Protein AF-A0A1N6UXD3-F1 (afdb_monomer)

pLDDT: mean 86.52, std 9.96, range [42.78, 98.0]

Radius of gyration: 26.06 Å; Cα contacts (8 Å, |Δi|>4): 697; chains: 1; bounding box: 68×43×80 Å

Secondary structure (DSSP, 8-state):
--EEEE-S-HHHHHHHHHHHHHTTSS-GGGEEEESSHHHHHHHHHH---SEEEEESSB-SSSS--BHHHHHHHHHHHHHHTT-S-TTT-----SEEEEEES-HHHHHHHHHHHHTT-SEEEE--SS-SHHHHHHHHHHHHHHHHHHHHHHHHS-EEEEEE--TT---HHHHHHHHHHHHH-S-EEEEEE------HHHHHSHHHHHHHHHHHHHHHHHHHHH-TTSEEEEEEETHHHHHHHHHHTTS-HHHHTTEEEEEEES--S-TT---HHHHHHSS-EEEEEEETT-HHHHHHHHHSTT---HHHH--SS--BTTEEEEEES--TTGGG-GGGTHIIIIITHHHHT-PPPP--B---S-HHHHHHHHHHHHHHHTHHHHHHHHHHHHHHHHH--

Mean predicted aligned error: 13.35 Å

Foldseek 3Di:
DAEEEEALPPVVLVVLLVVCVVVLLDDSVRYHYHNALVVVQVDQLPDEAQEYEHEQFGHNPPDGTANVRSLVSQVLQVVQCPPPDSNSHGHRHNAYEYEYQDPVRCVVCVVSCVVRHPYYFHPHPPDPVSSVVVSVVSLVSLLVLLVVLLVQAQAEEEEFEAAQDPPVLLVVLVVVLVVSDPRYHYHYDDPDHDDP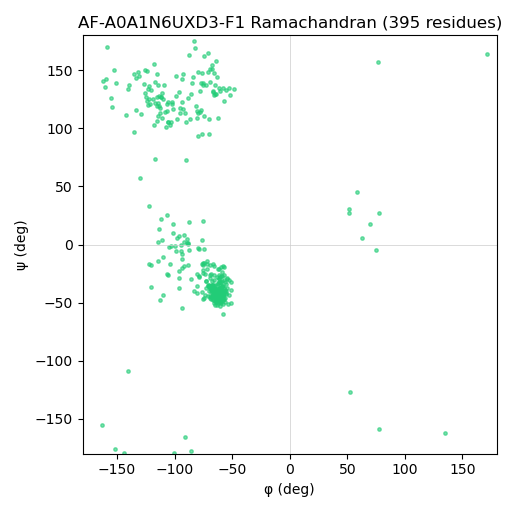VLQQDPVSLVVLLVVVLVVLLVVCVVRVRHAYAYEYAESRLVSVLSSLLPDALSSCARHAEYEYAQFFADLADDCPSVVVSYNHAYEQAAALAAPVQLVSLQRRPRTHGCSRVNHDDDDDLRYAYAYDHHYRCPCRDVVVCNCSPQVSVCSRPVDGRDHHDPDDPPCPSVVSRVVSNVNSVCNVPVNVVVVVVVVVVVVVD

Solvent-accessible surface area (backbone atoms only — not comparable to full-atom values): 20894 Å² total; per-residue (Å²): 118,32,36,37,39,36,32,63,51,60,69,59,48,50,50,51,53,51,52,38,40,77,70,68,76,38,58,76,92,35,51,49,80,18,54,22,51,55,53,39,47,56,50,30,53,76,43,74,30,46,36,34,40,31,36,39,56,22,14,54,59,94,53,80,60,31,52,65,48,32,48,52,49,51,53,48,35,65,68,22,42,78,42,87,49,73,94,65,25,26,45,62,51,78,38,32,35,33,33,34,74,57,70,73,68,38,71,78,46,41,74,64,48,59,73,68,28,82,42,79,42,67,38,52,92,89,52,70,59,40,59,54,54,50,50,51,54,55,49,50,51,51,41,48,46,31,46,57,59,31,74,76,40,40,36,36,42,36,36,30,48,38,64,72,51,92,40,65,58,57,54,54,52,49,51,57,46,49,75,61,41,82,56,58,46,78,45,78,56,76,91,63,88,39,53,72,72,49,61,46,37,64,71,54,47,51,50,51,20,54,54,48,38,58,51,50,56,49,54,43,67,78,37,79,79,28,41,32,34,37,42,20,27,28,56,17,26,45,36,50,54,65,29,57,69,71,49,52,45,82,70,33,53,41,37,46,37,38,38,25,36,33,20,32,36,38,34,82,54,81,56,66,67,56,54,67,35,24,82,32,28,38,37,38,39,14,16,59,57,25,58,71,31,55,52,29,21,50,66,23,78,90,38,8,30,18,10,39,76,34,63,62,78,80,75,48,87,47,33,37,56,27,35,38,81,31,38,72,64,46,67,66,37,77,89,70,39,36,45,69,73,70,51,48,48,62,71,56,62,72,60,70,79,76,85,38,80,51,70,73,87,63,57,65,62,57,50,52,50,51,54,46,50,57,55,24,69,45,30,84,58,53,52,58,51,50,53,52,51,53,51,49,47,70,74,59,118

Nearest PDB structures (foldseek):
  1cuw-assembly2_B  TM=7.567E-01  e=3.544E-03  Fusarium vanettenii
  3qpd-assembly1_A  TM=6.762E-01  e=4.463E-03  Aspergillus oryzae
  3dd5-assembly1_A  TM=5.820E-01  e=1.581E-03  Colletotrichum gloeosporioides
  3dea-assembly1_A  TM=6.321E-01  e=5.306E-03  Colletotrichum gloeosporioides
  5f2h-assembly1_A  TM=4.282E-01  e=1.880E-03  Bacillus cereus ATCC 10987

Sequence (397 aa):
MRILIVDDDNSRALKIKSKLFEKGLCSNNNIDIANNVQSAHGFISSKKYNILILDVVLPKRDDVASAKNGLEFLTSIASRSHSKNIKRKLHMPDTIIGITANTDDISLYRKEFESYCFHIIEASIYDGEWMQKLINAVQYKLTASISNTCNIKKIVCITIHGIRTTGKWQIQLQEKIKFHTDDVAFETYKYGFFSVLLFLLAPFRWREVNRFRNSIETILRENPDKEVYIFCHSFGTYVAVKTLERLSKDEAKNIKLLVLAGSVLKQSYDFTNLLKLSDIKIVNDCGTNDIPLLFSELFVLGAGMAGRVGFKGSNNDRFTNRFFPGGHSHYFNEKNRFIDEYWLPFFETGDAPEMIDQRSTDGWSNWISAIVGIIGGLKAIYIPAIIITALIVAIYP

Structure (mmCIF, N/CA/C/O backbone):
data_AF-A0A1N6UXD3-F1
#
_entry.id   AF-A0A1N6UXD3-F1
#
loop_
_atom_site.group_PDB
_atom_site.id
_atom_site.type_symbol
_atom_site.label_atom_id
_atom_site.label_alt_id
_atom_site.label_comp_id
_atom_site.label_asym_id
_atom_site.label_entity_id
_atom_site.label_seq_id
_atom_site.pdbx_PDB_ins_code
_atom_site.Cartn_x
_atom_site.Cartn_y
_atom_site.Cartn_z
_atom_site.occupancy
_atom_site.B_iso_or_equiv
_atom_site.auth_seq_id
_atom_site.auth_comp_id
_atom_site.auth_asym_id
_atom_site.auth_atom_id
_atom_site.pdbx_PDB_model_num
ATOM 1 N N . MET A 1 1 ? -10.633 -1.208 10.697 1.00 80.19 1 MET A N 1
ATOM 2 C CA . MET A 1 1 ? -11.589 -1.418 11.815 1.00 80.19 1 MET A CA 1
ATOM 3 C C . MET A 1 1 ? -12.994 -1.731 11.282 1.00 80.19 1 MET A C 1
ATOM 5 O O . MET A 1 1 ? -13.419 -1.046 10.359 1.00 80.19 1 MET A O 1
ATOM 9 N N . ARG A 1 2 ? -13.716 -2.724 11.830 1.00 88.81 2 ARG A N 1
ATOM 10 C CA . ARG A 1 2 ? -15.128 -3.049 11.512 1.00 88.81 2 ARG A CA 1
ATOM 11 C C . ARG A 1 2 ? -16.065 -2.688 12.663 1.00 88.81 2 ARG A C 1
ATOM 13 O O . ARG A 1 2 ? -15.756 -3.000 13.816 1.00 88.81 2 ARG A O 1
ATOM 20 N N . ILE A 1 3 ? -17.215 -2.100 12.343 1.00 94.00 3 ILE A N 1
ATOM 21 C CA . ILE A 1 3 ? -18.224 -1.650 13.308 1.00 94.00 3 ILE A CA 1
ATOM 22 C C . ILE A 1 3 ? -19.568 -2.317 12.999 1.00 94.00 3 ILE A C 1
ATOM 24 O O . ILE A 1 3 ? -19.992 -2.359 11.846 1.00 94.00 3 ILE A O 1
ATOM 28 N N . LEU A 1 4 ? -20.234 -2.827 14.033 1.00 96.06 4 LEU A N 1
ATOM 29 C CA . LEU A 1 4 ? -21.634 -3.241 13.965 1.00 96.06 4 LEU A CA 1
ATOM 30 C C . LEU A 1 4 ? -22.468 -2.262 14.788 1.00 96.06 4 LEU A C 1
ATOM 32 O O . LEU A 1 4 ? -22.179 -2.057 15.966 1.00 96.06 4 LEU A O 1
ATOM 36 N N . ILE A 1 5 ? -23.487 -1.674 14.169 1.00 96.81 5 ILE A N 1
ATOM 37 C CA . ILE A 1 5 ? -24.492 -0.846 14.841 1.00 96.81 5 ILE A CA 1
ATOM 38 C C . ILE A 1 5 ? -25.747 -1.701 15.006 1.00 96.81 5 ILE A C 1
ATOM 40 O O . ILE A 1 5 ? -26.259 -2.219 14.017 1.00 96.81 5 ILE A O 1
ATOM 44 N N . VAL A 1 6 ? -26.222 -1.870 16.236 1.00 96.06 6 VAL A N 1
ATOM 45 C CA . VAL A 1 6 ? -27.453 -2.595 16.557 1.00 96.06 6 VAL A CA 1
ATOM 46 C C . VAL A 1 6 ? -28.419 -1.616 17.200 1.00 96.06 6 VAL A C 1
ATOM 48 O O . VAL A 1 6 ? -28.231 -1.249 18.354 1.00 96.06 6 VAL A O 1
ATOM 51 N N . ASP A 1 7 ? -29.401 -1.159 16.437 1.00 93.75 7 ASP A N 1
ATOM 52 C CA . ASP A 1 7 ? -30.304 -0.072 16.813 1.00 93.75 7 ASP A CA 1
ATOM 53 C C . ASP A 1 7 ? -31.608 -0.242 16.022 1.00 93.75 7 ASP A C 1
ATOM 55 O O . ASP A 1 7 ? -31.565 -0.398 14.798 1.00 93.75 7 ASP A O 1
ATOM 59 N N . ASP A 1 8 ? -32.751 -0.288 16.706 1.00 92.00 8 ASP A N 1
ATOM 60 C CA . ASP A 1 8 ? -34.064 -0.428 16.070 1.00 92.00 8 ASP A CA 1
ATOM 61 C C . ASP A 1 8 ? -34.537 0.884 15.417 1.00 92.00 8 ASP A C 1
ATOM 63 O O . ASP A 1 8 ? -35.307 0.856 14.449 1.00 92.00 8 ASP A O 1
ATOM 67 N N . ASP A 1 9 ? -33.996 2.028 15.848 1.00 91.00 9 ASP A N 1
ATOM 68 C CA . ASP A 1 9 ? -34.140 3.311 15.169 1.00 91.00 9 ASP A CA 1
ATOM 69 C C . ASP A 1 9 ? -33.162 3.413 13.985 1.00 91.00 9 ASP A C 1
ATOM 71 O O . ASP A 1 9 ? -32.019 3.879 14.076 1.00 91.00 9 ASP A O 1
ATOM 75 N N . ASN A 1 10 ? -33.661 3.039 12.804 1.00 90.50 10 ASN A N 1
ATOM 76 C CA . ASN A 1 10 ? -32.921 3.148 11.546 1.00 90.50 10 ASN A CA 1
ATOM 77 C C . ASN A 1 10 ? -32.428 4.575 11.240 1.00 90.50 10 ASN A C 1
ATOM 79 O O . ASN A 1 10 ? -31.375 4.737 10.617 1.00 90.50 10 ASN A O 1
ATOM 83 N N . SER A 1 11 ? -33.162 5.616 11.645 1.00 90.31 11 SER A N 1
ATOM 84 C CA . SER A 1 11 ? -32.763 7.008 11.406 1.00 90.31 11 SER A CA 1
ATOM 85 C C . SER A 1 11 ? -31.528 7.354 12.237 1.00 90.31 11 SER A C 1
ATOM 87 O O . SER A 1 11 ? -30.543 7.896 11.717 1.00 90.31 11 SER A O 1
ATOM 89 N N . ARG A 1 12 ? -31.531 6.961 13.516 1.00 90.50 12 ARG A N 1
ATOM 90 C CA . ARG A 1 12 ? -30.386 7.123 14.418 1.00 90.50 12 ARG A CA 1
ATOM 91 C C . ARG A 1 12 ? -29.185 6.299 13.954 1.00 90.50 12 ARG A C 1
ATOM 93 O O . ARG A 1 12 ? -28.086 6.852 13.857 1.00 90.50 12 ARG A O 1
ATOM 100 N N . ALA A 1 13 ? -29.391 5.043 13.559 1.00 92.38 13 ALA A N 1
ATOM 101 C CA . ALA A 1 13 ? -28.335 4.175 13.036 1.00 92.38 13 ALA A CA 1
ATOM 102 C C . ALA A 1 13 ? -27.647 4.764 11.790 1.00 92.38 13 ALA A C 1
ATOM 104 O O . ALA A 1 13 ? -26.415 4.822 11.709 1.00 92.38 13 ALA A O 1
ATOM 105 N N . LEU A 1 14 ? -28.432 5.264 10.827 1.00 92.81 14 LEU A N 1
ATOM 106 C CA . LEU A 1 14 ? -27.912 5.909 9.618 1.00 92.81 14 LEU A CA 1
ATOM 107 C C . LEU A 1 14 ? -27.181 7.216 9.933 1.00 92.81 14 LEU A C 1
ATOM 109 O O . LEU A 1 14 ? -26.136 7.492 9.338 1.00 92.81 14 LEU A O 1
ATOM 113 N N . LYS A 1 15 ? -27.676 7.996 10.900 1.00 92.12 15 LYS A N 1
ATOM 114 C CA . LYS A 1 15 ? -27.009 9.215 11.370 1.00 92.12 15 LYS A CA 1
ATOM 115 C C . LYS A 1 15 ? -25.638 8.903 11.970 1.00 92.12 15 LYS A C 1
ATOM 117 O O . LYS A 1 15 ? -24.667 9.575 11.623 1.00 92.12 15 LYS A O 1
ATOM 122 N N . ILE A 1 16 ? -25.537 7.872 12.813 1.00 92.94 16 ILE A N 1
ATOM 123 C CA . ILE A 1 16 ? -24.259 7.397 13.368 1.00 92.94 16 ILE A CA 1
ATOM 124 C C . ILE A 1 16 ? -23.326 6.977 12.227 1.00 92.94 16 ILE A C 1
ATOM 126 O O . ILE A 1 16 ? -22.196 7.459 12.151 1.00 92.94 16 ILE A O 1
ATOM 130 N N . LYS A 1 17 ? -23.808 6.145 11.293 1.00 94.12 17 LYS A N 1
ATOM 131 C CA . LYS A 1 17 ? -23.022 5.678 10.140 1.00 94.12 17 LYS A CA 1
ATOM 132 C C . LYS A 1 17 ? -22.473 6.837 9.299 1.00 94.12 17 LYS A C 1
ATOM 134 O O . LYS A 1 17 ? -21.270 6.870 9.040 1.00 94.12 17 LYS A O 1
ATOM 139 N N . SER A 1 18 ? -23.313 7.810 8.933 1.00 91.12 18 SER A N 1
ATOM 140 C CA . SER A 1 18 ? -22.886 9.005 8.186 1.00 91.12 18 SER A CA 1
ATOM 141 C C . SER A 1 18 ? -21.813 9.777 8.943 1.00 91.12 18 SER A C 1
ATOM 143 O O . SER A 1 18 ? -20.791 10.151 8.374 1.00 91.12 18 SER A O 1
ATOM 145 N N . LYS A 1 19 ? -21.997 9.964 10.255 1.00 91.31 19 LYS A N 1
ATOM 146 C CA . LYS A 1 19 ? -21.073 10.753 11.069 1.00 91.31 19 LYS A CA 1
ATOM 147 C C . LYS A 1 19 ? -19.704 10.096 11.224 1.00 91.31 19 LYS A C 1
ATOM 149 O O . LYS A 1 19 ? -18.689 10.788 11.149 1.00 91.31 19 LYS A O 1
ATOM 154 N N . LEU A 1 20 ? -19.668 8.774 11.389 1.00 90.38 20 LEU A N 1
ATOM 155 C CA . LEU A 1 20 ? -18.425 8.000 11.425 1.00 90.38 20 LEU A CA 1
ATOM 156 C C . LEU A 1 20 ? -17.673 8.083 10.088 1.00 90.38 20 LEU A C 1
ATOM 158 O O . LEU A 1 20 ? -16.453 8.262 10.081 1.00 90.38 20 LEU A O 1
ATOM 162 N N . PHE A 1 21 ? -18.399 8.024 8.969 1.00 86.12 21 PHE A N 1
ATOM 163 C CA . PHE A 1 21 ? -17.826 8.142 7.629 1.00 86.12 21 PHE A CA 1
ATOM 164 C C . PHE A 1 21 ? -17.304 9.560 7.327 1.00 86.12 21 PHE A C 1
ATOM 166 O O . PHE A 1 21 ? -16.175 9.727 6.856 1.00 86.12 21 PHE A O 1
ATOM 173 N N . GLU A 1 22 ? -18.087 10.595 7.651 1.00 86.44 22 GLU A N 1
ATOM 174 C CA . GLU A 1 22 ? -17.705 12.010 7.520 1.00 86.44 22 GLU A CA 1
ATOM 175 C C . GLU A 1 22 ? -16.423 12.331 8.296 1.00 86.44 22 GLU A C 1
ATOM 177 O O . GLU A 1 22 ? -15.568 13.063 7.803 1.00 86.44 22 GLU A O 1
ATOM 182 N N . LYS A 1 23 ? -16.275 11.768 9.501 1.00 84.00 23 LYS A N 1
ATOM 183 C CA . LYS A 1 23 ? -15.088 11.948 10.350 1.00 84.00 23 LYS A CA 1
ATOM 184 C C . LYS A 1 23 ? -13.897 11.078 9.942 1.00 84.00 23 LYS A C 1
ATOM 186 O O . LYS A 1 23 ? -12.841 11.208 10.548 1.00 84.00 23 LYS A O 1
ATOM 191 N N . GLY A 1 24 ? -14.050 10.216 8.935 1.00 78.31 24 GLY A N 1
ATOM 192 C CA . GLY A 1 24 ? -12.989 9.322 8.469 1.00 78.31 24 GLY A CA 1
ATOM 193 C C . GLY A 1 24 ? -12.635 8.202 9.447 1.00 78.31 24 GLY A C 1
ATOM 194 O O . GLY A 1 24 ? -11.580 7.606 9.303 1.00 78.31 24 GLY A O 1
ATOM 195 N N . LEU A 1 25 ? -13.504 7.896 10.415 1.00 80.88 25 LEU A N 1
ATOM 196 C CA . LEU A 1 25 ? -13.231 6.886 11.443 1.00 80.88 25 LEU A CA 1
ATOM 197 C C . LEU A 1 25 ? -13.429 5.452 10.941 1.00 80.88 25 LEU A C 1
ATOM 199 O O . LEU A 1 25 ? -12.860 4.515 11.496 1.00 80.88 25 LEU A O 1
ATOM 203 N N . CYS A 1 26 ? -14.288 5.253 9.939 1.00 82.19 26 CYS A N 1
ATOM 204 C CA . CYS A 1 26 ? -14.545 3.941 9.357 1.00 82.19 26 CYS A CA 1
ATOM 205 C C . CYS A 1 26 ? -15.162 4.068 7.954 1.00 82.19 26 CYS A C 1
ATOM 207 O O . CYS A 1 26 ? -15.987 4.950 7.703 1.00 82.19 26 CYS A O 1
ATOM 209 N N . SER A 1 27 ? -14.780 3.173 7.040 1.00 79.44 27 SER A N 1
ATOM 210 C CA . SER A 1 27 ? -15.337 3.100 5.684 1.00 79.44 27 SER A CA 1
ATOM 211 C C . SER A 1 27 ? -16.774 2.576 5.694 1.00 79.44 27 SER A C 1
ATOM 213 O O . SER A 1 27 ? -17.117 1.693 6.478 1.00 79.44 27 SER A O 1
ATOM 215 N N . ASN A 1 28 ? -17.606 3.032 4.754 1.00 80.69 28 ASN A N 1
ATOM 216 C CA . ASN A 1 28 ? -19.024 2.649 4.687 1.00 80.69 28 ASN A CA 1
ATOM 217 C C . ASN A 1 28 ? -19.265 1.132 4.547 1.00 80.69 28 ASN A C 1
ATOM 219 O O . ASN A 1 28 ? -20.265 0.626 5.061 1.00 80.69 28 ASN A O 1
ATOM 223 N N . ASN A 1 29 ? -18.344 0.420 3.888 1.00 81.25 29 ASN A N 1
ATOM 224 C CA . ASN A 1 29 ? -18.384 -1.037 3.706 1.00 81.25 29 ASN A CA 1
ATOM 225 C C . ASN A 1 29 ? -18.007 -1.817 4.977 1.00 81.25 29 ASN A C 1
ATOM 227 O O . ASN A 1 29 ? -18.284 -3.008 5.075 1.00 81.25 29 ASN A O 1
ATOM 231 N N . ASN A 1 30 ? -17.384 -1.150 5.952 1.00 86.62 30 ASN A N 1
ATOM 232 C CA . ASN A 1 30 ? -16.961 -1.736 7.222 1.00 86.62 30 ASN A CA 1
ATOM 233 C C . ASN A 1 30 ? -17.955 -1.462 8.364 1.00 86.62 30 ASN A C 1
ATOM 235 O O . ASN A 1 30 ? -17.670 -1.822 9.508 1.00 86.62 30 ASN A O 1
ATOM 239 N N . ILE A 1 31 ? -19.101 -0.841 8.056 1.00 92.81 31 ILE A N 1
ATOM 240 C CA . ILE A 1 31 ? -20.182 -0.556 9.003 1.00 92.81 31 ILE A CA 1
ATOM 241 C C . ILE A 1 31 ? -21.430 -1.339 8.590 1.00 92.81 31 ILE A C 1
ATOM 243 O O . ILE A 1 31 ? -22.124 -0.961 7.635 1.00 92.81 31 ILE A O 1
ATOM 247 N N . ASP A 1 32 ? -21.728 -2.392 9.344 1.00 94.50 32 ASP A N 1
ATOM 248 C CA . ASP A 1 32 ? -22.972 -3.153 9.232 1.00 94.50 32 ASP A CA 1
ATOM 249 C C . ASP A 1 32 ? -24.020 -2.589 10.214 1.00 94.50 32 ASP A C 1
ATOM 251 O O . ASP A 1 32 ? -23.672 -2.109 11.296 1.00 94.50 32 ASP A O 1
ATOM 255 N N . ILE A 1 33 ? -25.301 -2.632 9.832 1.00 96.56 33 ILE A N 1
ATOM 256 C CA . ILE A 1 33 ? -26.431 -2.194 10.666 1.00 96.56 33 ILE A CA 1
ATOM 257 C C . ILE A 1 33 ? -27.380 -3.378 10.867 1.00 96.56 33 ILE A C 1
ATOM 259 O O . ILE A 1 33 ? -27.743 -4.058 9.907 1.00 96.56 33 ILE A O 1
ATOM 263 N N . ALA A 1 34 ? -27.785 -3.599 12.111 1.00 96.06 34 ALA A N 1
ATOM 264 C CA . ALA A 1 34 ? -28.794 -4.558 12.528 1.00 96.06 34 ALA A CA 1
ATOM 265 C C . ALA A 1 34 ? -29.903 -3.822 13.284 1.00 96.06 34 ALA A C 1
ATOM 267 O O . ALA A 1 34 ? -29.622 -2.988 14.135 1.00 96.06 34 ALA A O 1
ATOM 268 N N . ASN A 1 35 ? -31.155 -4.157 12.998 1.00 94.69 35 ASN A N 1
ATOM 269 C CA . ASN A 1 35 ? -32.326 -3.515 13.600 1.00 94.69 35 ASN A CA 1
ATOM 270 C C . ASN A 1 35 ? -32.933 -4.316 14.763 1.00 94.69 35 ASN A C 1
ATOM 272 O O . ASN A 1 35 ? -33.892 -3.881 15.388 1.00 94.69 35 ASN A O 1
ATOM 276 N N . ASN A 1 36 ? -32.422 -5.520 15.024 1.00 93.75 36 ASN A N 1
ATOM 277 C CA . ASN A 1 36 ? -32.917 -6.405 16.074 1.00 93.75 36 ASN A CA 1
ATOM 278 C C . ASN A 1 36 ? -31.854 -7.434 16.485 1.00 93.75 36 ASN A C 1
ATOM 280 O O . ASN A 1 36 ? -30.830 -7.620 15.819 1.00 93.75 36 ASN A O 1
ATOM 284 N N . VAL A 1 37 ? -32.118 -8.156 17.575 1.00 93.44 37 VAL A N 1
ATOM 285 C CA . VAL A 1 37 ? -31.192 -9.167 18.116 1.00 93.44 37 VAL A CA 1
ATOM 286 C C . VAL A 1 37 ? -30.921 -10.301 17.115 1.00 93.44 37 VAL A C 1
ATOM 288 O O . VAL A 1 37 ? -29.795 -10.794 17.011 1.00 93.44 37 VAL A O 1
ATOM 291 N N . GLN A 1 38 ? -31.926 -10.722 16.340 1.00 93.19 38 GLN A N 1
ATOM 292 C CA . GLN A 1 38 ? -31.785 -11.813 15.369 1.00 93.19 38 GLN A CA 1
ATOM 293 C C . GLN A 1 38 ? -30.828 -11.469 14.216 1.00 93.19 38 GLN A C 1
ATOM 295 O O . GLN A 1 38 ? -29.989 -12.298 13.848 1.00 93.19 38 GLN A O 1
ATOM 300 N N . SER A 1 39 ? -30.946 -10.270 13.643 1.00 93.88 39 SER A N 1
ATOM 301 C CA . SER A 1 39 ? -30.050 -9.787 12.585 1.00 93.88 39 SER A CA 1
ATOM 302 C C . SER A 1 39 ? -28.642 -9.543 13.129 1.00 93.88 39 SER A C 1
ATOM 304 O O . SER A 1 39 ? -27.665 -9.981 12.515 1.00 93.88 39 SER A O 1
ATOM 306 N N . ALA A 1 40 ? -28.526 -8.979 14.336 1.00 94.00 40 ALA A N 1
ATOM 307 C CA . ALA A 1 40 ? -27.248 -8.784 15.016 1.00 94.00 40 ALA A CA 1
ATOM 308 C C . ALA A 1 40 ? -26.503 -10.112 15.246 1.00 94.00 40 ALA A C 1
ATOM 310 O O . ALA A 1 40 ? -25.29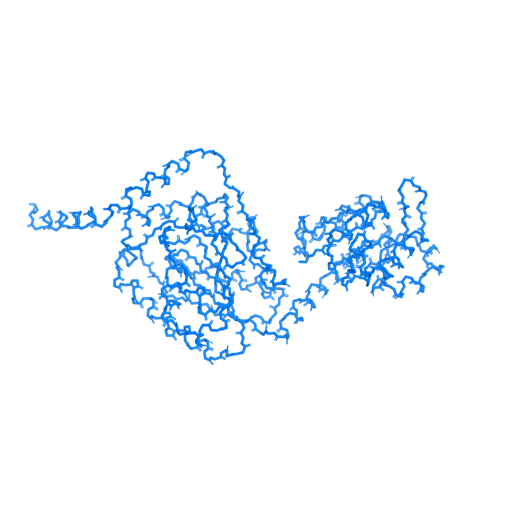8 -10.211 15.003 1.00 94.00 40 ALA A O 1
ATOM 311 N N . HIS A 1 41 ? -27.222 -11.174 15.622 1.00 92.56 41 HIS A N 1
ATOM 312 C CA . HIS A 1 41 ? -26.665 -12.524 15.705 1.00 92.56 41 HIS A CA 1
ATOM 313 C C . HIS A 1 41 ? -26.121 -13.043 14.373 1.00 92.56 41 HIS A C 1
ATOM 315 O O . HIS A 1 41 ? -25.056 -13.663 14.359 1.00 92.56 41 HIS A O 1
ATOM 321 N N . GLY A 1 42 ? -26.825 -12.797 13.265 1.00 87.44 42 GLY A N 1
ATOM 322 C CA . GLY A 1 42 ? -26.370 -13.182 11.928 1.00 87.44 42 GLY A CA 1
ATOM 323 C C . GLY A 1 42 ? -25.009 -12.565 11.596 1.00 87.44 42 GLY A C 1
ATOM 324 O O . GLY A 1 42 ? -24.070 -13.277 11.227 1.00 87.44 42 GLY A O 1
ATOM 325 N N . PHE A 1 43 ? -24.861 -11.264 11.840 1.00 92.00 43 PHE A N 1
ATOM 326 C CA . PHE A 1 43 ? -23.602 -10.548 11.640 1.00 92.00 43 PHE A CA 1
ATOM 327 C C . PHE A 1 43 ? -22.480 -11.058 12.551 1.00 92.00 43 PHE A C 1
ATOM 329 O O . PHE A 1 43 ? -21.425 -11.460 12.063 1.00 92.00 43 PHE A O 1
ATOM 336 N N . ILE A 1 44 ? -22.718 -11.134 13.862 1.00 89.50 44 ILE A N 1
ATOM 337 C CA . ILE A 1 44 ? -21.705 -11.564 14.842 1.00 89.50 44 ILE A CA 1
ATOM 338 C C . ILE A 1 44 ? -21.296 -13.036 14.674 1.00 89.50 44 ILE A C 1
ATOM 340 O O . ILE A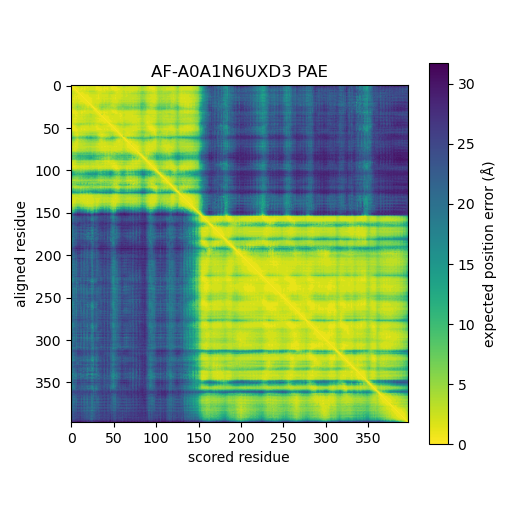 1 44 ? -20.194 -13.426 15.058 1.00 89.50 44 ILE A O 1
ATOM 344 N N . SER A 1 45 ? -22.163 -13.884 14.118 1.00 83.06 45 SER A N 1
ATOM 345 C CA . SER A 1 45 ? -21.815 -15.284 13.838 1.00 83.06 45 SER A CA 1
ATOM 346 C C . SER A 1 45 ? -20.903 -15.454 12.620 1.00 83.06 45 SER A C 1
ATOM 348 O O . SER A 1 45 ? -20.184 -16.444 12.538 1.00 83.06 45 SER A O 1
ATOM 350 N N . SER A 1 46 ? -20.924 -14.501 11.683 1.00 78.31 46 SER A N 1
ATOM 351 C CA . SER A 1 46 ? -20.214 -14.595 10.401 1.00 78.31 46 SER A CA 1
ATOM 352 C C . SER A 1 46 ? -18.964 -13.720 10.328 1.00 78.31 46 SER A C 1
ATOM 354 O O . SER A 1 46 ? -18.040 -14.032 9.576 1.00 78.31 46 SER A O 1
ATOM 356 N N . LYS A 1 47 ? -18.910 -12.629 11.100 1.00 84.38 47 LYS A N 1
ATOM 357 C CA . LYS A 1 47 ? -17.814 -11.656 11.083 1.00 84.38 47 LYS A CA 1
ATOM 358 C C . LYS A 1 47 ? -17.401 -11.282 12.506 1.00 84.38 47 LYS A C 1
ATOM 360 O O . LYS A 1 47 ? -18.234 -11.179 13.403 1.00 84.38 47 LYS A O 1
ATOM 365 N N . LYS A 1 48 ? -16.107 -11.009 12.699 1.00 83.81 48 LYS A N 1
ATOM 366 C CA . LYS A 1 48 ? -15.606 -10.324 13.898 1.00 83.81 48 LYS A CA 1
ATOM 367 C C . LYS A 1 48 ? -15.716 -8.807 13.708 1.00 83.81 48 LYS A C 1
ATOM 369 O O . LYS A 1 48 ? -15.376 -8.300 12.638 1.00 83.81 48 LYS A O 1
ATOM 374 N N . TYR A 1 49 ? -16.137 -8.109 14.760 1.00 88.50 49 TYR A N 1
ATOM 375 C CA . TYR A 1 49 ? -16.203 -6.648 14.820 1.00 88.50 49 TYR A CA 1
ATOM 376 C C . TYR A 1 49 ? -15.244 -6.112 15.879 1.00 88.50 49 TYR A C 1
ATOM 378 O O . TYR A 1 49 ? -15.024 -6.753 16.903 1.00 88.50 49 TYR A O 1
ATOM 386 N N . ASN A 1 50 ? -14.678 -4.932 15.641 1.00 88.38 50 ASN A N 1
ATOM 387 C CA . ASN A 1 50 ? -13.855 -4.252 16.637 1.00 88.38 50 ASN A CA 1
ATOM 388 C C . ASN A 1 50 ? -14.729 -3.482 17.626 1.00 88.38 50 ASN A C 1
ATOM 390 O O . ASN A 1 50 ? -14.467 -3.495 18.825 1.00 88.38 50 ASN A O 1
ATOM 394 N N . ILE A 1 51 ? -15.781 -2.836 17.119 1.00 92.62 51 ILE A N 1
ATOM 395 C CA . ILE A 1 51 ? -16.716 -2.054 17.924 1.00 92.62 51 ILE A CA 1
ATOM 396 C C . ILE A 1 51 ? -18.135 -2.544 17.654 1.00 92.62 51 ILE A C 1
ATOM 398 O O . ILE A 1 51 ? -18.554 -2.664 16.501 1.00 92.62 51 ILE A O 1
ATOM 402 N N . LEU A 1 52 ? -18.866 -2.805 18.732 1.00 95.25 52 LEU A N 1
ATOM 403 C CA . LEU A 1 52 ? -20.308 -2.995 18.735 1.00 95.25 52 LEU A CA 1
ATOM 404 C C . LEU A 1 52 ? -20.947 -1.751 19.355 1.00 95.25 52 LEU A C 1
ATOM 406 O O . LEU A 1 52 ? -20.726 -1.481 20.533 1.00 95.25 52 LEU A O 1
ATOM 410 N N . ILE A 1 53 ? -21.717 -1.003 18.569 1.00 95.12 53 ILE A N 1
ATOM 411 C CA . ILE A 1 53 ? -22.577 0.075 19.065 1.00 95.12 53 ILE A CA 1
ATOM 412 C C . ILE A 1 53 ? -23.961 -0.533 19.257 1.00 95.12 53 ILE A C 1
ATOM 414 O O . ILE A 1 53 ? -24.537 -1.037 18.298 1.00 95.12 53 ILE A O 1
ATOM 418 N N . LEU A 1 54 ? -24.454 -0.541 20.489 1.00 94.38 54 LEU A N 1
ATOM 419 C CA . LEU A 1 54 ? -25.646 -1.281 20.886 1.00 94.38 54 LEU A CA 1
ATOM 420 C C . LEU A 1 54 ? -26.666 -0.332 21.505 1.00 94.38 54 LEU A C 1
ATOM 422 O O . LEU A 1 54 ? -26.370 0.248 22.546 1.00 94.38 54 LEU A O 1
ATOM 426 N N . ASP A 1 55 ? -27.862 -0.222 20.931 1.00 92.19 55 ASP A N 1
ATOM 427 C CA . ASP A 1 55 ? -28.994 0.308 21.684 1.00 92.19 55 ASP A CA 1
ATOM 428 C C . ASP A 1 55 ? -29.366 -0.667 22.805 1.00 92.19 55 ASP A C 1
ATOM 430 O O . ASP A 1 55 ? -29.447 -1.881 22.611 1.00 92.19 55 ASP A O 1
ATOM 434 N N . VAL A 1 56 ? -29.544 -0.137 24.009 1.00 87.88 56 VAL A N 1
ATOM 435 C CA . VAL A 1 56 ? -29.889 -0.926 25.191 1.00 87.88 56 VAL A CA 1
ATOM 436 C C . VAL A 1 56 ? -31.267 -1.560 25.036 1.00 87.88 56 VAL A C 1
ATOM 438 O O . VAL A 1 56 ? -31.458 -2.714 25.426 1.00 87.88 56 VAL A O 1
ATOM 441 N N . VAL A 1 57 ? -32.218 -0.830 24.456 1.00 88.62 57 VAL A N 1
ATOM 442 C CA . VAL A 1 57 ? -33.600 -1.279 24.292 1.00 88.62 57 VAL A CA 1
ATOM 443 C C . VAL A 1 57 ? -33.770 -1.816 22.878 1.00 88.62 57 VAL A C 1
ATOM 445 O O . VAL A 1 57 ? -33.779 -1.056 21.927 1.00 88.62 57 VAL A O 1
ATOM 448 N N . LEU A 1 58 ? -33.894 -3.139 22.731 1.00 90.00 58 LEU A N 1
ATOM 449 C CA . LEU A 1 58 ? -33.965 -3.766 21.407 1.00 90.00 58 LEU A CA 1
ATOM 450 C C . LEU A 1 58 ? -35.111 -4.764 21.281 1.00 90.00 58 LEU A C 1
ATOM 452 O O . LEU A 1 58 ? -35.447 -5.467 22.244 1.00 90.00 58 LEU A O 1
ATOM 456 N N . PRO A 1 59 ? -35.696 -4.910 20.086 1.00 92.19 59 PRO A N 1
ATOM 457 C CA . PRO A 1 59 ? -36.604 -6.000 19.787 1.00 92.19 59 PRO A CA 1
ATOM 458 C C . PRO A 1 59 ? -35.820 -7.287 19.486 1.00 92.19 59 PRO A C 1
ATOM 460 O O . PRO A 1 59 ? -34.707 -7.279 18.947 1.00 92.19 59 PRO A O 1
ATOM 463 N N . LYS A 1 60 ? -36.405 -8.443 19.822 1.00 89.94 60 LYS A N 1
ATOM 464 C CA . LYS A 1 60 ? -35.830 -9.745 19.437 1.00 89.94 60 LYS A CA 1
ATOM 465 C C . LYS A 1 60 ? -35.901 -9.961 17.925 1.00 89.94 60 LYS A C 1
ATOM 467 O O . LYS A 1 60 ? -34.930 -10.422 17.318 1.00 89.94 60 LYS A O 1
ATOM 472 N N . ARG A 1 61 ? -37.055 -9.630 17.345 1.00 89.00 61 ARG A N 1
ATOM 473 C CA . ARG A 1 61 ? -37.374 -9.659 15.910 1.00 89.00 61 ARG A CA 1
ATOM 474 C C . ARG A 1 61 ? -38.213 -8.428 15.572 1.00 89.00 61 ARG A C 1
ATOM 476 O O . ARG A 1 61 ? -37.684 -7.331 15.671 1.00 89.00 61 ARG A O 1
ATOM 483 N N . ASP A 1 62 ? -39.495 -8.624 15.287 1.00 83.12 62 ASP A N 1
ATOM 484 C CA . ASP A 1 62 ? -40.495 -7.571 15.078 1.00 83.12 62 ASP A CA 1
ATOM 485 C C . ASP A 1 62 ? -41.385 -7.388 16.330 1.00 83.12 62 ASP A C 1
ATOM 487 O O . ASP A 1 62 ? -42.485 -6.848 16.263 1.00 83.12 62 ASP A O 1
ATOM 491 N N . ASP A 1 63 ? -40.915 -7.895 17.477 1.00 84.81 63 ASP A N 1
ATOM 492 C CA . ASP A 1 63 ? -41.590 -7.826 18.777 1.00 84.81 63 ASP A CA 1
ATOM 493 C C . ASP A 1 63 ? -41.333 -6.485 19.485 1.00 84.81 63 ASP A C 1
ATOM 495 O O . ASP A 1 63 ? -40.511 -5.680 19.058 1.00 84.81 63 ASP A O 1
ATOM 499 N N . VAL A 1 64 ? -41.979 -6.277 20.636 1.00 86.88 64 VAL A N 1
ATOM 500 C CA . VAL A 1 64 ? -41.750 -5.100 21.487 1.00 86.88 64 VAL A CA 1
ATOM 501 C C . VAL A 1 64 ? -40.292 -5.035 21.956 1.00 86.88 64 VAL A C 1
ATOM 503 O O . VAL A 1 64 ? -39.724 -6.019 22.450 1.00 86.88 64 VAL A O 1
ATOM 506 N N . ALA A 1 65 ? -39.691 -3.855 21.813 1.00 87.81 65 ALA A N 1
ATOM 507 C CA . ALA A 1 65 ? -38.332 -3.594 22.254 1.00 87.81 65 ALA A CA 1
ATOM 508 C C . ALA A 1 65 ? -38.234 -3.599 23.789 1.00 87.81 65 ALA A C 1
ATOM 510 O O . ALA A 1 65 ? -39.127 -3.124 24.488 1.00 87.81 65 ALA A O 1
ATOM 511 N N . SER A 1 66 ? -37.159 -4.176 24.332 1.00 88.62 66 SER A N 1
ATOM 512 C CA . SER A 1 66 ? -36.923 -4.185 25.780 1.00 88.62 66 SER A CA 1
ATOM 513 C C . SER A 1 66 ? -35.437 -4.257 26.117 1.00 88.62 66 SER A C 1
ATOM 515 O O . SER A 1 66 ? -34.661 -4.897 25.401 1.00 88.62 66 SER A O 1
ATOM 517 N N . ALA A 1 67 ? -35.049 -3.673 27.255 1.00 87.56 67 ALA A N 1
ATOM 518 C CA . ALA A 1 67 ? -33.680 -3.752 27.774 1.00 87.56 67 ALA A CA 1
ATOM 519 C C . ALA A 1 67 ? -33.227 -5.201 28.044 1.00 87.56 67 ALA A C 1
ATOM 521 O O . ALA A 1 67 ? -32.068 -5.561 27.834 1.00 87.56 67 ALA A O 1
ATOM 522 N N . LYS A 1 68 ? -34.169 -6.073 28.429 1.00 88.62 68 LYS A N 1
ATOM 523 C CA . LYS A 1 68 ? -33.922 -7.504 28.647 1.00 88.62 68 LYS A CA 1
ATOM 524 C C . LYS A 1 68 ? -33.384 -8.196 27.393 1.00 88.62 68 LYS A C 1
ATOM 526 O O . LYS A 1 68 ? -32.481 -9.020 27.492 1.00 88.62 68 LYS A O 1
ATOM 531 N N . ASN A 1 69 ? -33.912 -7.861 26.216 1.00 90.81 69 ASN A N 1
ATOM 532 C CA . ASN A 1 69 ? -33.457 -8.456 24.959 1.00 90.81 69 ASN A CA 1
ATOM 533 C C . ASN A 1 69 ? -32.011 -8.046 24.632 1.00 90.81 69 ASN A C 1
ATOM 535 O O . ASN A 1 69 ? -31.222 -8.891 24.207 1.00 90.81 69 ASN A O 1
ATOM 539 N N . GLY A 1 70 ? -31.658 -6.775 24.860 1.00 88.81 70 GLY A N 1
ATOM 540 C CA . GLY A 1 70 ? -30.291 -6.273 24.697 1.00 88.81 70 GLY A CA 1
ATOM 541 C C . GLY A 1 70 ? -29.306 -6.944 25.659 1.00 88.81 70 GLY A C 1
ATOM 542 O O . GLY A 1 70 ? -28.214 -7.350 25.255 1.00 88.81 70 GLY A O 1
ATOM 543 N N . LEU A 1 71 ? -29.713 -7.159 26.913 1.00 89.50 71 LEU A N 1
ATOM 544 C CA . LEU A 1 71 ? -28.890 -7.860 27.898 1.00 89.50 71 LEU A CA 1
ATOM 545 C C . LEU A 1 71 ? -28.713 -9.346 27.557 1.00 89.50 71 LEU A C 1
ATOM 547 O O . LEU A 1 71 ? -27.589 -9.845 27.556 1.00 89.50 71 LEU A O 1
ATOM 551 N N . GLU A 1 72 ? -29.793 -10.051 27.203 1.00 90.31 72 GLU A N 1
ATOM 552 C CA . GLU A 1 72 ? -29.728 -11.452 26.759 1.00 90.31 72 GLU A CA 1
ATOM 553 C C . GLU A 1 72 ? -28.787 -11.613 25.556 1.00 90.31 72 GLU A C 1
ATOM 555 O O . GLU A 1 72 ? -28.013 -12.575 25.485 1.00 90.31 72 GLU A O 1
ATOM 560 N N . PHE A 1 73 ? -28.803 -10.649 24.630 1.00 92.25 73 PHE A N 1
ATOM 561 C CA . PHE A 1 73 ? -27.866 -10.603 23.517 1.00 92.25 73 PHE A CA 1
ATOM 562 C C . PHE A 1 73 ? -26.412 -10.501 24.004 1.00 92.25 73 PHE A C 1
ATOM 564 O O . PHE A 1 73 ? -25.588 -11.328 23.606 1.00 92.25 73 PHE A O 1
ATOM 571 N N . LEU A 1 74 ? -26.091 -9.590 24.925 1.00 91.00 74 LEU A N 1
ATOM 572 C CA . LEU A 1 74 ? -24.741 -9.467 25.492 1.00 91.00 74 LEU A CA 1
ATOM 573 C C . LEU A 1 74 ? -24.285 -10.739 26.219 1.00 91.00 74 LEU A C 1
ATOM 575 O O . LEU A 1 74 ? -23.194 -11.255 25.948 1.00 91.00 74 LEU A O 1
ATOM 579 N N . THR A 1 75 ? -25.141 -11.311 27.068 1.00 89.38 75 THR A N 1
ATOM 580 C CA . THR A 1 75 ? -24.862 -12.573 27.767 1.00 89.38 75 THR A CA 1
ATOM 581 C C . THR A 1 75 ? -24.621 -13.718 26.781 1.00 89.38 75 THR A C 1
ATOM 583 O O . THR A 1 75 ? -23.750 -14.572 26.991 1.00 89.38 75 THR A O 1
ATOM 586 N N . SER A 1 76 ? -25.351 -13.748 25.665 1.00 88.62 76 SER A N 1
ATOM 587 C CA . SER A 1 76 ? -25.174 -14.769 24.635 1.00 88.62 76 SER A CA 1
ATOM 588 C C . SER A 1 76 ? -23.840 -14.635 23.887 1.00 88.62 76 SER A C 1
ATOM 590 O O . SER A 1 76 ? -23.207 -15.655 23.608 1.00 88.62 76 SER A O 1
ATOM 592 N N . ILE A 1 77 ? -23.367 -13.410 23.615 1.00 88.75 77 ILE A N 1
ATOM 593 C CA . ILE A 1 77 ? -22.039 -13.165 23.030 1.00 88.75 77 ILE A CA 1
ATOM 594 C C . ILE A 1 77 ? -20.965 -13.669 23.995 1.00 88.75 77 ILE A C 1
ATOM 596 O O . ILE A 1 77 ? -20.104 -14.456 23.597 1.00 88.75 77 ILE A O 1
ATOM 600 N N . ALA A 1 78 ? -21.051 -13.278 25.269 1.00 85.44 78 ALA A N 1
ATOM 601 C CA . ALA A 1 78 ? -20.079 -13.659 26.288 1.00 85.44 78 ALA A CA 1
ATOM 602 C C . ALA A 1 78 ? -20.007 -15.186 26.468 1.00 85.44 78 ALA A C 1
ATOM 604 O O . ALA A 1 78 ? -18.926 -15.768 26.382 1.00 85.44 78 ALA A O 1
ATOM 605 N N . SER A 1 79 ? -21.150 -15.858 26.619 1.00 85.06 79 SER A N 1
ATOM 606 C CA . SER A 1 79 ? -21.212 -17.310 26.848 1.00 85.06 79 SER A CA 1
ATOM 607 C C . SER A 1 79 ? -20.825 -18.150 25.624 1.00 85.06 79 SER A C 1
ATOM 609 O O . SER A 1 79 ? -20.216 -19.212 25.763 1.00 85.06 79 SER A O 1
ATOM 611 N N . ARG A 1 80 ? -21.145 -17.695 24.405 1.00 85.25 80 ARG A N 1
ATOM 612 C CA . ARG A 1 80 ? -20.905 -18.459 23.164 1.00 85.25 80 ARG A CA 1
ATOM 613 C C . ARG A 1 80 ? -19.578 -18.130 22.484 1.00 85.25 80 ARG A C 1
ATOM 615 O O . ARG A 1 80 ? -19.195 -18.849 21.557 1.00 85.25 80 ARG A O 1
ATOM 622 N N . SER A 1 81 ? -18.861 -17.108 22.948 1.00 75.62 81 SER A N 1
ATOM 623 C CA . SER A 1 81 ? -17.549 -16.701 22.419 1.00 75.62 81 SER A CA 1
ATOM 624 C C . SER A 1 81 ? -16.501 -17.824 22.451 1.00 75.62 81 SER A C 1
ATOM 626 O O . SER A 1 81 ? -15.743 -18.006 21.496 1.00 75.62 81 SER A O 1
ATOM 628 N N . HIS A 1 82 ? -16.526 -18.648 23.502 1.00 73.19 82 HIS A N 1
ATOM 629 C CA . HIS A 1 82 ? -15.598 -19.762 23.724 1.00 73.19 82 HIS A CA 1
ATOM 630 C C . HIS A 1 82 ? -16.140 -21.121 23.245 1.00 73.19 82 HIS A C 1
ATOM 632 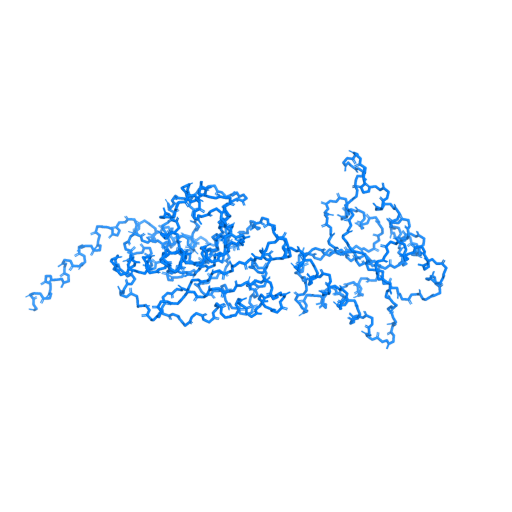O O . HIS A 1 82 ? -15.536 -22.164 23.505 1.00 73.19 82 HIS A O 1
ATOM 638 N N . SER A 1 83 ? -17.286 -21.150 22.552 1.00 74.00 83 SER A N 1
ATOM 639 C CA . SER A 1 83 ? -17.896 -22.411 22.123 1.00 74.00 83 SER A CA 1
ATOM 640 C C . SER A 1 83 ? -17.009 -23.158 21.120 1.00 74.00 83 SER A C 1
ATOM 642 O O . SER A 1 83 ? -16.606 -22.605 20.095 1.00 74.00 83 SER A O 1
ATOM 644 N N . LYS A 1 84 ? -16.758 -24.450 21.377 1.00 67.62 84 LYS A N 1
ATOM 645 C CA . LYS A 1 84 ? -16.037 -25.346 20.450 1.00 67.62 84 LYS A CA 1
ATOM 646 C C . LYS A 1 84 ? -16.865 -25.723 19.213 1.00 67.62 84 LYS A C 1
ATOM 648 O O . LYS A 1 84 ? -16.308 -26.190 18.225 1.00 67.62 84 LYS A O 1
ATOM 653 N N . ASN A 1 85 ? -18.186 -25.528 19.246 1.00 72.88 85 ASN A N 1
ATOM 654 C CA . ASN A 1 85 ? -19.052 -25.796 18.102 1.00 72.88 85 ASN A CA 1
ATOM 655 C C . ASN A 1 85 ? -19.107 -24.566 17.187 1.00 72.88 85 ASN A C 1
ATOM 657 O O . ASN A 1 85 ? -19.762 -23.576 17.512 1.00 72.88 85 ASN A O 1
ATOM 661 N N . ILE A 1 86 ? -18.463 -24.664 16.021 1.00 61.84 86 ILE A N 1
ATOM 662 C CA . ILE A 1 86 ? -18.342 -23.578 15.036 1.00 61.84 86 ILE A CA 1
ATOM 663 C C . ILE A 1 86 ? -19.713 -23.007 14.638 1.00 61.84 86 ILE A C 1
ATOM 665 O O . ILE A 1 86 ? -19.852 -21.794 14.549 1.00 61.84 86 ILE A O 1
ATOM 669 N N . LYS A 1 87 ? -20.758 -23.840 14.506 1.00 66.56 87 LYS A N 1
ATOM 670 C CA . LYS A 1 87 ? -22.116 -23.381 14.145 1.00 66.56 87 LYS A CA 1
ATOM 671 C C . LYS A 1 87 ? -22.805 -22.560 15.242 1.00 66.56 87 LYS A C 1
ATOM 673 O O . LYS A 1 87 ? -23.807 -21.904 14.980 1.00 66.56 87 LYS A O 1
ATOM 678 N N . ARG A 1 88 ? -22.323 -22.637 16.487 1.00 73.31 88 ARG A N 1
ATOM 679 C CA . ARG A 1 88 ? -22.882 -21.915 17.642 1.00 73.31 88 ARG A CA 1
ATOM 680 C C . ARG A 1 88 ? -21.972 -20.806 18.155 1.00 73.31 88 ARG A C 1
ATOM 682 O O . ARG A 1 88 ? -22.440 -20.013 18.974 1.00 73.31 88 ARG A O 1
ATOM 689 N N . LYS A 1 89 ? -20.725 -20.741 17.691 1.00 74.75 89 LYS A N 1
ATOM 690 C CA . LYS A 1 89 ? -19.749 -19.734 18.098 1.00 74.75 89 LYS A CA 1
ATOM 691 C C . LYS A 1 89 ? -20.201 -18.341 17.657 1.00 74.75 89 LYS A C 1
ATOM 693 O O . LYS A 1 89 ? -20.700 -18.168 16.550 1.00 74.75 89 LYS A O 1
ATOM 698 N N . LEU A 1 90 ? -20.046 -17.366 18.546 1.00 82.56 90 LEU A N 1
ATOM 699 C CA . LEU A 1 90 ? -20.266 -15.948 18.261 1.00 82.56 90 LEU A CA 1
ATOM 700 C C . LEU A 1 90 ? -18.930 -15.216 18.383 1.00 82.56 90 LEU A C 1
ATOM 702 O O . LEU A 1 90 ? -18.163 -15.494 19.305 1.00 82.56 90 LEU A O 1
ATOM 706 N N . HIS A 1 91 ? -18.624 -14.310 17.458 1.00 78.25 91 HIS A N 1
ATOM 707 C CA . HIS A 1 91 ? -17.381 -13.550 17.513 1.00 78.25 91 HIS A CA 1
ATOM 708 C C . HIS A 1 91 ? -17.504 -12.397 18.512 1.00 78.25 91 HIS A C 1
ATOM 710 O O . HIS A 1 91 ? -18.260 -11.457 18.299 1.00 78.25 91 HIS A O 1
ATOM 716 N N . MET A 1 92 ? -16.750 -12.460 19.608 1.00 83.44 92 MET A N 1
ATOM 717 C CA . MET A 1 92 ? -16.760 -11.395 20.610 1.00 83.44 92 MET A CA 1
ATOM 718 C C . MET A 1 92 ? -16.174 -10.094 20.027 1.00 83.44 92 MET A C 1
ATOM 720 O O . MET A 1 92 ? -15.070 -10.143 19.468 1.00 83.44 92 MET A O 1
ATOM 724 N N . PRO A 1 93 ? -16.884 -8.955 20.142 1.00 86.00 93 PRO A N 1
ATOM 725 C CA . PRO A 1 93 ? -16.339 -7.652 19.785 1.00 86.00 93 PRO A CA 1
ATOM 726 C C . PRO A 1 93 ? -15.214 -7.224 20.731 1.00 86.00 93 PRO A C 1
ATOM 728 O O . PRO A 1 93 ? -15.233 -7.575 21.909 1.00 86.00 93 PRO A O 1
ATOM 731 N N . ASP A 1 94 ? -14.264 -6.421 20.243 1.00 84.44 94 ASP A N 1
ATOM 732 C CA . ASP A 1 94 ? -13.168 -5.923 21.091 1.00 84.44 94 ASP A CA 1
ATOM 733 C C . ASP A 1 94 ? -13.639 -4.830 22.069 1.00 84.44 94 ASP A C 1
ATOM 735 O O . ASP A 1 94 ? -13.001 -4.577 23.093 1.00 84.44 94 ASP A O 1
ATOM 739 N N . THR A 1 95 ? -14.712 -4.110 21.736 1.00 89.00 95 THR A N 1
ATOM 740 C CA . THR A 1 95 ? -15.312 -3.055 22.563 1.00 89.00 95 THR A CA 1
ATOM 741 C C . THR A 1 95 ? -16.803 -2.950 22.278 1.00 89.00 95 THR A C 1
ATOM 743 O O . THR A 1 95 ? -17.233 -3.027 21.127 1.00 89.00 95 THR A O 1
ATOM 746 N N . ILE A 1 96 ? -17.586 -2.762 23.337 1.00 92.06 96 ILE A N 1
ATOM 747 C CA . ILE A 1 96 ? -19.036 -2.591 23.274 1.00 92.06 96 ILE A CA 1
ATOM 748 C C . ILE A 1 96 ? -19.373 -1.214 23.842 1.00 92.06 96 ILE A C 1
ATOM 750 O O . ILE A 1 96 ? -18.960 -0.887 24.957 1.00 92.06 96 ILE A O 1
ATOM 754 N N . ILE A 1 97 ? -20.094 -0.411 23.063 1.00 92.38 97 ILE A N 1
ATOM 755 C CA . ILE A 1 97 ? -20.588 0.913 23.436 1.00 92.38 97 ILE A CA 1
ATOM 756 C C . ILE A 1 97 ? -22.111 0.830 23.469 1.00 92.38 97 ILE A C 1
ATOM 758 O O . ILE A 1 97 ? -22.745 0.687 22.425 1.00 92.38 97 ILE A O 1
ATOM 762 N N . GLY A 1 98 ? -22.686 0.910 24.664 1.00 90.88 98 GLY A N 1
ATOM 763 C CA . GLY A 1 98 ? -24.125 1.027 24.851 1.00 90.88 98 GLY A CA 1
ATOM 764 C C . GLY A 1 98 ? -24.582 2.457 24.579 1.00 90.88 98 GLY A C 1
ATOM 765 O O . GLY A 1 98 ? -23.987 3.401 25.099 1.00 90.88 98 GLY A O 1
ATOM 766 N N . ILE A 1 99 ? -25.636 2.620 23.791 1.00 90.19 99 ILE A N 1
ATOM 767 C CA . ILE A 1 99 ? -26.383 3.868 23.632 1.00 90.19 99 ILE A CA 1
ATOM 768 C C . ILE A 1 99 ? -27.818 3.643 24.100 1.00 90.19 99 ILE A C 1
ATOM 770 O O . ILE A 1 99 ? -28.291 2.514 24.148 1.00 90.19 99 ILE A O 1
ATOM 774 N N . THR A 1 100 ? -28.499 4.706 24.503 1.00 86.06 100 THR A N 1
ATOM 775 C CA . THR A 1 100 ? -29.874 4.609 25.006 1.00 86.06 100 THR A CA 1
ATOM 776 C C . THR A 1 100 ? -30.573 5.956 24.936 1.00 86.06 100 THR A C 1
ATOM 778 O O . THR A 1 100 ? -30.006 6.973 25.326 1.00 86.06 100 THR A O 1
ATOM 781 N N . ALA A 1 101 ? -31.817 5.988 24.477 1.00 80.62 101 ALA A N 1
ATOM 782 C CA . ALA A 1 101 ? -32.661 7.174 24.638 1.00 80.62 101 ALA A CA 1
ATOM 783 C C . ALA A 1 101 ? -33.541 7.100 25.899 1.00 80.62 101 ALA A C 1
ATOM 785 O O . ALA A 1 101 ? -34.125 8.107 26.291 1.00 80.62 101 ALA A O 1
ATOM 786 N N . ASN A 1 102 ? -33.639 5.924 26.534 1.00 71.06 102 ASN A N 1
ATOM 787 C CA . ASN A 1 102 ? -34.528 5.679 27.664 1.00 71.06 102 ASN A CA 1
ATOM 788 C C . ASN A 1 102 ? -33.738 5.604 28.981 1.00 71.06 102 ASN A C 1
ATOM 790 O O . ASN A 1 102 ? -33.045 4.621 29.265 1.00 71.06 102 ASN A O 1
ATOM 794 N N . THR A 1 103 ? -33.842 6.660 29.787 1.00 67.50 103 THR A N 1
ATOM 795 C CA . THR A 1 103 ? -33.181 6.770 31.095 1.00 67.50 103 THR A CA 1
ATOM 796 C C . THR A 1 103 ? -33.816 5.876 32.156 1.00 67.50 103 THR A C 1
ATOM 798 O O . THR A 1 103 ? -33.106 5.366 33.027 1.00 67.50 103 THR A O 1
ATOM 801 N N . ASP A 1 104 ? -35.126 5.641 32.065 1.00 67.75 104 ASP A N 1
ATOM 802 C CA . ASP A 1 104 ? -35.892 4.926 33.087 1.00 67.75 104 ASP A CA 1
ATOM 803 C C . ASP A 1 104 ? -35.592 3.426 33.037 1.00 67.75 104 ASP A C 1
ATOM 805 O O . ASP A 1 104 ? -35.242 2.828 34.056 1.00 67.75 104 ASP A O 1
ATOM 809 N N . ASP A 1 105 ? -35.594 2.833 31.841 1.00 64.50 105 ASP A N 1
ATOM 810 C CA . ASP A 1 105 ? -35.265 1.414 31.654 1.00 64.50 105 ASP A CA 1
ATOM 811 C C . ASP A 1 105 ? -33.799 1.114 31.978 1.00 64.50 105 ASP A C 1
ATOM 813 O O . ASP A 1 105 ? -33.478 0.061 32.533 1.00 64.50 105 ASP A O 1
ATOM 817 N N . ILE A 1 106 ? -32.887 2.049 31.695 1.00 65.81 106 ILE A N 1
ATOM 818 C CA . ILE A 1 106 ? -31.488 1.866 32.072 1.00 65.81 106 ILE A CA 1
ATOM 819 C C . ILE A 1 106 ? -31.299 1.826 33.571 1.00 65.81 106 ILE A C 1
ATOM 821 O O . ILE A 1 106 ? -30.446 1.076 34.029 1.00 65.81 106 ILE A O 1
ATOM 825 N N . SER A 1 107 ? -32.053 2.602 34.347 1.00 69.88 107 SER A N 1
ATOM 826 C CA . SER A 1 107 ? -31.852 2.651 35.798 1.00 69.88 107 SER A CA 1
ATOM 827 C C . SER A 1 107 ? -31.935 1.258 36.448 1.00 69.88 107 SER A C 1
ATOM 829 O O . SER A 1 107 ? -31.154 0.957 37.352 1.00 69.88 107 SER A O 1
ATOM 831 N N . LEU A 1 108 ? -32.794 0.382 35.912 1.00 73.88 108 LEU A N 1
ATOM 832 C CA . LEU A 1 108 ? -32.975 -1.005 36.343 1.00 73.88 108 LEU A CA 1
ATOM 833 C C . LEU A 1 108 ? -31.823 -1.928 35.916 1.00 73.88 108 LEU A C 1
ATOM 835 O O . LEU A 1 108 ? -31.357 -2.727 36.726 1.00 73.88 108 LEU A O 1
ATOM 839 N N . TYR A 1 109 ? -31.346 -1.809 34.673 1.00 76.12 109 TYR A N 1
ATOM 840 C CA . TYR A 1 109 ? -30.373 -2.742 34.079 1.00 76.12 109 TYR A CA 1
ATOM 841 C C . TYR A 1 109 ? -28.934 -2.197 34.017 1.00 76.12 109 TYR A C 1
ATOM 843 O O . TYR A 1 109 ? -28.021 -2.896 33.576 1.00 76.12 109 TYR A O 1
ATOM 851 N N . ARG A 1 110 ? -28.688 -0.959 34.468 1.00 79.62 110 ARG A N 1
ATOM 852 C CA . ARG A 1 110 ? -27.406 -0.244 34.315 1.00 79.62 110 ARG A CA 1
ATOM 853 C C . ARG A 1 110 ? -26.218 -1.074 34.778 1.00 79.62 110 ARG A C 1
ATOM 855 O O . ARG A 1 110 ? -25.276 -1.240 34.016 1.00 79.62 110 ARG A O 1
ATOM 862 N N . LYS A 1 111 ? -26.285 -1.635 35.990 1.00 82.88 111 LYS A N 1
ATOM 863 C CA . LYS A 1 111 ? -25.191 -2.437 36.567 1.00 82.88 111 LYS A CA 1
ATOM 864 C C . LYS A 1 111 ? -24.838 -3.652 35.711 1.00 82.88 111 LYS A C 1
ATOM 866 O O . LYS A 1 111 ? -23.679 -4.043 35.630 1.00 82.88 111 LYS A O 1
ATOM 871 N N . GLU A 1 112 ? -25.839 -4.262 35.087 1.00 83.12 112 GLU A N 1
ATOM 872 C CA . GLU A 1 112 ? -25.656 -5.447 34.254 1.00 83.12 112 GLU A CA 1
ATOM 873 C C . GLU A 1 112 ? -25.054 -5.058 32.904 1.00 83.12 112 GLU A C 1
ATOM 875 O O . GLU A 1 112 ? -24.108 -5.699 32.451 1.00 83.12 112 GLU A O 1
ATOM 880 N N . PHE A 1 113 ? -25.503 -3.953 32.303 1.00 83.06 113 PHE A N 1
ATOM 881 C CA . PHE A 1 113 ? -24.875 -3.413 31.097 1.00 83.06 113 PHE A CA 1
ATOM 882 C C . PHE A 1 113 ? -23.445 -2.927 31.350 1.00 83.06 113 PHE A C 1
ATOM 884 O O . PHE A 1 113 ? -22.582 -3.181 30.517 1.00 83.06 113 PHE A O 1
ATOM 891 N N . GLU A 1 114 ? -23.149 -2.314 32.498 1.00 83.75 114 GLU A N 1
ATOM 892 C CA . GLU A 1 114 ? -21.790 -1.890 32.880 1.00 83.75 114 GLU A CA 1
ATOM 893 C C . GLU A 1 114 ? -20.811 -3.071 32.997 1.00 83.75 114 GLU A C 1
ATOM 895 O O . GLU A 1 114 ? -19.604 -2.883 32.870 1.00 83.75 114 GLU A O 1
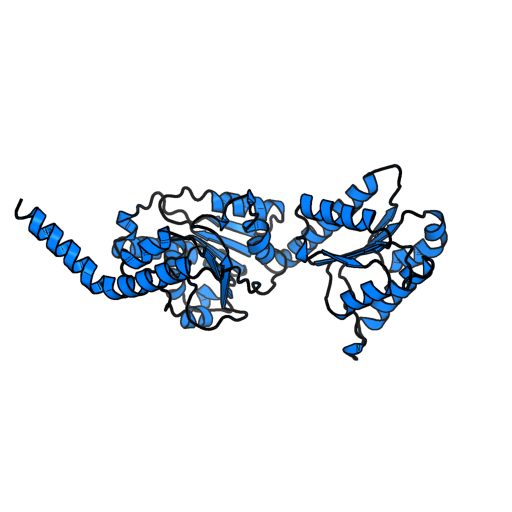ATOM 900 N N . SER A 1 115 ? -21.310 -4.301 33.177 1.00 82.62 115 SER A N 1
ATOM 901 C CA . SER A 1 115 ? -20.468 -5.505 33.198 1.00 82.62 115 SER A CA 1
ATOM 902 C C . SER A 1 115 ? -19.979 -5.953 31.812 1.00 82.62 115 SER A C 1
ATOM 904 O O . SER A 1 115 ? -19.012 -6.711 31.717 1.00 82.62 115 SER A O 1
ATOM 906 N N . TYR A 1 116 ? -20.622 -5.481 30.738 1.00 80.12 116 TYR A N 1
ATOM 907 C CA . TYR A 1 116 ? -20.317 -5.867 29.356 1.00 80.12 116 TYR A CA 1
ATOM 908 C C . TYR A 1 116 ? -19.914 -4.680 28.470 1.00 80.12 116 TYR A C 1
ATOM 910 O O . TYR A 1 116 ? -19.063 -4.820 27.588 1.00 80.12 116 TYR A O 1
ATOM 918 N N . CYS A 1 117 ? -20.538 -3.520 28.674 1.00 76.00 117 CYS A N 1
ATOM 919 C CA . CYS A 1 117 ? -20.295 -2.294 27.929 1.00 76.00 117 CYS A CA 1
ATOM 920 C C . CYS A 1 117 ? -19.129 -1.521 28.546 1.00 76.00 117 CYS A C 1
ATOM 922 O O . CYS A 1 117 ? -19.126 -1.216 29.733 1.00 76.00 117 CYS A O 1
ATOM 924 N N . PHE A 1 118 ? -18.173 -1.124 27.709 1.00 76.06 118 PHE A N 1
ATOM 925 C CA . PHE A 1 118 ? -17.059 -0.265 28.121 1.00 76.06 118 PHE A CA 1
ATOM 926 C C . PHE A 1 118 ? -17.521 1.173 28.367 1.00 76.06 118 PHE A C 1
ATOM 928 O O . PHE A 1 118 ? -16.968 1.878 29.206 1.00 76.06 118 PHE A O 1
ATOM 935 N N . HIS A 1 119 ? -18.542 1.601 27.623 1.00 79.75 119 HIS A N 1
ATOM 936 C CA . HIS A 1 119 ? -19.164 2.909 27.750 1.00 79.75 119 HIS A CA 1
ATOM 937 C C . HIS A 1 119 ? -20.677 2.763 27.607 1.00 79.75 119 HIS A C 1
ATOM 939 O O . HIS A 1 119 ? -21.139 2.053 26.715 1.00 79.75 119 HIS A O 1
ATOM 945 N N . ILE A 1 120 ? -21.432 3.456 28.456 1.00 82.50 120 ILE A N 1
ATOM 946 C CA . ILE A 1 120 ? -22.878 3.643 28.312 1.00 82.50 120 ILE A CA 1
ATOM 947 C C . ILE A 1 120 ? -23.111 5.136 28.098 1.00 82.50 120 ILE A C 1
ATOM 949 O O . ILE A 1 120 ? -22.730 5.950 28.940 1.00 82.50 120 ILE A O 1
ATOM 953 N N . ILE A 1 121 ? -23.683 5.494 26.952 1.00 84.31 121 ILE A N 1
ATOM 954 C CA . ILE A 1 121 ? -23.911 6.875 26.534 1.00 84.31 121 ILE A CA 1
ATOM 955 C C . ILE A 1 121 ? -25.415 7.134 26.499 1.00 84.31 121 ILE A C 1
ATOM 957 O O . ILE A 1 121 ? -26.150 6.519 25.729 1.00 84.31 121 ILE A O 1
ATOM 961 N N . GLU A 1 122 ? -25.857 8.089 27.307 1.00 82.50 122 GLU A N 1
ATOM 962 C CA . GLU A 1 122 ? -27.226 8.599 27.275 1.00 82.50 122 GLU A CA 1
ATOM 963 C C . GLU A 1 122 ? -27.412 9.495 26.050 1.00 82.50 122 GLU A C 1
ATOM 965 O O . GLU A 1 122 ? -26.818 10.568 25.943 1.00 82.50 122 GLU A O 1
ATOM 970 N N . ALA A 1 123 ? -28.206 9.015 25.097 1.00 76.44 123 ALA A N 1
ATOM 971 C CA . ALA A 1 123 ? -28.554 9.680 23.855 1.00 76.44 123 ALA A CA 1
ATOM 972 C C . ALA A 1 123 ? -29.814 10.528 24.048 1.00 76.44 123 ALA A C 1
ATOM 974 O O . ALA A 1 123 ? -30.902 10.183 23.585 1.00 76.44 123 ALA A O 1
ATOM 975 N N . SER A 1 124 ? -29.645 11.646 24.756 1.00 72.88 124 SER A N 1
ATOM 976 C CA . SER A 1 124 ? -30.673 12.676 24.900 1.00 72.88 124 SER A CA 1
ATOM 977 C C . SER A 1 124 ? -31.180 13.123 23.526 1.00 72.88 124 SER A C 1
ATOM 979 O O . SER A 1 124 ? -30.405 13.378 22.603 1.00 72.88 124 SER A O 1
ATOM 981 N N . ILE A 1 125 ? -32.501 13.235 23.385 1.00 67.06 125 ILE A N 1
ATOM 982 C CA . ILE A 1 125 ? -33.147 13.732 22.159 1.00 67.06 125 ILE A CA 1
ATOM 983 C C . ILE A 1 125 ? -32.925 15.251 22.014 1.00 67.06 125 ILE A C 1
ATOM 985 O O . ILE A 1 125 ? -33.003 15.795 20.912 1.00 67.06 125 ILE A O 1
ATOM 989 N N . TYR A 1 126 ? -32.617 15.933 23.121 1.00 63.47 126 TYR A N 1
ATOM 990 C CA . TYR A 1 126 ? -32.544 17.391 23.208 1.00 63.47 126 TYR A CA 1
ATOM 991 C C . TYR A 1 126 ? -31.140 17.958 22.975 1.00 63.47 126 TYR A C 1
ATOM 993 O O . TYR A 1 126 ? -31.018 19.129 22.620 1.00 63.47 126 TYR A O 1
ATOM 1001 N N . ASP A 1 127 ? -30.087 17.150 23.130 1.00 66.44 127 ASP A N 1
ATOM 1002 C CA . ASP A 1 127 ? -28.705 17.570 22.897 1.00 66.44 127 ASP A CA 1
ATOM 1003 C C . ASP A 1 127 ? -27.977 16.650 21.904 1.00 66.44 127 ASP A C 1
ATOM 1005 O O . ASP A 1 127 ? -28.277 15.471 21.740 1.00 66.44 127 ASP A O 1
ATOM 1009 N N . GLY A 1 128 ? -27.021 17.219 21.168 1.00 74.12 128 GLY A N 1
ATOM 1010 C CA . GLY A 1 128 ? -26.155 16.470 20.255 1.00 74.12 128 GLY A CA 1
ATOM 1011 C C . GLY A 1 128 ? -24.883 15.944 20.921 1.00 74.12 128 GLY A C 1
ATOM 1012 O O . GLY A 1 128 ? -24.013 15.417 20.223 1.00 74.12 128 GLY A O 1
ATOM 1013 N N . GLU A 1 129 ? -24.728 16.115 22.238 1.00 82.94 129 GLU A N 1
ATOM 1014 C CA . GLU A 1 129 ? -23.466 15.842 22.932 1.00 82.94 129 GLU A CA 1
ATOM 1015 C C . GLU A 1 129 ? -23.131 14.355 22.934 1.00 82.94 129 GLU A C 1
ATOM 1017 O O . GLU A 1 129 ? -21.967 13.971 22.804 1.00 82.94 129 GLU A O 1
ATOM 1022 N N . TRP A 1 130 ? -24.151 13.504 23.026 1.00 87.25 130 TRP A N 1
ATOM 1023 C CA . TRP A 1 130 ? -23.991 12.054 22.992 1.00 87.25 130 TRP A CA 1
ATOM 1024 C C . TRP A 1 130 ? -23.307 11.566 21.710 1.00 87.25 130 TRP A C 1
ATOM 1026 O O . TRP A 1 130 ? -22.477 10.659 21.760 1.00 87.25 130 TRP A O 1
ATOM 1036 N N . MET A 1 131 ? -23.582 12.210 20.570 1.00 88.94 131 MET A N 1
ATOM 1037 C CA . MET A 1 131 ? -22.939 11.879 19.299 1.00 88.94 131 MET A CA 1
ATOM 1038 C C . MET A 1 131 ? -21.448 12.207 19.359 1.00 88.94 131 MET A C 1
ATOM 1040 O O . MET A 1 131 ? -20.620 11.432 18.886 1.00 88.94 131 MET A O 1
ATOM 1044 N N . GLN A 1 132 ? -21.083 13.331 19.980 1.00 87.88 132 GLN A N 1
ATOM 1045 C CA . GLN A 1 132 ? -19.681 13.691 20.158 1.00 87.88 132 GLN A CA 1
ATOM 1046 C C . GLN A 1 132 ? -18.976 12.736 21.132 1.00 87.88 132 GLN A C 1
ATOM 1048 O O . GLN A 1 132 ? -17.851 12.322 20.858 1.00 87.88 132 GLN A O 1
ATOM 1053 N N . LYS A 1 133 ? -19.641 12.318 22.219 1.00 88.88 133 LYS A N 1
ATOM 1054 C CA . LYS A 1 133 ? -19.129 11.289 23.145 1.00 88.88 133 LYS A CA 1
ATOM 1055 C C . LYS A 1 133 ? -18.888 9.959 22.422 1.00 88.88 133 LYS A C 1
ATOM 1057 O O . LYS A 1 133 ? -17.828 9.362 22.592 1.00 88.88 133 LYS A O 1
ATOM 1062 N N . LEU A 1 134 ? -19.824 9.539 21.568 1.00 90.81 134 LEU A N 1
ATOM 1063 C CA . LEU A 1 134 ? -19.706 8.326 20.757 1.00 90.81 134 LEU A CA 1
ATOM 1064 C C . LEU A 1 134 ? -18.522 8.410 19.787 1.00 90.81 134 LEU A C 1
ATOM 1066 O O . LEU A 1 134 ? -17.697 7.499 19.745 1.00 90.81 134 LEU A O 1
ATOM 1070 N N . ILE A 1 135 ? -18.408 9.515 19.045 1.00 90.12 135 ILE A N 1
ATOM 1071 C CA . ILE A 1 135 ? -17.285 9.767 18.130 1.00 90.12 135 ILE A CA 1
ATOM 1072 C C . ILE A 1 135 ? -15.959 9.707 18.887 1.00 90.12 135 ILE A C 1
ATOM 1074 O O . ILE A 1 135 ? -15.040 9.030 18.435 1.00 90.12 135 ILE A O 1
ATOM 1078 N N . ASN A 1 136 ? -15.868 10.359 20.049 1.00 88.44 136 ASN A N 1
ATOM 1079 C CA . ASN A 1 136 ? -14.654 10.370 20.860 1.00 88.44 136 ASN A CA 1
ATOM 1080 C C . ASN A 1 136 ? -14.283 8.961 21.350 1.00 88.44 136 ASN A C 1
ATOM 1082 O O . ASN A 1 136 ? -13.111 8.597 21.307 1.00 88.44 136 ASN A O 1
ATOM 1086 N N . ALA A 1 137 ? -15.260 8.152 21.771 1.00 87.31 137 ALA A N 1
ATOM 1087 C CA . ALA A 1 137 ? -15.024 6.773 22.202 1.00 87.31 137 ALA A CA 1
ATOM 1088 C C . ALA A 1 137 ? -14.528 5.883 21.047 1.00 87.31 137 ALA A C 1
ATOM 1090 O O . ALA A 1 137 ? -13.566 5.128 21.206 1.00 87.31 137 ALA A O 1
ATOM 1091 N N . VAL A 1 138 ? -15.139 6.005 19.862 1.00 88.62 138 VAL A N 1
ATOM 1092 C CA . VAL A 1 138 ? -14.705 5.284 18.653 1.00 88.62 138 VAL A CA 1
ATOM 1093 C C . VAL A 1 138 ? -13.305 5.724 18.230 1.00 88.62 138 VAL A C 1
ATOM 1095 O O . VAL A 1 138 ? -12.453 4.879 17.959 1.00 88.62 138 VAL A O 1
ATOM 1098 N N . GLN A 1 139 ? -13.045 7.032 18.221 1.00 86.81 139 GLN A N 1
ATOM 1099 C CA . GLN A 1 139 ? -11.739 7.593 17.893 1.00 86.81 139 GLN A CA 1
ATOM 1100 C C . GLN A 1 139 ? -10.666 7.112 18.875 1.00 86.81 139 GLN A C 1
ATOM 1102 O O . GLN A 1 139 ? -9.616 6.658 18.438 1.00 86.81 139 GLN A O 1
ATOM 1107 N N . TYR A 1 140 ? -10.944 7.121 20.181 1.00 83.12 140 TYR A N 1
ATOM 1108 C CA . TYR A 1 140 ? -10.018 6.607 21.189 1.00 83.12 140 TYR A CA 1
ATOM 1109 C C . TYR A 1 140 ? -9.675 5.136 20.945 1.00 83.12 140 TYR A C 1
ATOM 1111 O O . TYR A 1 140 ? -8.505 4.762 20.989 1.00 83.12 140 TYR A O 1
ATOM 1119 N N . LYS A 1 141 ? -10.672 4.293 20.641 1.00 82.81 141 LYS A N 1
ATOM 1120 C CA . LYS A 1 141 ? -10.427 2.874 20.356 1.00 82.81 141 LYS A CA 1
ATOM 1121 C C . LYS A 1 141 ? -9.605 2.676 19.087 1.00 82.81 141 LYS A C 1
ATOM 1123 O O . LYS A 1 141 ? -8.737 1.805 19.075 1.00 82.81 141 LYS A O 1
ATOM 1128 N N . LEU A 1 142 ? -9.855 3.475 18.052 1.00 77.44 142 LEU A N 1
ATOM 1129 C CA . LEU A 1 142 ? -9.051 3.478 16.836 1.00 77.44 142 LEU A CA 1
ATOM 1130 C C . LEU A 1 142 ? -7.598 3.842 17.164 1.00 77.44 142 LEU A C 1
ATOM 1132 O O . LEU A 1 142 ? -6.703 3.048 16.889 1.00 77.44 142 LEU A O 1
ATOM 1136 N N . THR A 1 143 ? -7.370 4.961 17.857 1.00 74.12 143 THR A N 1
ATOM 1137 C CA . THR A 1 143 ? -6.034 5.391 18.295 1.00 74.12 143 THR A CA 1
ATOM 1138 C C . THR A 1 143 ? -5.350 4.338 19.167 1.00 74.12 143 THR A C 1
ATOM 1140 O O . THR A 1 143 ? -4.180 4.047 18.956 1.00 74.12 143 THR A O 1
ATOM 1143 N N . ALA A 1 144 ? -6.063 3.708 20.103 1.00 70.12 144 ALA A N 1
ATOM 1144 C CA . ALA A 1 144 ? -5.517 2.661 20.966 1.00 70.12 144 ALA A CA 1
ATOM 1145 C C . ALA A 1 144 ? -5.205 1.362 20.203 1.00 70.12 144 ALA A C 1
ATOM 1147 O O . ALA A 1 144 ? -4.225 0.693 20.514 1.00 70.12 144 ALA A O 1
ATOM 1148 N N . SER A 1 145 ? -6.013 0.990 19.206 1.00 66.31 145 SER A N 1
ATOM 1149 C CA . SER A 1 145 ? -5.742 -0.161 18.332 1.00 66.31 145 SER A CA 1
ATOM 1150 C C . SER A 1 145 ? -4.498 0.076 17.485 1.00 66.31 145 SER A C 1
ATOM 1152 O O . SER A 1 145 ? -3.666 -0.822 17.349 1.00 66.31 145 SER A O 1
ATOM 1154 N N . ILE A 1 146 ? -4.354 1.289 16.953 1.00 60.31 146 ILE A N 1
ATOM 1155 C CA . ILE A 1 146 ? -3.171 1.683 16.195 1.00 60.31 146 ILE A CA 1
ATOM 1156 C C . ILE A 1 146 ? -1.959 1.700 17.130 1.00 60.31 146 ILE A C 1
ATOM 1158 O O . ILE A 1 146 ? -0.990 0.997 16.875 1.00 60.31 146 ILE A O 1
ATOM 1162 N N . SER A 1 147 ? -2.062 2.370 18.279 1.00 56.94 147 SER A N 1
ATOM 1163 C CA . SER A 1 147 ? -0.991 2.441 19.275 1.00 56.94 147 SER A CA 1
ATOM 1164 C C . SER A 1 147 ? -0.563 1.060 19.773 1.00 56.94 147 SER A C 1
ATOM 1166 O O . SER A 1 147 ? 0.625 0.783 19.799 1.00 56.94 147 SER A O 1
ATOM 1168 N N . ASN A 1 148 ? -1.478 0.136 20.091 1.00 52.00 148 ASN A N 1
ATOM 1169 C CA . ASN A 1 148 ? -1.110 -1.225 20.515 1.00 52.00 148 ASN A CA 1
ATOM 1170 C C . ASN A 1 148 ? -0.466 -2.054 19.394 1.00 52.00 148 ASN A C 1
ATOM 1172 O O . ASN A 1 148 ? 0.439 -2.842 19.668 1.00 52.00 148 ASN A O 1
ATOM 1176 N N . THR A 1 149 ? -0.894 -1.869 18.143 1.00 48.81 149 THR A N 1
ATOM 1177 C CA . THR A 1 149 ? -0.229 -2.477 16.978 1.00 48.81 149 THR A CA 1
ATOM 1178 C C . THR A 1 149 ? 1.189 -1.916 16.828 1.00 48.81 149 THR A C 1
ATOM 1180 O O . THR A 1 149 ? 2.139 -2.657 16.577 1.00 48.81 149 THR A O 1
ATOM 1183 N N . CYS A 1 150 ? 1.360 -0.623 17.094 1.00 46.69 150 CYS A N 1
ATOM 1184 C CA . CYS A 1 150 ? 2.634 0.071 17.010 1.00 46.69 150 CYS A CA 1
ATOM 1185 C C . CYS A 1 150 ? 3.562 -0.120 18.230 1.00 46.69 150 CYS A C 1
ATOM 1187 O O . CYS A 1 150 ? 4.783 -0.052 18.083 1.00 46.69 150 CYS A O 1
ATOM 1189 N N . ASN A 1 151 ? 3.023 -0.424 19.416 1.00 42.78 151 ASN A N 1
ATOM 1190 C CA . ASN A 1 151 ? 3.789 -0.637 20.650 1.00 42.78 151 ASN A CA 1
ATOM 1191 C C . ASN A 1 151 ? 4.484 -2.012 20.669 1.00 42.78 151 ASN A C 1
ATOM 1193 O O . ASN A 1 151 ? 5.424 -2.219 21.432 1.00 42.78 151 ASN A O 1
ATOM 1197 N N . ILE A 1 152 ? 4.064 -2.945 19.801 1.00 52.53 152 ILE A N 1
ATOM 1198 C CA . ILE A 1 152 ? 4.725 -4.248 19.639 1.00 52.53 152 ILE A CA 1
ATOM 1199 C C . ILE A 1 152 ? 5.720 -4.259 18.467 1.00 52.53 152 ILE A C 1
ATOM 1201 O O . ILE A 1 152 ? 6.685 -5.014 18.549 1.00 52.53 152 ILE A O 1
ATOM 1205 N N . LYS A 1 153 ? 5.611 -3.382 17.452 1.00 53.38 153 LYS A N 1
ATOM 1206 C CA . LYS A 1 153 ? 6.699 -3.092 16.489 1.00 53.38 153 LYS A CA 1
ATOM 1207 C C . LYS A 1 153 ? 6.551 -1.691 15.883 1.00 53.38 153 LYS A C 1
ATOM 1209 O O . LYS A 1 153 ? 5.596 -1.421 15.161 1.00 53.38 153 LYS A O 1
ATOM 1214 N N . LYS A 1 154 ? 7.535 -0.816 16.107 1.00 76.62 154 LYS A N 1
ATOM 1215 C CA . LYS A 1 154 ? 7.603 0.508 15.461 1.00 76.62 154 LYS A CA 1
ATOM 1216 C C . LYS A 1 154 ? 7.783 0.312 13.950 1.00 76.62 154 LYS A C 1
ATOM 1218 O O . LYS A 1 154 ? 8.662 -0.447 13.552 1.00 76.62 154 LYS A O 1
ATOM 1223 N N . ILE A 1 155 ? 6.976 0.966 13.115 1.00 88.44 155 ILE A N 1
ATOM 1224 C CA . ILE A 1 155 ? 7.048 0.847 11.646 1.00 88.44 155 ILE A CA 1
ATOM 1225 C C . ILE A 1 155 ? 7.933 1.970 11.087 1.00 88.44 155 ILE A C 1
ATOM 1227 O O . ILE A 1 155 ? 7.881 3.106 11.559 1.00 88.44 155 ILE A O 1
ATOM 1231 N N . VAL A 1 156 ? 8.727 1.671 10.059 1.00 92.75 156 VAL A N 1
ATOM 1232 C CA . VAL A 1 156 ? 9.368 2.667 9.189 1.00 92.75 156 VAL A CA 1
ATOM 1233 C C . VAL A 1 156 ? 8.685 2.633 7.828 1.00 92.75 156 VAL A C 1
ATOM 1235 O O . VAL A 1 156 ? 8.774 1.647 7.095 1.00 92.75 156 VAL A O 1
ATOM 1238 N N . CYS A 1 157 ? 8.011 3.722 7.477 1.00 94.19 157 CYS A N 1
ATOM 1239 C CA . CYS A 1 157 ? 7.430 3.929 6.162 1.00 94.19 157 CYS A CA 1
ATOM 1240 C C . CYS A 1 157 ? 8.437 4.644 5.254 1.00 94.19 157 CYS A C 1
ATOM 1242 O O . CYS A 1 157 ? 8.737 5.822 5.445 1.00 94.19 157 CYS A O 1
ATOM 1244 N N . ILE A 1 158 ? 8.920 3.948 4.227 1.00 96.25 158 ILE A N 1
ATOM 1245 C CA . ILE A 1 158 ? 9.799 4.497 3.194 1.00 96.25 158 ILE A CA 1
ATOM 1246 C C . ILE A 1 158 ? 8.957 4.847 1.967 1.00 96.25 158 ILE A C 1
ATOM 1248 O O . ILE A 1 158 ? 8.229 4.005 1.445 1.00 96.25 158 ILE A O 1
ATOM 1252 N N . THR A 1 159 ? 9.069 6.071 1.459 1.00 96.56 159 THR A N 1
ATOM 1253 C CA . THR A 1 159 ? 8.354 6.491 0.244 1.00 96.56 159 THR A CA 1
ATOM 1254 C C . THR A 1 159 ? 9.317 6.861 -0.880 1.00 96.56 159 THR A C 1
ATOM 1256 O O . THR A 1 159 ? 10.338 7.509 -0.645 1.00 96.56 159 THR A O 1
ATOM 1259 N N . ILE A 1 160 ? 8.988 6.479 -2.119 1.00 95.94 160 ILE A N 1
ATOM 1260 C CA . ILE A 1 160 ? 9.820 6.724 -3.308 1.00 95.94 160 ILE A CA 1
ATOM 1261 C C . ILE A 1 160 ? 8.952 7.276 -4.440 1.00 95.94 160 ILE A C 1
ATOM 1263 O O . ILE A 1 160 ? 8.062 6.594 -4.959 1.00 95.94 160 ILE A O 1
ATOM 1267 N N . HIS A 1 161 ? 9.216 8.516 -4.849 1.00 92.44 161 HIS A N 1
ATOM 1268 C CA . HIS A 1 161 ? 8.428 9.196 -5.877 1.00 92.44 161 HIS A CA 1
ATOM 1269 C C . HIS A 1 161 ? 8.825 8.823 -7.317 1.00 92.44 161 HIS A C 1
ATOM 1271 O O . HIS A 1 161 ? 9.853 8.189 -7.565 1.00 92.44 161 HIS A O 1
ATOM 1277 N N . GLY A 1 162 ? 7.997 9.243 -8.279 1.00 88.00 162 GLY A N 1
ATOM 1278 C CA . GLY A 1 162 ? 8.239 9.129 -9.720 1.00 88.00 162 GLY A CA 1
ATOM 1279 C C . GLY A 1 162 ? 9.052 10.283 -10.319 1.00 88.00 162 GLY A C 1
ATOM 1280 O O . GLY A 1 162 ? 9.473 11.206 -9.627 1.00 88.00 162 GLY A O 1
ATOM 1281 N N . ILE A 1 163 ? 9.260 10.263 -11.632 1.00 84.25 163 ILE A N 1
ATOM 1282 C CA . ILE A 1 163 ? 9.987 11.337 -12.325 1.00 84.25 163 ILE A CA 1
ATOM 1283 C C . ILE A 1 163 ? 9.204 12.659 -12.307 1.00 84.25 163 ILE A C 1
ATOM 1285 O O . ILE A 1 163 ? 7.977 12.660 -12.239 1.00 84.25 163 ILE A O 1
ATOM 1289 N N . ARG A 1 164 ? 9.912 13.792 -12.412 1.00 77.50 164 ARG A N 1
ATOM 1290 C CA . ARG A 1 164 ? 9.331 15.148 -12.535 1.00 77.50 164 ARG A CA 1
ATOM 1291 C C . ARG A 1 164 ? 8.275 15.533 -11.478 1.00 77.50 164 ARG A C 1
ATOM 1293 O O . ARG A 1 164 ? 7.390 16.333 -11.768 1.00 77.50 164 ARG A O 1
ATOM 1300 N N . THR A 1 165 ? 8.361 15.013 -10.256 1.00 78.69 165 THR A N 1
ATOM 1301 C CA . THR A 1 165 ? 7.485 15.417 -9.142 1.00 78.69 165 THR A CA 1
ATOM 1302 C C . THR A 1 165 ? 8.300 15.898 -7.948 1.00 78.69 165 THR A C 1
ATOM 1304 O O . THR A 1 165 ? 9.417 15.444 -7.720 1.00 78.69 165 THR A O 1
ATOM 1307 N N . THR A 1 166 ? 7.731 16.824 -7.177 1.00 74.56 166 THR A N 1
ATOM 1308 C CA . THR A 1 166 ? 8.272 17.290 -5.889 1.00 74.56 166 THR A CA 1
ATOM 1309 C C . THR A 1 166 ? 7.989 16.313 -4.742 1.00 74.56 166 THR A C 1
ATOM 1311 O O . THR A 1 166 ? 8.432 16.532 -3.607 1.00 74.56 166 THR A O 1
ATOM 1314 N N . GLY A 1 167 ? 7.238 15.241 -5.028 1.00 81.12 167 GLY A N 1
ATOM 1315 C CA . GLY A 1 167 ? 6.859 14.237 -4.043 1.00 81.12 167 GLY A CA 1
ATOM 1316 C C . GLY A 1 167 ? 5.718 14.679 -3.130 1.00 81.12 167 GLY A C 1
ATOM 1317 O O . GLY A 1 167 ? 5.647 14.213 -2.001 1.00 81.12 167 GLY A O 1
ATOM 1318 N N . LYS A 1 168 ? 4.826 15.581 -3.577 1.00 87.50 168 LYS A N 1
ATOM 1319 C CA . LYS A 1 168 ? 3.714 16.102 -2.750 1.00 87.50 168 LYS A CA 1
ATOM 1320 C C . LYS A 1 168 ? 2.884 14.991 -2.089 1.00 87.50 168 LYS A C 1
ATOM 1322 O O . LYS A 1 168 ? 2.526 15.113 -0.925 1.00 87.50 168 LYS A O 1
ATOM 1327 N N . TRP A 1 169 ? 2.644 13.891 -2.801 1.00 90.69 169 TRP A N 1
ATOM 1328 C CA . TRP A 1 169 ? 1.897 12.754 -2.262 1.00 90.69 169 TRP A CA 1
ATOM 1329 C C . TRP A 1 169 ? 2.586 12.078 -1.070 1.00 90.69 169 TRP A C 1
ATOM 1331 O O . TRP A 1 169 ? 1.907 11.523 -0.216 1.00 90.69 169 TRP A O 1
ATOM 1341 N N . GLN A 1 170 ? 3.921 12.139 -0.990 1.00 91.81 170 GLN A N 1
ATOM 1342 C CA . GLN A 1 170 ? 4.680 11.582 0.131 1.00 91.81 170 GLN A CA 1
ATOM 1343 C C . GLN A 1 170 ? 4.359 12.359 1.414 1.00 91.81 170 GLN A C 1
ATOM 1345 O O . GLN A 1 170 ? 4.153 11.753 2.460 1.00 91.81 170 GLN A O 1
ATOM 1350 N N . ILE A 1 171 ? 4.241 13.690 1.303 1.00 90.12 171 ILE A N 1
ATOM 1351 C CA . ILE A 1 171 ? 3.832 14.572 2.405 1.00 90.12 171 ILE A CA 1
ATOM 1352 C C . ILE A 1 171 ? 2.376 14.287 2.784 1.00 90.12 171 ILE A C 1
ATOM 1354 O O . ILE A 1 171 ? 2.095 14.069 3.953 1.00 90.12 171 ILE A O 1
ATOM 1358 N N . GLN A 1 172 ? 1.470 14.190 1.804 1.00 89.81 172 GLN A N 1
ATOM 1359 C CA . GLN A 1 172 ? 0.059 13.867 2.062 1.00 89.81 172 GLN A CA 1
ATOM 1360 C C . GLN A 1 172 ? -0.110 12.518 2.778 1.00 89.81 172 GLN A C 1
ATOM 1362 O O . GLN A 1 172 ? -0.905 12.408 3.707 1.00 89.81 172 GLN A O 1
ATOM 1367 N N . LEU A 1 173 ? 0.638 11.488 2.366 1.00 90.38 173 LEU A N 1
ATOM 1368 C CA . LEU A 1 173 ? 0.635 10.186 3.033 1.00 90.38 173 LEU A CA 1
ATOM 1369 C C . LEU A 1 173 ? 1.165 10.297 4.469 1.00 90.38 173 LEU A C 1
ATOM 1371 O O . LEU A 1 173 ? 0.550 9.761 5.387 1.00 90.38 173 LEU A O 1
ATOM 1375 N N . GLN A 1 174 ? 2.270 11.020 4.667 1.00 89.44 174 GLN A N 1
ATOM 1376 C CA . GLN A 1 174 ? 2.846 11.255 5.989 1.00 89.44 174 GLN A CA 1
ATOM 1377 C C . GLN A 1 174 ? 1.877 11.996 6.917 1.00 89.44 174 GLN A C 1
ATOM 1379 O O . GLN A 1 174 ? 1.696 11.573 8.051 1.00 89.44 174 GLN A O 1
ATOM 1384 N N . GLU A 1 175 ? 1.253 13.080 6.456 1.00 83.19 175 GLU A N 1
ATOM 1385 C CA . GLU A 1 175 ? 0.278 13.859 7.229 1.00 83.19 175 GLU A CA 1
ATOM 1386 C C . GLU A 1 175 ? -0.935 13.013 7.604 1.00 83.19 175 GLU A C 1
ATOM 1388 O O . GLU A 1 175 ? -1.356 13.024 8.759 1.00 83.19 175 GLU A O 1
ATOM 1393 N N . LYS A 1 176 ? -1.461 12.225 6.657 1.00 82.62 176 LYS A N 1
ATOM 1394 C CA . LYS A 1 176 ? -2.577 11.315 6.925 1.00 82.62 176 LYS A CA 1
ATOM 1395 C C . LYS A 1 176 ? -2.206 10.260 7.954 1.00 82.62 176 LYS A C 1
ATOM 1397 O O . LYS A 1 176 ? -2.999 10.011 8.847 1.00 82.62 176 LYS A O 1
ATOM 1402 N N . ILE A 1 177 ? -1.017 9.671 7.883 1.00 82.69 177 ILE A N 1
ATOM 1403 C CA . ILE A 1 177 ? -0.608 8.662 8.866 1.00 82.69 177 ILE A CA 1
ATOM 1404 C C . ILE A 1 177 ? -0.346 9.308 10.228 1.00 82.69 177 ILE A C 1
ATOM 1406 O O . ILE A 1 177 ? -0.882 8.818 11.214 1.00 82.69 177 ILE A O 1
ATOM 1410 N N . LYS A 1 178 ? 0.354 10.450 10.282 1.00 77.06 178 LYS A N 1
ATOM 1411 C CA . LYS A 1 178 ? 0.593 11.210 11.524 1.00 77.06 178 LYS A CA 1
ATOM 1412 C C . LYS A 1 178 ? -0.686 11.661 12.215 1.00 77.06 178 LYS A C 1
ATOM 1414 O O . LYS A 1 178 ? -0.762 11.654 13.434 1.00 77.06 178 LYS A O 1
ATOM 1419 N N . PHE A 1 179 ? -1.711 12.018 11.444 1.00 69.56 179 PHE A N 1
ATOM 1420 C CA . PHE A 1 179 ? -3.021 12.349 11.999 1.00 69.56 179 PHE A CA 1
ATOM 1421 C C . PHE A 1 179 ? -3.656 11.170 12.757 1.00 69.56 179 PHE A C 1
ATOM 1423 O O . PHE A 1 179 ? -4.409 11.388 13.703 1.00 69.56 179 PHE A O 1
ATOM 1430 N N . HIS A 1 180 ? -3.351 9.931 12.358 1.00 64.12 180 HIS A N 1
ATOM 1431 C CA . HIS A 1 180 ? -3.880 8.721 12.990 1.00 64.12 180 HIS A CA 1
ATOM 1432 C C . HIS A 1 180 ? -2.918 8.120 14.035 1.00 64.12 180 HIS A C 1
ATOM 1434 O O . HIS A 1 180 ? -3.386 7.493 14.987 1.00 64.12 180 HIS A O 1
ATOM 1440 N N . THR A 1 181 ? -1.597 8.296 13.884 1.00 63.00 181 THR A N 1
ATOM 1441 C CA . THR A 1 181 ? -0.561 7.781 14.797 1.00 63.00 181 THR A CA 1
ATOM 1442 C C . THR A 1 181 ? 0.799 8.469 14.637 1.00 63.00 181 THR A C 1
ATOM 1444 O O . THR A 1 181 ? 1.277 8.682 13.524 1.00 63.00 181 THR A O 1
ATOM 1447 N N . ASP A 1 182 ? 1.478 8.721 15.757 1.00 63.09 182 ASP A N 1
ATOM 1448 C CA . ASP A 1 182 ? 2.866 9.207 15.797 1.00 63.09 182 ASP A CA 1
ATOM 1449 C C . ASP A 1 182 ? 3.917 8.076 15.788 1.00 63.09 182 ASP A C 1
ATOM 1451 O O . ASP A 1 182 ? 5.122 8.332 15.795 1.00 63.09 182 ASP A O 1
ATOM 1455 N N . ASP A 1 183 ? 3.489 6.813 15.743 1.00 68.50 183 ASP A N 1
ATOM 1456 C CA . ASP A 1 183 ? 4.368 5.655 15.934 1.00 68.50 183 ASP A CA 1
ATOM 1457 C C . ASP A 1 183 ? 5.031 5.141 14.639 1.00 68.50 183 ASP A C 1
ATOM 1459 O O . ASP A 1 183 ? 5.785 4.158 14.647 1.00 68.50 183 ASP A O 1
ATOM 1463 N N . VAL A 1 184 ? 4.760 5.801 13.511 1.00 81.44 184 VAL A N 1
ATOM 1464 C CA . VAL A 1 184 ? 5.361 5.497 12.208 1.00 81.44 184 VAL A CA 1
ATOM 1465 C C . VAL A 1 184 ? 6.474 6.499 11.915 1.00 81.44 184 VAL A C 1
ATOM 1467 O O . VAL A 1 184 ? 6.238 7.693 11.725 1.00 81.44 184 VAL A O 1
ATOM 1470 N N . ALA A 1 185 ? 7.707 6.004 11.814 1.00 85.56 185 ALA A N 1
ATOM 1471 C CA . ALA A 1 185 ? 8.820 6.795 11.301 1.00 85.56 185 ALA A CA 1
ATOM 1472 C C . ALA A 1 185 ? 8.701 6.919 9.776 1.00 85.56 185 ALA A C 1
ATOM 1474 O O . ALA A 1 185 ? 8.411 5.938 9.094 1.00 85.56 185 ALA A O 1
ATOM 1475 N N . PHE A 1 186 ? 8.938 8.111 9.231 1.00 88.31 186 PHE A N 1
ATOM 1476 C CA . PHE A 1 186 ? 8.815 8.373 7.797 1.00 88.31 186 PHE A CA 1
ATOM 1477 C C . PHE A 1 186 ? 10.152 8.715 7.171 1.00 88.31 186 PHE A C 1
ATOM 1479 O O . PHE A 1 186 ? 10.736 9.744 7.495 1.00 88.31 186 PHE A O 1
ATOM 1486 N N . GLU A 1 187 ? 10.544 7.920 6.182 1.00 89.94 187 GLU A N 1
ATOM 1487 C CA . GLU A 1 187 ? 11.720 8.157 5.357 1.00 89.94 187 GLU A CA 1
ATOM 1488 C C . GLU A 1 187 ? 11.283 8.475 3.928 1.00 89.94 187 GLU A C 1
ATOM 1490 O O . GLU A 1 187 ? 10.707 7.655 3.209 1.00 89.94 187 GLU A O 1
ATOM 1495 N N . THR A 1 188 ? 11.520 9.711 3.502 1.00 89.62 188 THR A N 1
ATOM 1496 C CA . THR A 1 188 ? 11.109 10.180 2.177 1.00 89.62 188 THR A CA 1
ATOM 1497 C C . THR A 1 188 ? 12.318 10.226 1.263 1.00 89.62 188 THR A C 1
ATOM 1499 O O . THR A 1 188 ? 13.136 11.139 1.351 1.00 89.62 188 THR A O 1
ATOM 1502 N N . TYR A 1 189 ? 12.418 9.273 0.339 1.00 88.62 189 TYR A N 1
ATOM 1503 C CA . TYR A 1 189 ? 13.501 9.281 -0.632 1.00 88.62 189 TYR A CA 1
ATOM 1504 C C . TYR A 1 189 ? 13.178 10.236 -1.782 1.00 88.62 189 TYR A C 1
ATOM 1506 O O . TYR A 1 189 ? 12.187 10.051 -2.501 1.00 88.62 189 TYR A O 1
ATOM 1514 N N . LYS A 1 190 ? 14.030 11.254 -1.959 1.00 83.94 190 LYS A N 1
ATOM 1515 C CA . LYS A 1 190 ? 13.961 12.205 -3.072 1.00 83.94 190 LYS A CA 1
ATOM 1516 C C . LYS A 1 190 ? 15.277 12.236 -3.837 1.00 83.94 190 LYS A C 1
ATOM 1518 O O . LYS A 1 190 ? 16.319 12.541 -3.271 1.00 83.94 190 LYS A O 1
ATOM 1523 N N . TYR A 1 191 ? 15.219 11.986 -5.142 1.00 78.44 191 TYR A N 1
ATOM 1524 C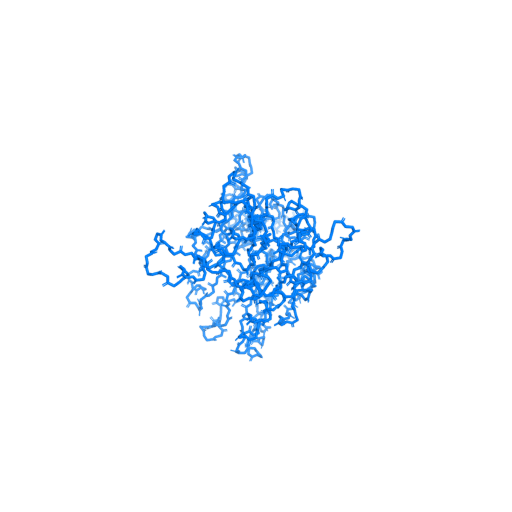 CA . TYR A 1 191 ? 16.382 12.058 -6.041 1.00 78.44 191 TYR A CA 1
ATOM 1525 C C . TYR A 1 191 ? 16.426 13.360 -6.866 1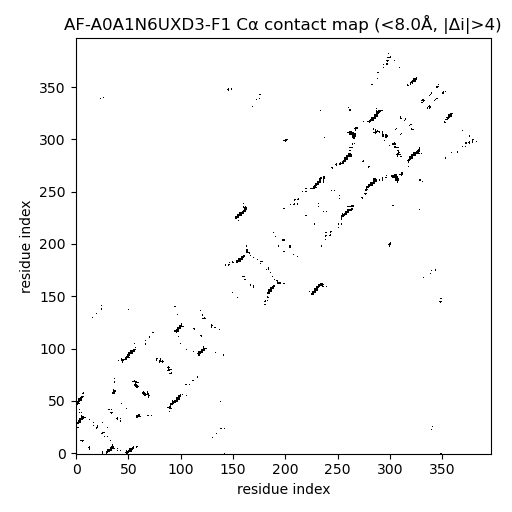.00 78.44 191 TYR A C 1
ATOM 1527 O O . TYR A 1 191 ? 17.241 13.499 -7.779 1.00 78.44 191 TYR A O 1
ATOM 1535 N N . GLY A 1 192 ? 15.562 14.331 -6.545 1.00 71.06 192 GLY A N 1
ATOM 1536 C CA . GLY A 1 192 ? 15.478 15.620 -7.234 1.00 71.06 192 GLY A CA 1
ATOM 1537 C C . GLY A 1 192 ? 14.760 15.545 -8.587 1.00 71.06 192 GLY A C 1
ATOM 1538 O O . GLY A 1 192 ? 13.961 14.641 -8.844 1.00 71.06 192 GLY A O 1
ATOM 1539 N N . PHE A 1 193 ? 15.015 16.521 -9.465 1.00 66.81 193 PHE A N 1
ATOM 1540 C CA . PHE A 1 193 ? 14.369 16.586 -10.778 1.00 66.81 193 PHE A CA 1
ATOM 1541 C C . PHE A 1 193 ? 14.975 15.561 -11.748 1.00 66.81 193 PHE A C 1
ATOM 1543 O O . PHE A 1 193 ? 15.975 15.814 -12.415 1.00 66.81 193 PHE A O 1
ATOM 1550 N N . PHE A 1 194 ? 14.341 14.394 -11.845 1.00 77.00 194 PHE A N 1
ATOM 1551 C CA . PHE A 1 194 ? 14.680 13.377 -12.838 1.00 77.00 194 PHE A CA 1
ATOM 1552 C C . PHE A 1 194 ? 13.798 13.543 -14.077 1.00 77.00 194 PHE A C 1
ATOM 1554 O O . PHE A 1 194 ? 12.567 13.536 -13.974 1.00 77.00 194 PHE A O 1
ATOM 1561 N N . SER A 1 195 ? 14.415 13.729 -15.243 1.00 81.56 195 SER A N 1
ATOM 1562 C CA . SER A 1 195 ? 13.705 13.980 -16.499 1.00 81.56 195 SER A CA 1
ATOM 1563 C C . SER A 1 195 ? 13.318 12.683 -17.218 1.00 81.56 195 SER A C 1
ATOM 1565 O O . SER A 1 195 ? 13.868 11.612 -16.961 1.00 81.56 195 SER A O 1
ATOM 1567 N N . VAL A 1 196 ? 12.385 12.789 -18.170 1.00 81.88 196 VAL A N 1
ATOM 1568 C CA . VAL A 1 196 ? 11.998 11.665 -19.044 1.00 81.88 196 VAL A CA 1
ATOM 1569 C C . VAL A 1 196 ? 13.203 11.148 -19.838 1.00 81.88 196 VAL A C 1
ATOM 1571 O O . VAL A 1 196 ? 13.355 9.941 -19.992 1.00 81.88 196 VAL A O 1
ATOM 1574 N N . LEU A 1 197 ? 14.103 12.036 -20.277 1.00 82.31 197 LEU A N 1
ATOM 1575 C CA . LEU A 1 197 ? 15.308 11.648 -21.014 1.00 82.31 197 LEU A CA 1
ATOM 1576 C C . LEU A 1 197 ? 16.224 10.745 -20.176 1.00 82.31 197 LEU A C 1
ATOM 1578 O O . LEU A 1 197 ? 16.680 9.710 -20.653 1.00 82.31 197 LEU A O 1
ATOM 1582 N N . LEU A 1 198 ? 16.439 11.091 -18.903 1.00 84.31 198 LEU A N 1
ATOM 1583 C CA . LEU A 1 198 ? 17.224 10.257 -17.990 1.00 84.31 198 LEU A CA 1
ATOM 1584 C C . LEU A 1 198 ? 16.537 8.912 -17.709 1.00 84.31 198 LEU A C 1
ATOM 1586 O O . LEU A 1 198 ? 17.212 7.910 -17.494 1.00 84.31 198 LEU A O 1
ATOM 1590 N N . PHE A 1 199 ? 15.203 8.868 -17.742 1.00 88.31 199 PHE A N 1
ATOM 1591 C CA . PHE A 1 199 ? 14.436 7.635 -17.549 1.00 88.31 199 PHE A CA 1
ATOM 1592 C C . PHE A 1 199 ? 14.563 6.659 -18.718 1.00 88.31 199 PHE A C 1
ATOM 1594 O O . PHE A 1 199 ? 14.652 5.451 -18.491 1.00 88.31 199 PHE A O 1
ATOM 1601 N N . LEU A 1 200 ? 14.650 7.161 -19.950 1.00 87.44 200 LEU A N 1
ATOM 1602 C CA . LEU A 1 200 ? 14.870 6.330 -21.138 1.00 87.44 200 LEU A CA 1
ATOM 1603 C C . LEU A 1 200 ? 16.219 5.592 -21.082 1.00 87.44 200 LEU A C 1
ATOM 1605 O O . LEU A 1 200 ? 16.342 4.457 -21.545 1.00 87.44 200 LEU A O 1
ATOM 1609 N N . LEU A 1 201 ? 17.227 6.211 -20.469 1.00 88.31 201 LEU A N 1
ATOM 1610 C CA . LEU A 1 201 ? 18.606 5.739 -20.484 1.00 88.31 201 LEU A CA 1
ATOM 1611 C C . LEU A 1 201 ? 18.921 4.846 -19.268 1.00 88.31 201 LEU A C 1
ATOM 1613 O O . LEU A 1 201 ? 18.908 5.271 -18.111 1.00 88.31 201 LEU A O 1
ATOM 1617 N N . ALA A 1 202 ? 19.253 3.575 -19.525 1.00 89.56 202 ALA A N 1
ATOM 1618 C CA . ALA A 1 202 ? 19.520 2.576 -18.482 1.00 89.56 202 ALA A CA 1
ATOM 1619 C C . ALA A 1 202 ? 20.609 2.965 -17.452 1.00 89.56 202 ALA A C 1
ATOM 1621 O O . ALA A 1 202 ? 20.347 2.774 -16.261 1.00 89.56 202 ALA A O 1
ATOM 1622 N N . PRO A 1 203 ? 21.764 3.555 -17.832 1.00 90.38 203 PRO A N 1
ATOM 1623 C CA . PRO A 1 203 ? 22.810 3.910 -16.869 1.00 90.38 203 PRO A CA 1
ATOM 1624 C C . PRO A 1 203 ? 22.337 4.889 -15.790 1.00 90.38 203 PRO A C 1
ATOM 1626 O O . PRO A 1 203 ? 22.666 4.734 -14.615 1.00 90.38 203 PRO A O 1
ATOM 1629 N N . PHE A 1 204 ? 21.502 5.865 -16.155 1.00 90.44 204 PHE A N 1
ATOM 1630 C CA . PHE A 1 204 ? 20.974 6.839 -15.199 1.00 90.44 204 PHE A CA 1
ATOM 1631 C C . PHE A 1 204 ? 19.953 6.212 -14.254 1.00 90.44 204 PHE A C 1
ATOM 1633 O O . PHE A 1 204 ? 19.950 6.535 -13.068 1.00 90.44 204 PHE A O 1
ATOM 1640 N N . ARG A 1 205 ? 19.149 5.255 -14.734 1.00 93.38 205 ARG A N 1
ATOM 1641 C CA . ARG A 1 205 ? 18.280 4.468 -13.849 1.00 93.38 205 ARG A CA 1
ATOM 1642 C C . ARG A 1 205 ? 19.088 3.636 -12.857 1.00 93.38 205 ARG A C 1
ATOM 1644 O O . ARG A 1 205 ? 18.753 3.608 -11.680 1.00 93.38 205 ARG A O 1
ATOM 1651 N N . TRP A 1 206 ? 20.164 2.987 -13.303 1.00 92.81 206 TRP A N 1
ATOM 1652 C CA . TRP A 1 206 ? 21.043 2.214 -12.416 1.00 92.81 206 TRP A CA 1
ATOM 1653 C C . TRP A 1 206 ? 21.762 3.090 -11.392 1.00 92.81 206 TRP A C 1
ATOM 1655 O O . TRP A 1 206 ? 21.934 2.672 -10.250 1.00 92.81 206 TRP A O 1
ATOM 1665 N N . ARG A 1 207 ? 22.125 4.319 -11.770 1.00 93.06 207 ARG A N 1
ATOM 1666 C CA . ARG A 1 207 ? 22.685 5.306 -10.844 1.00 93.06 207 ARG A CA 1
ATOM 1667 C C . ARG A 1 207 ? 21.724 5.600 -9.689 1.00 93.06 207 ARG A C 1
ATOM 1669 O O . ARG A 1 207 ? 22.164 5.594 -8.543 1.00 93.06 207 ARG A O 1
ATOM 1676 N N . GLU A 1 208 ? 20.434 5.808 -9.962 1.00 93.94 208 GLU A N 1
ATOM 1677 C CA . GLU A 1 208 ? 19.443 6.033 -8.894 1.00 93.94 208 GLU A CA 1
ATOM 1678 C C . GLU A 1 208 ? 19.146 4.768 -8.080 1.00 93.94 208 GLU A C 1
ATOM 1680 O O . GLU A 1 208 ? 19.028 4.854 -6.864 1.00 93.94 208 GLU A O 1
ATOM 1685 N N . VAL A 1 209 ? 19.126 3.584 -8.704 1.00 95.44 209 VAL A N 1
ATOM 1686 C CA . VAL A 1 209 ? 19.046 2.295 -7.981 1.00 95.44 209 VAL A CA 1
ATOM 1687 C C . VAL A 1 209 ? 20.194 2.161 -6.974 1.00 95.44 209 VAL A C 1
ATOM 1689 O O . VAL A 1 209 ? 19.970 1.815 -5.817 1.00 95.44 209 VAL A O 1
ATOM 1692 N N . ASN A 1 210 ? 21.426 2.480 -7.382 1.00 94.62 210 ASN A N 1
ATOM 1693 C CA . ASN A 1 210 ? 22.594 2.418 -6.499 1.00 94.62 210 ASN A CA 1
ATOM 1694 C C . ASN A 1 210 ? 22.540 3.479 -5.387 1.00 94.62 210 ASN A C 1
ATOM 1696 O O . ASN A 1 210 ? 22.895 3.190 -4.249 1.00 94.62 210 ASN A O 1
ATOM 1700 N N . ARG A 1 211 ? 22.069 4.696 -5.684 1.00 94.06 211 ARG A N 1
ATOM 1701 C CA . ARG A 1 211 ? 21.884 5.734 -4.657 1.00 94.06 211 ARG A CA 1
ATOM 1702 C C . ARG A 1 211 ? 20.829 5.337 -3.632 1.00 94.06 211 ARG A C 1
ATOM 1704 O O . ARG A 1 211 ? 21.052 5.513 -2.438 1.00 94.06 211 ARG A O 1
ATOM 1711 N N . PHE A 1 212 ? 19.701 4.795 -4.088 1.00 95.69 212 PHE A N 1
ATOM 1712 C CA . PHE A 1 212 ? 18.655 4.326 -3.189 1.00 95.69 212 PHE A CA 1
ATOM 1713 C C . PHE A 1 212 ? 19.120 3.123 -2.368 1.00 95.69 212 PHE A C 1
ATOM 1715 O O . PHE A 1 212 ? 18.809 3.053 -1.187 1.00 95.69 212 PHE A O 1
ATOM 1722 N N . ARG A 1 213 ? 19.931 2.229 -2.950 1.00 95.44 213 ARG A N 1
ATOM 1723 C CA . ARG A 1 213 ? 20.554 1.112 -2.228 1.00 95.44 213 ARG A CA 1
ATOM 1724 C C . ARG A 1 213 ? 21.327 1.582 -0.994 1.00 95.44 213 ARG A C 1
ATOM 1726 O O . ARG A 1 213 ? 21.055 1.104 0.098 1.00 95.44 213 ARG A O 1
ATOM 1733 N N . ASN A 1 214 ? 22.213 2.562 -1.148 1.00 93.69 214 ASN A N 1
ATOM 1734 C CA . ASN A 1 214 ? 22.967 3.090 -0.008 1.00 93.69 214 ASN A CA 1
ATOM 1735 C C . ASN A 1 214 ? 22.035 3.696 1.056 1.00 93.69 214 ASN A C 1
ATOM 1737 O O . ASN A 1 214 ? 22.265 3.536 2.249 1.00 93.69 214 ASN A O 1
ATOM 1741 N N . SER A 1 215 ? 20.963 4.373 0.628 1.00 93.94 215 SER A N 1
ATOM 1742 C CA . SER A 1 215 ? 19.978 4.961 1.541 1.00 93.94 215 SER A CA 1
ATOM 1743 C C . SER A 1 215 ? 19.198 3.897 2.314 1.00 93.94 215 SER A C 1
ATOM 1745 O O . SER A 1 215 ? 19.059 4.015 3.528 1.00 93.94 215 SER A O 1
ATOM 1747 N N . ILE A 1 216 ? 18.683 2.867 1.634 1.00 95.19 216 ILE A N 1
ATOM 1748 C CA . ILE A 1 216 ? 17.874 1.830 2.280 1.00 95.19 216 ILE A CA 1
ATOM 1749 C C . ILE A 1 216 ? 18.726 0.947 3.194 1.00 95.19 216 ILE A C 1
ATOM 1751 O O . ILE A 1 216 ? 18.261 0.593 4.267 1.00 95.19 216 ILE A O 1
ATOM 1755 N N . GLU A 1 217 ? 19.978 0.648 2.834 1.00 94.12 217 GLU A N 1
ATOM 1756 C CA . GLU A 1 217 ? 20.902 -0.095 3.703 1.00 94.12 217 GLU A CA 1
ATOM 1757 C C . GLU A 1 217 ? 21.154 0.647 5.025 1.00 94.12 217 GLU A C 1
ATOM 1759 O O . GLU A 1 217 ? 21.140 0.026 6.089 1.00 94.12 217 GLU A O 1
ATOM 1764 N N . THR A 1 218 ? 21.322 1.974 4.983 1.00 93.50 218 THR A N 1
ATOM 1765 C CA . THR A 1 218 ? 21.435 2.804 6.195 1.00 93.50 218 THR A CA 1
ATOM 1766 C C . THR A 1 218 ? 20.149 2.765 7.017 1.00 93.50 218 THR A C 1
ATOM 1768 O O . THR A 1 218 ? 20.204 2.443 8.201 1.00 93.50 218 THR A O 1
ATOM 1771 N N . ILE A 1 219 ? 18.987 2.988 6.390 1.00 93.12 219 ILE A N 1
ATOM 1772 C CA . ILE A 1 219 ? 17.686 2.969 7.081 1.00 93.12 219 ILE A CA 1
ATOM 1773 C C . ILE A 1 219 ? 17.438 1.611 7.750 1.00 93.12 219 ILE A C 1
ATOM 1775 O O . ILE A 1 219 ? 17.012 1.560 8.902 1.00 93.12 219 ILE A O 1
ATOM 1779 N N . LEU A 1 220 ? 17.722 0.505 7.056 1.00 93.31 220 LEU A N 1
ATOM 1780 C CA . LEU A 1 220 ? 17.554 -0.850 7.585 1.00 93.31 220 LEU A CA 1
ATOM 1781 C C . LEU A 1 220 ? 18.489 -1.115 8.772 1.00 93.31 220 LEU A C 1
ATOM 1783 O O . LEU A 1 220 ? 18.070 -1.721 9.756 1.00 93.31 220 LEU A O 1
ATOM 1787 N N . ARG A 1 221 ? 19.736 -0.630 8.709 1.00 91.75 221 ARG A N 1
ATOM 1788 C CA . ARG A 1 221 ? 20.725 -0.778 9.787 1.00 91.75 221 ARG A CA 1
ATOM 1789 C C . ARG A 1 221 ? 20.373 0.039 11.028 1.00 91.75 221 ARG A C 1
ATOM 1791 O O . ARG A 1 221 ? 20.591 -0.433 1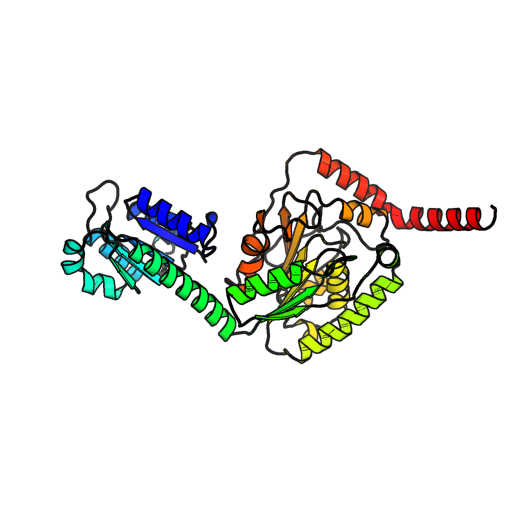2.137 1.00 91.75 221 ARG A O 1
ATOM 1798 N N . GLU A 1 222 ? 19.833 1.239 10.846 1.00 90.12 222 GLU A N 1
ATOM 1799 C CA . GLU A 1 222 ? 19.385 2.117 11.936 1.00 90.12 222 GLU A CA 1
ATOM 1800 C C . GLU A 1 222 ? 18.067 1.649 12.569 1.00 90.12 222 GLU A C 1
ATOM 1802 O O . GLU A 1 222 ? 17.714 2.070 13.670 1.00 90.12 222 GLU A O 1
ATOM 1807 N N . ASN A 1 223 ? 17.337 0.758 11.893 1.00 89.06 223 ASN A N 1
ATOM 1808 C CA . ASN A 1 223 ? 16.031 0.274 12.326 1.00 89.06 223 ASN A CA 1
ATOM 1809 C C . ASN A 1 223 ? 15.948 -1.273 12.309 1.00 89.06 223 ASN A C 1
ATOM 1811 O O . ASN A 1 223 ? 15.055 -1.836 11.668 1.00 89.06 223 ASN A O 1
ATOM 1815 N N . PRO A 1 224 ? 16.839 -1.985 13.032 1.00 87.50 224 PRO A N 1
ATOM 1816 C CA . PRO A 1 224 ? 16.984 -3.442 12.941 1.00 87.50 224 PRO A CA 1
ATOM 1817 C C . PRO A 1 224 ? 15.827 -4.240 13.561 1.00 87.50 224 PRO A C 1
ATOM 1819 O O . PRO A 1 224 ? 15.707 -5.431 13.272 1.00 87.50 224 PRO A O 1
ATOM 1822 N N . ASP A 1 225 ? 14.970 -3.602 14.363 1.00 85.56 225 ASP A N 1
ATOM 1823 C CA . ASP A 1 225 ? 13.826 -4.234 15.044 1.00 85.56 225 ASP A CA 1
ATOM 1824 C C . ASP A 1 225 ? 12.467 -3.717 14.543 1.00 85.56 225 ASP A C 1
ATOM 1826 O O . ASP A 1 225 ? 11.412 -4.093 15.056 1.00 85.56 225 ASP A O 1
ATOM 1830 N N . LYS A 1 226 ? 12.479 -2.824 13.548 1.00 88.38 226 LYS A N 1
ATOM 1831 C CA . LYS A 1 226 ? 11.275 -2.184 13.014 1.00 88.38 226 LYS A CA 1
ATOM 1832 C C . LYS A 1 226 ? 10.804 -2.872 11.748 1.00 88.38 226 LYS A C 1
ATOM 1834 O O . LYS A 1 226 ? 11.618 -3.294 10.932 1.00 88.38 226 LYS A O 1
ATOM 1839 N N . GLU A 1 227 ? 9.492 -2.931 11.546 1.00 91.06 227 GLU A N 1
ATOM 1840 C CA . GLU A 1 227 ? 8.953 -3.358 10.254 1.00 91.06 227 GLU A CA 1
ATOM 1841 C C . GLU A 1 227 ? 9.098 -2.237 9.228 1.00 91.06 227 GLU A C 1
ATOM 1843 O O . GLU A 1 227 ? 8.872 -1.069 9.535 1.00 91.06 227 GLU A O 1
ATOM 1848 N N . VAL A 1 228 ? 9.469 -2.591 8.001 1.00 94.06 228 VAL A N 1
ATOM 1849 C CA . VAL A 1 228 ? 9.719 -1.628 6.927 1.00 94.06 228 VAL A CA 1
ATOM 1850 C C . VAL A 1 228 ? 8.668 -1.779 5.845 1.00 94.06 228 VAL A C 1
ATOM 1852 O O . VAL A 1 228 ? 8.530 -2.846 5.233 1.00 94.06 228 VAL A O 1
ATOM 1855 N N . TYR A 1 229 ? 7.900 -0.709 5.641 1.00 94.88 229 TYR A N 1
ATOM 1856 C CA . TYR A 1 229 ? 6.833 -0.623 4.647 1.00 94.88 229 TYR A CA 1
ATOM 1857 C C . TYR A 1 229 ? 7.271 0.362 3.571 1.00 94.88 229 TYR A C 1
ATOM 1859 O O . TYR A 1 229 ? 7.657 1.487 3.875 1.00 94.88 229 TYR A O 1
ATOM 1867 N N . ILE A 1 230 ? 7.234 -0.053 2.309 1.00 97.12 230 ILE A N 1
ATOM 1868 C CA . ILE A 1 230 ? 7.763 0.734 1.196 1.00 97.12 230 ILE A CA 1
ATOM 1869 C C . ILE A 1 230 ? 6.625 1.083 0.241 1.00 97.12 230 ILE A C 1
ATOM 1871 O O . ILE A 1 230 ? 5.990 0.193 -0.318 1.00 97.12 230 ILE A O 1
ATOM 1875 N N . PHE A 1 231 ? 6.396 2.374 0.013 1.00 97.44 231 PHE A N 1
ATOM 1876 C CA . PHE A 1 231 ? 5.404 2.887 -0.934 1.00 97.44 231 PHE A CA 1
ATOM 1877 C C . PHE A 1 231 ? 6.106 3.558 -2.106 1.00 97.44 231 PHE A C 1
ATOM 1879 O O . PHE A 1 231 ? 6.958 4.433 -1.939 1.00 97.44 231 PHE A O 1
ATOM 1886 N N . CYS A 1 232 ? 5.765 3.148 -3.320 1.00 97.06 232 CYS A N 1
ATOM 1887 C CA . CYS A 1 232 ? 6.464 3.571 -4.523 1.00 97.06 232 CYS A CA 1
ATOM 1888 C C . CYS A 1 232 ? 5.489 3.993 -5.608 1.00 97.06 232 CYS A C 1
ATOM 1890 O O . CYS A 1 232 ? 4.466 3.347 -5.821 1.00 97.06 232 CYS A O 1
ATOM 1892 N N . HIS A 1 233 ? 5.861 5.025 -6.362 1.00 96.56 233 HIS A N 1
ATOM 1893 C CA . HIS A 1 233 ? 5.074 5.492 -7.499 1.00 96.56 233 HIS A CA 1
ATOM 1894 C C . HIS A 1 233 ? 5.898 5.567 -8.779 1.00 96.56 233 HIS A C 1
ATOM 1896 O O . HIS A 1 233 ? 7.025 6.067 -8.761 1.00 96.56 233 HIS A O 1
ATOM 1902 N N . SER A 1 234 ? 5.322 5.132 -9.905 1.00 95.06 234 SER A N 1
ATOM 1903 C CA . SER A 1 234 ? 5.914 5.311 -11.237 1.00 95.06 234 SER A CA 1
ATOM 1904 C C . SER A 1 234 ? 7.360 4.798 -11.289 1.00 95.06 234 SER A C 1
ATOM 1906 O O . SER A 1 234 ? 7.619 3.671 -10.875 1.00 95.06 234 SER A O 1
ATOM 1908 N N . PHE A 1 235 ? 8.334 5.599 -11.735 1.00 95.75 235 PHE A N 1
ATOM 1909 C CA . PHE A 1 235 ? 9.756 5.229 -11.736 1.00 95.75 235 PHE A CA 1
ATOM 1910 C C . PHE A 1 235 ? 10.296 4.780 -10.367 1.00 95.75 235 PHE A C 1
ATOM 1912 O O . PHE A 1 235 ? 11.156 3.900 -10.318 1.00 95.75 235 PHE A O 1
ATOM 1919 N N . GLY A 1 236 ? 9.748 5.289 -9.260 1.00 95.94 236 GLY A N 1
ATOM 1920 C CA . GLY A 1 236 ? 10.103 4.835 -7.917 1.00 95.94 236 GLY A CA 1
ATOM 1921 C C . GLY A 1 236 ? 9.891 3.332 -7.714 1.00 95.94 236 GLY A C 1
ATOM 1922 O O . GLY A 1 236 ? 10.673 2.702 -7.012 1.00 95.94 236 GLY A O 1
ATOM 1923 N N . THR A 1 237 ? 8.913 2.727 -8.402 1.00 97.69 237 THR A N 1
ATOM 1924 C CA . THR A 1 237 ? 8.686 1.267 -8.369 1.00 97.69 237 THR A CA 1
ATOM 1925 C C . THR A 1 237 ? 9.872 0.490 -8.937 1.00 97.69 237 THR A C 1
ATOM 1927 O O . THR A 1 237 ? 10.308 -0.494 -8.345 1.00 97.69 237 THR A O 1
ATOM 1930 N N . TYR A 1 238 ? 10.448 0.959 -10.048 1.00 97.12 238 TYR A N 1
ATOM 1931 C CA . TYR A 1 238 ? 11.633 0.353 -10.650 1.00 97.12 238 TYR A CA 1
ATOM 1932 C C . TYR A 1 238 ? 12.835 0.470 -9.718 1.00 97.12 238 TYR A C 1
ATOM 1934 O O . TYR A 1 238 ? 13.551 -0.509 -9.526 1.00 97.12 238 TYR A O 1
ATOM 1942 N N . VAL A 1 239 ? 13.041 1.658 -9.137 1.00 96.81 239 VAL A N 1
ATOM 1943 C CA . VAL A 1 239 ? 14.134 1.914 -8.191 1.00 96.81 239 VAL A CA 1
ATOM 1944 C C . VAL A 1 239 ? 14.031 0.967 -6.998 1.00 96.81 239 VAL A C 1
ATOM 1946 O O . VAL A 1 239 ? 14.988 0.254 -6.715 1.00 96.81 239 VAL A O 1
ATOM 1949 N N . ALA A 1 240 ? 12.856 0.888 -6.371 1.00 97.31 240 ALA A N 1
ATOM 1950 C CA . ALA A 1 240 ? 12.617 0.027 -5.220 1.00 97.31 240 ALA A CA 1
ATOM 1951 C C . ALA A 1 240 ? 12.906 -1.437 -5.536 1.00 97.31 240 ALA A C 1
ATOM 1953 O O . ALA A 1 240 ? 13.789 -2.039 -4.936 1.00 97.31 240 ALA A O 1
ATOM 1954 N N . VAL A 1 241 ? 12.204 -2.000 -6.523 1.00 97.00 241 VAL A N 1
ATOM 1955 C CA . VAL A 1 241 ? 12.284 -3.431 -6.821 1.00 97.00 241 VAL A CA 1
ATOM 1956 C C . VAL A 1 241 ? 13.709 -3.821 -7.224 1.00 97.00 241 VAL A C 1
ATOM 1958 O O . VAL A 1 241 ? 14.235 -4.805 -6.711 1.00 97.00 241 VAL A O 1
ATOM 1961 N N . LYS A 1 242 ? 14.378 -3.025 -8.072 1.00 96.31 242 LYS A N 1
ATOM 1962 C CA . LYS A 1 242 ? 15.763 -3.306 -8.490 1.00 96.31 242 LYS A CA 1
ATOM 1963 C C . LYS A 1 242 ? 16.794 -3.150 -7.381 1.00 96.31 242 LYS A C 1
ATOM 1965 O O . LYS A 1 242 ? 17.842 -3.790 -7.457 1.00 96.31 242 LYS A O 1
ATOM 1970 N N . THR A 1 243 ? 16.519 -2.330 -6.375 1.00 96.38 243 THR A N 1
ATOM 1971 C CA . THR A 1 243 ? 17.343 -2.257 -5.169 1.00 96.38 243 THR A CA 1
ATOM 1972 C C . THR A 1 243 ? 17.103 -3.466 -4.269 1.00 96.38 243 THR A C 1
ATOM 1974 O O . THR A 1 243 ? 18.070 -4.099 -3.858 1.00 96.38 243 THR A O 1
ATOM 1977 N N . LEU A 1 244 ? 15.842 -3.831 -4.017 1.00 95.62 244 LEU A N 1
ATOM 1978 C CA . LEU A 1 244 ? 15.485 -4.940 -3.127 1.00 95.62 244 LEU A CA 1
ATOM 1979 C C . LEU A 1 244 ? 16.013 -6.296 -3.615 1.00 95.62 244 LEU A C 1
ATOM 1981 O O . LEU A 1 244 ? 16.427 -7.111 -2.802 1.00 95.62 244 LEU A O 1
ATOM 1985 N N . GLU A 1 245 ? 16.080 -6.523 -4.930 1.00 92.88 245 GLU A N 1
ATOM 1986 C CA . GLU A 1 245 ? 16.695 -7.731 -5.515 1.00 92.88 245 GLU A CA 1
ATOM 1987 C C . GLU A 1 245 ? 18.171 -7.929 -5.159 1.00 92.88 245 GLU A C 1
ATOM 1989 O O . GLU A 1 245 ? 18.705 -9.023 -5.330 1.00 92.88 245 GLU A O 1
ATOM 1994 N N . ARG A 1 246 ? 18.847 -6.861 -4.735 1.00 93.56 246 ARG A N 1
ATOM 1995 C CA . ARG A 1 246 ? 20.278 -6.865 -4.425 1.00 93.56 246 ARG A CA 1
ATOM 1996 C C . ARG A 1 246 ? 20.553 -6.970 -2.930 1.00 93.56 246 ARG A C 1
ATOM 1998 O O . ARG A 1 246 ? 21.722 -6.977 -2.557 1.00 93.56 246 ARG A O 1
ATOM 2005 N N . LEU A 1 247 ? 19.505 -7.024 -2.109 1.00 93.56 247 LEU A N 1
ATOM 2006 C CA . LEU A 1 247 ? 19.619 -7.233 -0.673 1.00 93.56 247 LEU A CA 1
ATOM 2007 C C . LEU A 1 247 ? 19.728 -8.727 -0.365 1.00 93.56 247 LEU A C 1
ATOM 2009 O O . LEU A 1 247 ? 19.101 -9.572 -1.009 1.00 93.56 247 LEU A O 1
ATOM 2013 N N . SER A 1 248 ? 20.514 -9.050 0.651 1.00 92.62 248 SER A N 1
ATOM 2014 C CA . SER A 1 248 ? 20.535 -10.368 1.273 1.00 92.62 248 SER A CA 1
ATOM 2015 C C . SER A 1 248 ? 19.256 -10.624 2.082 1.00 92.62 248 SER A C 1
ATOM 2017 O O . SER A 1 248 ? 18.498 -9.707 2.410 1.00 92.62 248 SER A O 1
ATOM 2019 N N . LYS A 1 249 ? 19.014 -11.893 2.441 1.00 90.75 249 LYS A N 1
ATOM 2020 C CA . LYS A 1 249 ? 17.903 -12.272 3.333 1.00 90.75 249 LYS A CA 1
ATOM 2021 C C . LYS A 1 249 ? 17.956 -11.526 4.665 1.00 90.75 249 LYS A C 1
ATOM 2023 O O . LYS A 1 249 ? 16.923 -11.065 5.136 1.00 90.75 249 LYS A O 1
ATOM 2028 N N . ASP A 1 250 ? 19.146 -11.384 5.242 1.00 90.06 250 ASP A N 1
ATOM 2029 C CA . ASP A 1 250 ? 19.318 -10.728 6.539 1.00 90.06 250 ASP A CA 1
ATOM 2030 C C . ASP A 1 250 ? 19.043 -9.224 6.467 1.00 90.06 250 ASP A C 1
ATOM 2032 O O . ASP A 1 250 ? 18.443 -8.668 7.386 1.00 90.06 250 ASP A O 1
ATOM 2036 N N . GLU A 1 251 ? 19.405 -8.573 5.359 1.00 91.44 251 GLU A N 1
ATOM 2037 C CA . GLU A 1 251 ? 19.096 -7.157 5.123 1.00 91.44 251 GLU A CA 1
ATOM 2038 C C . GLU A 1 251 ? 17.596 -6.937 4.884 1.00 91.44 251 GLU A C 1
ATOM 2040 O O . GLU A 1 251 ? 17.012 -5.983 5.393 1.00 91.44 251 GLU A O 1
ATOM 2045 N N . ALA A 1 252 ? 16.945 -7.833 4.140 1.00 92.00 252 ALA A N 1
ATOM 2046 C CA . ALA A 1 252 ? 15.538 -7.699 3.776 1.00 92.00 252 ALA A CA 1
ATOM 2047 C C . ALA A 1 252 ? 14.550 -8.284 4.807 1.00 92.00 252 ALA A C 1
ATOM 2049 O O . ALA A 1 252 ? 13.341 -8.111 4.643 1.00 92.00 252 ALA A O 1
ATOM 2050 N N . LYS A 1 253 ? 15.020 -8.944 5.879 1.00 91.00 253 LYS A N 1
ATOM 2051 C CA . LYS A 1 253 ? 14.186 -9.691 6.853 1.00 91.00 253 LYS A CA 1
ATOM 2052 C C . LYS A 1 253 ? 13.030 -8.882 7.461 1.00 91.00 253 LYS A C 1
ATOM 2054 O O . LYS A 1 253 ? 11.979 -9.434 7.792 1.00 91.00 253 LYS A O 1
ATOM 2059 N N . ASN A 1 254 ? 13.228 -7.572 7.598 1.00 91.31 254 ASN A N 1
ATOM 2060 C CA . ASN A 1 254 ? 12.282 -6.646 8.215 1.00 91.31 254 ASN A CA 1
ATOM 2061 C C . ASN A 1 254 ? 11.356 -5.954 7.213 1.00 91.31 254 ASN A C 1
ATOM 2063 O O . ASN A 1 254 ? 10.452 -5.227 7.617 1.00 91.31 254 ASN A O 1
ATOM 2067 N N . ILE A 1 255 ? 11.559 -6.163 5.914 1.00 94.44 255 ILE A N 1
ATOM 2068 C CA . ILE A 1 255 ? 10.720 -5.578 4.872 1.00 94.44 255 ILE A CA 1
ATOM 2069 C C . ILE A 1 255 ? 9.460 -6.428 4.757 1.00 94.44 255 ILE A C 1
ATOM 2071 O O . ILE A 1 255 ? 9.514 -7.570 4.292 1.00 94.44 255 ILE A O 1
ATOM 2075 N N . LYS A 1 256 ? 8.332 -5.872 5.208 1.00 93.00 256 LYS A N 1
ATOM 2076 C CA . LYS A 1 256 ? 7.053 -6.591 5.330 1.00 93.00 256 LYS A CA 1
ATOM 2077 C C . LYS A 1 256 ? 6.032 -6.198 4.274 1.00 93.00 256 LYS A C 1
ATOM 2079 O O . LYS A 1 256 ? 5.174 -7.011 3.940 1.00 93.00 256 LYS A O 1
ATOM 2084 N N . LEU A 1 257 ? 6.131 -4.991 3.719 1.00 94.06 257 LEU A N 1
ATOM 2085 C CA . LEU A 1 257 ? 5.178 -4.486 2.734 1.00 94.06 257 LEU A CA 1
ATOM 2086 C C . LEU A 1 257 ? 5.880 -3.692 1.631 1.00 94.06 257 LEU A C 1
ATOM 2088 O O . LEU A 1 257 ? 6.693 -2.812 1.910 1.00 94.06 257 LEU A O 1
ATOM 2092 N N . LEU A 1 258 ? 5.513 -3.969 0.381 1.00 96.50 258 LEU A N 1
ATOM 2093 C CA . LEU A 1 258 ? 5.885 -3.189 -0.794 1.00 96.50 258 LEU A CA 1
ATOM 2094 C C . LEU A 1 258 ? 4.637 -2.852 -1.610 1.00 96.50 258 LEU A C 1
ATOM 2096 O O . LEU A 1 258 ? 4.035 -3.731 -2.223 1.00 96.50 258 LEU A O 1
ATOM 2100 N N . VAL A 1 259 ? 4.282 -1.572 -1.651 1.00 97.00 259 VAL A N 1
ATOM 2101 C CA . VAL A 1 259 ? 3.177 -1.038 -2.449 1.00 97.00 259 VAL A CA 1
ATOM 2102 C C . VAL A 1 259 ? 3.733 -0.358 -3.697 1.00 97.00 259 VAL A C 1
ATOM 2104 O O . VAL A 1 259 ? 4.519 0.588 -3.623 1.00 97.00 259 VAL A O 1
ATOM 2107 N N . LEU A 1 260 ? 3.315 -0.848 -4.859 1.00 98.00 260 LEU A N 1
ATOM 2108 C CA . LEU A 1 260 ? 3.695 -0.370 -6.181 1.00 98.00 260 LEU A CA 1
ATOM 2109 C C . LEU A 1 260 ? 2.484 0.300 -6.831 1.00 98.00 260 LEU A C 1
ATOM 2111 O O . LEU A 1 260 ? 1.554 -0.379 -7.245 1.00 98.00 260 LEU A O 1
ATOM 2115 N N . ALA A 1 261 ? 2.504 1.623 -6.958 1.00 97.19 261 ALA A N 1
ATOM 2116 C CA . ALA A 1 261 ? 1.441 2.385 -7.603 1.00 97.19 261 ALA A CA 1
ATOM 2117 C C . ALA A 1 261 ? 1.882 2.864 -8.986 1.00 97.19 261 ALA A C 1
ATOM 2119 O O . ALA A 1 261 ? 2.902 3.551 -9.121 1.00 97.19 261 ALA A O 1
ATOM 2120 N N . GLY A 1 262 ? 1.133 2.505 -10.031 1.00 96.50 262 GLY A N 1
ATOM 2121 C CA . GLY A 1 262 ? 1.506 2.867 -11.403 1.00 96.50 262 GLY A CA 1
ATOM 2122 C C . GLY A 1 262 ? 2.891 2.325 -11.784 1.00 96.50 262 GLY A C 1
ATOM 2123 O O . GLY A 1 262 ? 3.729 3.054 -12.309 1.00 96.50 262 GLY A O 1
ATOM 2124 N N . SER A 1 263 ? 3.155 1.059 -11.453 1.00 97.69 263 SER A N 1
ATOM 2125 C CA . SER A 1 263 ? 4.415 0.365 -11.720 1.00 97.69 263 SER A CA 1
ATOM 2126 C C . SER A 1 263 ? 4.879 0.438 -13.181 1.00 97.69 263 SER A C 1
ATOM 2128 O O . SER A 1 263 ? 4.156 0.063 -14.106 1.00 97.69 263 SER A O 1
ATOM 2130 N N . VAL A 1 264 ? 6.137 0.850 -13.374 1.00 97.69 264 VAL A N 1
ATOM 2131 C CA . VAL A 1 264 ? 6.814 0.878 -14.686 1.00 97.69 264 VAL A CA 1
ATOM 2132 C C . VAL A 1 264 ? 7.588 -0.413 -14.970 1.00 97.69 264 VAL A C 1
ATOM 2134 O O . VAL A 1 264 ? 8.386 -0.469 -15.903 1.00 97.69 264 VAL A O 1
ATOM 2137 N N . LEU A 1 265 ? 7.441 -1.451 -14.145 1.00 97.12 265 LEU A N 1
ATOM 2138 C CA . LEU A 1 265 ? 8.085 -2.737 -14.402 1.00 97.12 265 LEU A CA 1
ATOM 2139 C C . LEU A 1 265 ? 7.379 -3.496 -15.536 1.00 97.12 265 LEU A C 1
ATOM 2141 O O . LEU A 1 265 ? 6.245 -3.200 -15.917 1.00 97.12 265 LEU A O 1
ATOM 2145 N N . LYS A 1 266 ? 8.078 -4.490 -16.092 1.00 95.81 266 LYS A N 1
ATOM 2146 C CA . LYS A 1 266 ? 7.515 -5.386 -17.108 1.00 95.81 266 LYS A CA 1
ATOM 2147 C C . LYS A 1 266 ? 6.391 -6.227 -16.518 1.00 95.81 266 LYS A C 1
ATOM 2149 O O . LYS A 1 266 ? 6.471 -6.663 -15.377 1.00 95.81 266 LYS A O 1
ATOM 2154 N N . GLN A 1 267 ? 5.399 -6.555 -17.337 1.00 94.50 267 GLN A N 1
ATOM 2155 C CA . GLN A 1 267 ? 4.306 -7.431 -16.918 1.00 94.50 267 GLN A CA 1
ATOM 2156 C C . GLN A 1 267 ? 4.780 -8.830 -16.493 1.00 94.50 267 GLN A C 1
ATOM 2158 O O . GLN A 1 267 ? 4.212 -9.444 -15.597 1.00 94.50 267 GLN A O 1
ATOM 2163 N N . SER A 1 268 ? 5.824 -9.333 -17.151 1.00 93.12 268 SER A N 1
ATOM 2164 C CA . SER A 1 268 ? 6.425 -10.649 -16.917 1.00 93.12 268 SER A CA 1
ATOM 2165 C C . SER A 1 268 ? 7.498 -10.637 -15.825 1.00 93.12 268 SER A C 1
ATOM 2167 O O . SER A 1 268 ? 8.390 -11.482 -15.843 1.00 93.12 268 SER A O 1
ATOM 2169 N N . TYR A 1 269 ? 7.512 -9.619 -14.966 1.00 94.56 269 TYR A N 1
ATOM 2170 C CA . TYR A 1 269 ? 8.508 -9.523 -13.911 1.00 94.56 269 TYR A CA 1
ATOM 2171 C C . TYR A 1 269 ? 8.333 -10.646 -12.889 1.00 94.56 269 TYR A C 1
ATOM 2173 O O . TYR A 1 269 ? 7.224 -10.859 -12.404 1.00 94.56 269 TYR A O 1
ATOM 2181 N N . ASP A 1 270 ? 9.422 -11.331 -12.547 1.00 91.56 270 ASP A N 1
ATOM 2182 C CA . ASP A 1 270 ? 9.399 -12.421 -11.577 1.00 91.56 270 ASP A CA 1
ATOM 2183 C C . ASP A 1 270 ? 9.773 -11.923 -10.175 1.00 91.56 270 ASP A C 1
ATOM 2185 O O . ASP A 1 270 ? 10.910 -11.532 -9.912 1.00 91.56 270 ASP A O 1
ATOM 2189 N N . PHE A 1 271 ? 8.805 -11.961 -9.260 1.00 92.88 271 PHE A N 1
ATOM 2190 C CA . PHE A 1 271 ? 8.995 -11.596 -7.856 1.00 92.88 271 PHE A CA 1
ATOM 2191 C C . PHE A 1 271 ? 9.426 -12.767 -6.970 1.00 92.88 271 PHE A C 1
ATOM 2193 O O . PHE A 1 271 ? 9.613 -12.574 -5.770 1.00 92.88 271 PHE A O 1
ATOM 2200 N N . THR A 1 272 ? 9.618 -13.968 -7.523 1.00 89.50 272 THR A N 1
ATOM 2201 C CA . THR A 1 272 ? 9.953 -15.179 -6.758 1.00 89.50 272 THR A CA 1
ATOM 2202 C C . THR A 1 272 ? 11.156 -14.973 -5.844 1.00 89.50 272 THR A C 1
ATOM 2204 O O . THR A 1 272 ? 11.125 -15.382 -4.685 1.00 89.50 272 THR A O 1
ATOM 2207 N N . ASN A 1 273 ? 12.209 -14.314 -6.331 1.00 87.56 273 ASN A N 1
ATOM 2208 C CA . ASN A 1 273 ? 13.397 -14.053 -5.519 1.00 87.56 273 ASN A CA 1
ATOM 2209 C C . ASN A 1 273 ? 13.099 -13.084 -4.373 1.00 87.56 273 ASN A C 1
ATOM 2211 O O . ASN A 1 273 ? 13.474 -13.370 -3.242 1.00 87.56 273 ASN A O 1
ATOM 2215 N N . LEU A 1 274 ? 12.350 -12.007 -4.628 1.00 90.50 274 LEU A N 1
ATOM 2216 C CA . LEU A 1 274 ? 11.968 -11.042 -3.595 1.00 90.50 274 LEU A CA 1
ATOM 2217 C C . LEU A 1 274 ? 11.069 -11.681 -2.524 1.00 90.50 274 LEU A C 1
ATOM 2219 O O . LEU A 1 274 ? 11.303 -11.508 -1.333 1.00 90.50 274 LEU A O 1
ATOM 2223 N N . LEU A 1 275 ? 10.104 -12.506 -2.935 1.00 90.81 275 LEU A N 1
ATOM 2224 C CA . LEU A 1 275 ? 9.218 -13.249 -2.031 1.00 90.81 275 LEU A CA 1
ATOM 2225 C C . LEU A 1 275 ? 9.948 -14.322 -1.200 1.00 90.81 275 LEU A C 1
ATOM 2227 O O . LEU A 1 275 ? 9.401 -14.799 -0.203 1.00 90.81 275 LEU A O 1
ATOM 2231 N N . LYS A 1 276 ? 11.165 -14.719 -1.597 1.00 89.00 276 LYS A N 1
ATOM 2232 C CA . LYS A 1 276 ? 12.045 -15.615 -0.827 1.00 89.00 276 LYS A CA 1
ATOM 2233 C C . LYS A 1 276 ? 12.945 -14.869 0.160 1.00 89.00 276 LYS A C 1
ATOM 2235 O O . LYS A 1 276 ? 13.504 -15.529 1.037 1.00 89.00 276 LYS A O 1
ATOM 2240 N N . LEU A 1 277 ? 13.131 -13.553 0.004 1.00 83.88 277 LEU A N 1
ATOM 2241 C CA . LEU A 1 277 ? 14.014 -12.765 0.871 1.00 83.88 277 LEU A CA 1
ATOM 2242 C C . LEU A 1 277 ? 13.420 -12.558 2.266 1.00 83.88 277 LEU A C 1
ATOM 2244 O O . LEU A 1 277 ? 14.144 -12.626 3.253 1.00 83.88 277 LEU A O 1
ATOM 2248 N N . SER A 1 278 ? 12.107 -12.362 2.344 1.00 85.75 278 SER A N 1
ATOM 2249 C CA . SER A 1 278 ? 11.368 -12.206 3.594 1.00 85.75 278 SER A CA 1
ATOM 2250 C C . SER A 1 278 ? 9.921 -12.678 3.423 1.00 85.75 278 SER A C 1
ATOM 2252 O O . SER A 1 278 ? 9.525 -13.168 2.365 1.00 85.75 278 SER A O 1
ATOM 2254 N N . ASP A 1 279 ? 9.111 -12.507 4.460 1.00 88.69 279 ASP A N 1
ATOM 2255 C CA . ASP A 1 279 ? 7.647 -12.605 4.475 1.00 88.69 279 ASP A CA 1
ATOM 2256 C C . ASP A 1 279 ? 6.948 -11.389 3.831 1.00 88.69 279 ASP A C 1
ATOM 2258 O O . ASP A 1 279 ? 5.757 -11.177 4.054 1.00 88.69 279 ASP A O 1
ATOM 2262 N N . ILE A 1 280 ? 7.657 -10.617 2.996 1.00 92.12 280 ILE A N 1
ATOM 2263 C CA . ILE A 1 280 ? 7.122 -9.449 2.289 1.00 92.12 280 ILE A CA 1
ATOM 2264 C C . ILE A 1 280 ? 5.792 -9.752 1.590 1.00 92.12 280 ILE A C 1
ATOM 2266 O O . ILE A 1 280 ? 5.649 -10.773 0.901 1.00 92.12 280 ILE A O 1
ATOM 2270 N N . LYS A 1 281 ? 4.842 -8.832 1.769 1.00 92.94 281 LYS A N 1
ATOM 2271 C CA . LYS A 1 281 ? 3.608 -8.695 0.995 1.00 92.94 281 LYS A CA 1
ATOM 2272 C C . LYS A 1 281 ? 3.828 -7.647 -0.094 1.00 92.94 281 LYS A C 1
ATOM 2274 O O . LYS A 1 281 ? 4.321 -6.555 0.184 1.00 92.94 281 LYS A O 1
ATOM 2279 N N . ILE A 1 282 ? 3.462 -7.965 -1.329 1.00 94.69 282 ILE A N 1
ATOM 2280 C CA . ILE A 1 282 ? 3.606 -7.075 -2.481 1.00 94.69 282 ILE A CA 1
ATOM 2281 C C . ILE A 1 282 ? 2.216 -6.721 -2.998 1.00 94.69 282 ILE A C 1
ATOM 2283 O O . ILE A 1 282 ? 1.412 -7.601 -3.291 1.00 94.69 282 ILE A O 1
ATOM 2287 N N . VAL A 1 283 ? 1.944 -5.429 -3.131 1.00 95.69 283 VAL A N 1
ATOM 2288 C CA . VAL A 1 283 ? 0.672 -4.903 -3.627 1.00 95.69 283 VAL A CA 1
ATOM 2289 C C . VAL A 1 283 ? 0.949 -4.051 -4.849 1.00 95.69 283 VAL A C 1
ATOM 2291 O O . VAL A 1 283 ? 1.701 -3.086 -4.772 1.00 95.69 283 VAL A O 1
ATOM 2294 N N . ASN A 1 284 ? 0.358 -4.403 -5.983 1.00 97.06 284 ASN A N 1
ATOM 2295 C CA . ASN A 1 284 ? 0.453 -3.639 -7.218 1.00 97.06 284 ASN A CA 1
ATOM 2296 C C . ASN A 1 284 ? -0.883 -2.947 -7.502 1.00 97.06 284 ASN A C 1
ATOM 2298 O O . ASN A 1 284 ? -1.821 -3.569 -8.006 1.00 97.06 284 ASN A O 1
ATOM 2302 N N . ASP A 1 285 ? -0.942 -1.657 -7.187 1.00 97.06 285 ASP A N 1
ATOM 2303 C CA . ASP A 1 285 ? -2.081 -0.790 -7.460 1.00 97.06 285 ASP A CA 1
ATOM 2304 C C . ASP A 1 285 ? -2.037 -0.323 -8.913 1.00 97.06 285 ASP A C 1
ATOM 2306 O O . ASP A 1 285 ? -1.114 0.381 -9.346 1.00 97.06 285 ASP A O 1
ATOM 2310 N N . CYS A 1 286 ? -3.047 -0.754 -9.666 1.00 96.19 286 CYS A N 1
ATOM 2311 C CA . CYS A 1 286 ? -3.138 -0.588 -11.103 1.00 96.19 286 CYS A CA 1
ATOM 2312 C C . CYS A 1 286 ? -4.172 0.464 -11.496 1.00 96.19 286 CYS A C 1
ATOM 2314 O O . CYS A 1 286 ? -5.369 0.308 -11.251 1.00 96.19 286 CYS A O 1
ATOM 2316 N N . GLY A 1 287 ? -3.713 1.491 -12.206 1.00 95.31 287 GLY A N 1
ATOM 2317 C CA . GLY A 1 287 ? -4.547 2.488 -12.858 1.00 95.31 287 GLY A CA 1
ATOM 2318 C C . GLY A 1 287 ? -4.868 2.030 -14.265 1.00 95.31 287 GLY A C 1
ATOM 2319 O O . GLY A 1 287 ? -4.031 2.089 -15.162 1.00 95.31 287 GLY A O 1
ATOM 2320 N N . THR A 1 288 ? -6.097 1.582 -14.474 1.00 92.56 288 THR A N 1
ATOM 2321 C CA . THR A 1 288 ? -6.537 0.996 -15.752 1.00 92.56 288 THR A CA 1
ATOM 2322 C C . THR A 1 288 ? -6.475 1.978 -16.927 1.00 92.56 288 THR A C 1
ATOM 2324 O O . THR A 1 288 ? -6.357 1.558 -18.076 1.00 92.56 288 THR A O 1
ATOM 2327 N N . ASN A 1 289 ? -6.469 3.285 -16.643 1.00 93.06 289 ASN A N 1
ATOM 2328 C CA . ASN A 1 289 ? -6.370 4.373 -17.615 1.00 93.06 289 ASN A CA 1
ATOM 2329 C C . ASN A 1 289 ? -5.039 5.141 -17.511 1.00 93.06 289 ASN A C 1
ATOM 2331 O O . ASN A 1 289 ? -4.929 6.279 -17.965 1.00 93.06 289 ASN A O 1
ATOM 2335 N N . ASP A 1 290 ? -3.996 4.531 -16.946 1.00 94.25 290 ASP A N 1
ATOM 2336 C CA . ASP A 1 290 ? -2.660 5.115 -16.832 1.00 94.25 290 ASP A CA 1
ATOM 2337 C C . ASP A 1 290 ? -1.944 5.216 -18.199 1.00 94.25 290 ASP A C 1
ATOM 2339 O O . ASP A 1 290 ? -1.384 4.242 -18.708 1.00 94.25 290 ASP A O 1
ATOM 2343 N N . ILE A 1 291 ? -2.036 6.382 -18.848 1.00 94.00 291 ILE A N 1
ATOM 2344 C CA . ILE A 1 291 ? -1.444 6.658 -20.173 1.00 94.00 291 ILE A CA 1
ATOM 2345 C C . ILE A 1 291 ? 0.096 6.711 -20.136 1.00 94.00 291 ILE A C 1
ATOM 2347 O O . ILE A 1 291 ? 0.712 6.110 -21.018 1.00 94.00 291 ILE A O 1
ATOM 2351 N N . PRO A 1 292 ? 0.758 7.366 -19.156 1.00 94.75 292 PRO A N 1
ATOM 2352 C CA . PRO A 1 292 ? 2.220 7.347 -19.041 1.00 94.75 292 PRO A CA 1
ATOM 2353 C C . PRO A 1 292 ? 2.846 5.949 -19.081 1.00 94.75 292 PRO A C 1
ATOM 2355 O O . PRO A 1 292 ? 3.944 5.777 -19.614 1.00 94.75 292 PRO A O 1
ATOM 2358 N N . LEU A 1 293 ? 2.148 4.933 -18.576 1.00 95.69 293 LEU A N 1
ATOM 2359 C CA . LEU A 1 293 ? 2.633 3.558 -18.648 1.00 95.69 293 LEU A CA 1
ATOM 2360 C C . LEU A 1 293 ? 2.634 2.976 -20.066 1.00 95.69 293 LEU A C 1
ATOM 2362 O O . LEU A 1 293 ? 3.528 2.194 -20.378 1.00 95.69 293 LEU A O 1
ATOM 2366 N N . LEU A 1 294 ? 1.737 3.410 -20.957 1.00 95.81 294 LEU A N 1
ATOM 2367 C CA . LEU A 1 294 ? 1.808 3.044 -22.378 1.00 95.81 294 LEU A CA 1
ATOM 2368 C C . LEU A 1 294 ? 3.101 3.576 -23.016 1.00 95.81 294 LEU A C 1
ATOM 2370 O O . LEU A 1 294 ? 3.778 2.857 -23.746 1.00 95.81 294 LEU A O 1
ATOM 2374 N N . PHE A 1 295 ? 3.496 4.810 -22.681 1.00 94.38 295 PHE A N 1
ATOM 2375 C CA . PHE A 1 295 ? 4.770 5.380 -23.130 1.00 94.38 295 PHE A CA 1
ATOM 2376 C C . PHE A 1 295 ? 5.964 4.592 -22.571 1.00 94.38 295 PHE A C 1
ATOM 2378 O O . PHE A 1 295 ? 6.902 4.287 -23.306 1.00 94.38 295 PHE A O 1
ATOM 2385 N N . SER A 1 296 ? 5.925 4.222 -21.286 1.00 94.62 296 SER A N 1
ATOM 2386 C CA . SER A 1 296 ? 6.955 3.371 -20.668 1.00 94.62 296 SER A CA 1
ATOM 2387 C C . SER A 1 296 ? 7.093 2.023 -21.388 1.00 94.62 296 SER A C 1
ATOM 2389 O O . SER A 1 296 ? 8.208 1.584 -21.680 1.00 94.62 296 SER A O 1
ATOM 2391 N N . GLU A 1 297 ? 5.973 1.386 -21.742 1.00 96.06 297 GLU A N 1
ATOM 2392 C CA . GLU A 1 297 ? 5.969 0.124 -22.485 1.00 96.06 297 GLU A CA 1
ATOM 2393 C C . GLU A 1 297 ? 6.572 0.262 -23.887 1.00 96.06 297 GLU A C 1
ATOM 2395 O O . GLU A 1 297 ? 7.327 -0.613 -24.298 1.00 96.06 297 GLU A O 1
ATOM 2400 N N . LEU A 1 298 ? 6.323 1.366 -24.593 1.00 94.94 298 LEU A N 1
ATOM 2401 C CA . LEU A 1 298 ? 6.824 1.566 -25.956 1.00 94.94 298 LEU A CA 1
ATOM 2402 C C . LEU A 1 298 ? 8.286 2.025 -26.010 1.00 94.94 298 LEU A C 1
ATOM 2404 O O . LEU A 1 298 ? 9.045 1.564 -26.859 1.00 94.94 298 LEU A O 1
ATOM 2408 N N . PHE A 1 299 ? 8.704 2.939 -25.138 1.00 93.88 299 PHE A N 1
ATOM 2409 C CA . PHE A 1 299 ? 9.939 3.699 -25.371 1.00 93.88 299 PHE A CA 1
ATOM 2410 C C . PHE A 1 299 ? 11.052 3.427 -24.363 1.00 93.88 299 PHE A C 1
ATOM 2412 O O . PHE A 1 299 ? 12.202 3.785 -24.605 1.00 93.88 299 PHE A O 1
ATOM 2419 N N . VAL A 1 300 ? 10.760 2.782 -23.234 1.00 93.44 300 VAL A N 1
ATOM 2420 C CA . VAL A 1 300 ? 11.753 2.607 -22.171 1.00 93.44 300 VAL A CA 1
ATOM 2421 C C . VAL A 1 300 ? 12.237 1.159 -22.159 1.00 93.44 300 VAL A C 1
ATOM 2423 O O . VAL A 1 300 ? 11.548 0.238 -21.706 1.00 93.44 300 VAL A O 1
ATOM 2426 N N . LEU A 1 301 ? 13.464 0.940 -22.643 1.00 91.56 301 LEU A N 1
ATOM 2427 C CA . LEU A 1 301 ? 14.093 -0.384 -22.639 1.00 91.56 301 LEU A CA 1
ATOM 2428 C C . LEU A 1 301 ? 14.113 -0.963 -21.218 1.00 91.56 301 LEU A C 1
ATOM 2430 O O . LEU A 1 301 ? 14.479 -0.291 -20.259 1.00 91.56 301 LEU A O 1
ATOM 2434 N N . GLY A 1 302 ? 13.714 -2.221 -21.045 1.00 89.94 302 GLY A N 1
ATOM 2435 C CA . GLY A 1 302 ? 13.725 -2.871 -19.728 1.00 89.94 302 GLY A CA 1
ATOM 2436 C C . GLY A 1 302 ? 12.619 -2.440 -18.748 1.00 89.94 302 GLY A C 1
ATOM 2437 O O . GLY A 1 302 ? 12.522 -3.052 -17.688 1.00 89.94 302 GLY A O 1
ATOM 2438 N N . ALA A 1 303 ? 11.786 -1.453 -19.088 1.00 95.00 303 ALA A N 1
ATOM 2439 C CA . ALA A 1 303 ? 10.572 -1.097 -18.348 1.00 95.00 303 ALA A CA 1
ATOM 2440 C C . ALA A 1 303 ? 9.321 -1.671 -19.043 1.00 95.00 303 ALA A C 1
ATOM 2442 O O . ALA A 1 303 ? 9.432 -2.361 -20.062 1.00 95.00 303 ALA A O 1
ATOM 2443 N N . GLY A 1 304 ? 8.145 -1.412 -18.482 1.00 96.00 304 GLY A N 1
ATOM 2444 C CA . GLY A 1 304 ? 6.852 -1.800 -19.029 1.00 96.00 304 GLY A CA 1
ATOM 2445 C C . GLY A 1 304 ? 5.683 -1.038 -18.405 1.00 96.00 304 GLY A C 1
ATOM 2446 O O . GLY A 1 304 ? 5.867 0.072 -17.893 1.00 96.00 304 GLY A O 1
ATOM 2447 N N . MET A 1 305 ? 4.497 -1.647 -18.458 1.00 97.06 305 MET A N 1
ATOM 2448 C CA . MET A 1 305 ? 3.228 -1.088 -17.964 1.00 97.06 305 MET A CA 1
ATOM 2449 C C . MET A 1 305 ? 2.509 -1.939 -16.899 1.00 97.06 305 MET A C 1
ATOM 2451 O O . MET A 1 305 ? 1.276 -1.967 -16.853 1.00 97.06 305 MET A O 1
ATOM 2455 N N . ALA A 1 306 ? 3.234 -2.655 -16.034 1.00 97.06 306 ALA A N 1
ATOM 2456 C CA . ALA A 1 306 ? 2.613 -3.523 -15.023 1.00 97.06 306 ALA A CA 1
ATOM 2457 C C . ALA A 1 306 ? 1.636 -2.794 -14.075 1.00 97.06 306 ALA A C 1
ATOM 2459 O O . ALA A 1 306 ? 0.687 -3.404 -13.595 1.00 97.06 306 ALA A O 1
ATOM 2460 N N . GLY A 1 307 ? 1.801 -1.489 -13.854 1.00 96.38 307 GLY A N 1
ATOM 2461 C CA . GLY A 1 307 ? 0.862 -0.655 -13.095 1.00 96.38 307 GLY A CA 1
ATOM 2462 C C . GLY A 1 307 ? -0.416 -0.266 -13.835 1.00 96.38 307 GLY A C 1
ATOM 2463 O O . GLY A 1 307 ? -1.195 0.524 -13.317 1.00 96.38 307 GLY A O 1
ATOM 2464 N N . ARG A 1 308 ? -0.616 -0.758 -15.059 1.00 95.62 308 ARG A N 1
ATOM 2465 C CA . ARG A 1 308 ? -1.854 -0.597 -15.830 1.00 95.62 308 ARG A CA 1
ATOM 2466 C C . ARG A 1 308 ? -2.567 -1.933 -15.999 1.00 95.62 308 ARG A C 1
ATOM 2468 O O . ARG A 1 308 ? -3.770 -2.022 -15.784 1.00 95.62 308 ARG A O 1
ATOM 2475 N N . VAL A 1 309 ? -1.816 -2.963 -16.390 1.00 94.69 309 VAL A N 1
ATOM 2476 C CA . VAL A 1 309 ? -2.355 -4.283 -16.769 1.00 94.69 309 VAL A CA 1
ATOM 2477 C C . VAL A 1 309 ? -2.138 -5.375 -15.716 1.00 94.69 309 VAL A C 1
ATOM 2479 O O . VAL A 1 309 ? -2.593 -6.501 -15.907 1.00 94.69 309 VAL A O 1
ATOM 2482 N N . GLY A 1 310 ? -1.459 -5.057 -14.611 1.00 95.19 310 GLY A N 1
ATOM 2483 C CA . GLY A 1 310 ? -1.090 -6.010 -13.564 1.00 95.19 310 GLY A CA 1
ATOM 2484 C C . GLY A 1 310 ? 0.089 -6.900 -13.956 1.00 95.19 310 GLY A C 1
ATOM 2485 O O . GLY A 1 310 ? 0.362 -7.110 -15.136 1.00 95.19 310 GLY A O 1
ATOM 2486 N N . PHE A 1 311 ? 0.798 -7.449 -12.974 1.00 95.12 311 PHE A N 1
ATOM 2487 C CA . PHE A 1 311 ? 1.828 -8.464 -13.220 1.00 95.12 311 PHE A CA 1
ATOM 2488 C C . PHE A 1 311 ? 1.206 -9.830 -13.524 1.00 95.12 311 PHE A C 1
ATOM 2490 O O . PHE A 1 311 ? 0.155 -10.172 -12.981 1.00 95.12 311 PHE A O 1
ATOM 2497 N N . LYS A 1 312 ? 1.873 -10.629 -14.366 1.00 90.12 312 LYS A N 1
ATOM 2498 C CA . LYS A 1 312 ? 1.486 -12.021 -14.632 1.00 90.12 312 LYS A CA 1
ATOM 2499 C C . LYS A 1 312 ? 1.920 -12.913 -13.469 1.00 90.12 312 LYS A C 1
ATOM 2501 O O . LYS A 1 312 ? 3.038 -12.778 -12.984 1.00 90.12 312 LYS A O 1
ATOM 2506 N N . GLY A 1 313 ? 1.074 -13.860 -13.080 1.00 80.94 313 GLY A N 1
ATOM 2507 C CA . GLY A 1 313 ? 1.383 -14.825 -12.027 1.00 80.94 313 GLY A CA 1
ATOM 2508 C C . GLY A 1 313 ? 0.234 -14.999 -11.044 1.00 80.94 313 GLY A C 1
ATOM 2509 O O . GLY A 1 313 ? -0.910 -14.661 -11.343 1.00 80.94 313 GLY A O 1
ATOM 2510 N N . SER A 1 314 ? 0.549 -15.564 -9.879 1.00 66.56 314 SER A N 1
ATOM 2511 C CA . SER A 1 314 ? -0.439 -15.827 -8.829 1.00 66.56 314 SER A CA 1
ATOM 2512 C C . SER A 1 314 ? -0.886 -14.534 -8.145 1.00 66.56 314 SER A C 1
ATOM 2514 O O . SER A 1 314 ? -0.051 -13.696 -7.816 1.00 66.56 314 SER A O 1
ATOM 2516 N N . ASN A 1 315 ? -2.192 -14.413 -7.904 1.00 77.38 315 ASN A N 1
ATOM 2517 C CA . ASN A 1 315 ? -2.811 -13.386 -7.067 1.00 77.38 315 ASN A CA 1
ATOM 2518 C C . ASN A 1 315 ? -3.194 -14.062 -5.738 1.00 77.38 315 ASN A C 1
ATOM 2520 O O . ASN A 1 315 ? -4.114 -14.877 -5.718 1.00 77.38 315 ASN A O 1
ATOM 2524 N N . ASN A 1 316 ? -2.418 -13.844 -4.679 1.00 79.25 316 ASN A N 1
ATOM 2525 C CA . ASN A 1 316 ? -2.548 -14.538 -3.393 1.00 79.25 316 ASN A CA 1
ATOM 2526 C C . ASN A 1 316 ? -2.232 -13.595 -2.221 1.00 79.25 316 ASN A C 1
ATOM 2528 O O . ASN A 1 316 ? -1.862 -12.447 -2.430 1.00 79.25 316 ASN A O 1
ATOM 2532 N N . ASP A 1 317 ? -2.300 -14.093 -0.987 1.00 80.88 317 ASP A N 1
ATOM 2533 C CA . ASP A 1 317 ? -2.128 -13.282 0.231 1.00 80.88 317 ASP A CA 1
ATOM 2534 C C . ASP A 1 317 ? -0.781 -12.533 0.337 1.00 80.88 317 ASP A C 1
ATOM 2536 O O . ASP A 1 317 ? -0.651 -11.593 1.126 1.00 80.88 317 ASP A O 1
ATOM 2540 N N . ARG A 1 318 ? 0.239 -12.942 -0.434 1.00 87.19 318 ARG A N 1
ATOM 2541 C CA . ARG A 1 318 ? 1.571 -12.317 -0.468 1.00 87.19 318 ARG A CA 1
ATOM 2542 C C . ARG A 1 318 ? 1.818 -11.458 -1.705 1.00 87.19 318 ARG A C 1
ATOM 2544 O O . ARG A 1 318 ? 2.760 -10.666 -1.696 1.00 87.19 318 ARG A O 1
ATOM 2551 N N . PHE A 1 319 ? 1.025 -11.612 -2.759 1.00 91.88 319 PHE A N 1
ATOM 2552 C CA . PHE A 1 319 ? 1.153 -10.846 -3.991 1.00 91.88 319 PHE A CA 1
ATOM 2553 C C . PHE A 1 319 ? -0.230 -10.525 -4.547 1.00 91.88 319 PHE A C 1
ATOM 2555 O O . PHE A 1 319 ? -0.904 -11.423 -5.056 1.00 91.88 319 PHE A O 1
ATOM 2562 N N . THR A 1 320 ? -0.607 -9.246 -4.515 1.00 93.19 320 THR A N 1
ATOM 2563 C CA . THR A 1 320 ? -1.928 -8.804 -4.962 1.00 93.19 320 THR A CA 1
ATOM 2564 C C . THR A 1 320 ? -1.842 -7.761 -6.066 1.00 93.19 320 THR A C 1
ATOM 2566 O O . THR A 1 320 ? -1.235 -6.709 -5.879 1.00 93.19 320 THR A O 1
ATOM 2569 N N . ASN A 1 321 ? -2.499 -8.007 -7.204 1.00 94.88 321 ASN A N 1
ATOM 2570 C CA . ASN A 1 321 ? -2.842 -6.934 -8.144 1.00 94.88 321 ASN A CA 1
ATOM 2571 C C . ASN A 1 321 ? -4.205 -6.349 -7.742 1.00 94.88 321 ASN A C 1
ATOM 2573 O O . ASN A 1 321 ? -5.179 -7.098 -7.651 1.00 94.88 321 ASN A O 1
ATOM 2577 N N . ARG A 1 322 ? -4.281 -5.030 -7.540 1.00 94.81 322 ARG A N 1
ATOM 2578 C CA . ARG A 1 322 ? -5.538 -4.303 -7.309 1.00 94.81 322 ARG A CA 1
ATOM 2579 C C . ARG A 1 322 ? -5.804 -3.376 -8.487 1.00 94.81 322 ARG A C 1
ATOM 2581 O O . ARG A 1 322 ? -4.922 -2.605 -8.853 1.00 94.81 322 ARG A O 1
ATOM 2588 N N . PHE A 1 323 ? -6.981 -3.440 -9.098 1.00 94.50 323 PHE A N 1
ATOM 2589 C CA . PHE A 1 323 ? -7.304 -2.643 -10.282 1.00 94.50 323 PHE A CA 1
ATOM 2590 C C . PHE A 1 323 ? -8.347 -1.578 -9.987 1.00 94.50 323 PHE A C 1
ATOM 2592 O O . PHE A 1 323 ? -9.422 -1.885 -9.475 1.00 94.50 323 PHE A O 1
ATOM 2599 N N . PHE A 1 324 ? -8.047 -0.348 -10.401 1.00 94.25 324 PHE A N 1
ATOM 2600 C CA . PHE A 1 324 ? -8.883 0.820 -10.164 1.00 94.25 324 PHE A CA 1
ATOM 2601 C C . PHE A 1 324 ? -9.118 1.623 -11.454 1.00 94.25 324 PHE A C 1
ATOM 2603 O O . PHE A 1 324 ? -8.218 1.735 -12.305 1.00 94.25 324 PHE A O 1
ATOM 2610 N N . PRO A 1 325 ? -10.310 2.219 -11.629 1.00 92.12 325 PRO A N 1
ATOM 2611 C CA . PRO A 1 325 ? -10.567 3.178 -12.691 1.00 92.12 325 PRO A CA 1
ATOM 2612 C C . PRO A 1 325 ? -9.805 4.472 -12.393 1.00 92.12 325 PRO A C 1
ATOM 2614 O O . PRO A 1 325 ? -10.147 5.233 -11.491 1.00 92.12 325 PRO A O 1
ATOM 2617 N N . GLY A 1 326 ? -8.748 4.747 -13.156 1.00 91.88 326 GLY A N 1
ATOM 2618 C CA . GLY A 1 326 ? -7.967 5.961 -12.943 1.00 91.88 326 GLY A CA 1
ATOM 2619 C C . GLY A 1 326 ? -6.677 6.037 -13.749 1.00 91.88 326 GLY A C 1
ATOM 2620 O O . GLY A 1 326 ? -6.198 5.045 -14.298 1.00 91.88 326 GLY A O 1
ATOM 2621 N N . GLY A 1 327 ? -6.130 7.251 -13.828 1.00 92.25 327 GLY A N 1
ATOM 2622 C CA . GLY A 1 327 ? -4.865 7.554 -14.503 1.00 92.25 327 GLY A CA 1
ATOM 2623 C C . GLY A 1 327 ? -3.644 7.466 -13.582 1.00 92.25 327 GLY A C 1
ATOM 2624 O O . GLY A 1 327 ? -3.726 6.982 -12.458 1.00 92.25 327 GLY A O 1
ATOM 2625 N N . HIS A 1 328 ? -2.508 7.998 -14.032 1.00 91.94 328 HIS A N 1
ATOM 2626 C CA . HIS A 1 328 ? -1.207 7.807 -13.376 1.00 91.94 328 HIS A CA 1
ATOM 2627 C C . HIS A 1 328 ? -1.096 8.331 -11.939 1.00 91.94 328 HIS A C 1
ATOM 2629 O O . HIS A 1 328 ? -0.358 7.777 -11.130 1.00 91.94 328 HIS A O 1
ATOM 2635 N N . SER A 1 329 ? -1.811 9.405 -11.611 1.00 91.19 329 SER A N 1
ATOM 2636 C CA . SER A 1 329 ? -1.749 10.061 -10.296 1.00 91.19 329 SER A CA 1
ATOM 2637 C C . SER A 1 329 ? -3.049 9.933 -9.508 1.00 91.19 329 SER A C 1
ATOM 2639 O O . SER A 1 329 ? -3.233 10.648 -8.526 1.00 91.19 329 SER A O 1
ATOM 2641 N N . HIS A 1 330 ? -3.964 9.050 -9.928 1.00 92.06 330 HIS A N 1
ATOM 2642 C CA . HIS A 1 330 ? -5.274 8.945 -9.286 1.00 92.06 330 HIS A CA 1
ATOM 2643 C C . HIS A 1 330 ? -5.157 8.575 -7.802 1.00 92.06 330 HIS A C 1
ATOM 2645 O O . HIS A 1 330 ? -5.945 9.068 -7.009 1.00 92.06 330 HIS A O 1
ATOM 2651 N N . TYR A 1 331 ? -4.142 7.798 -7.416 1.00 91.38 331 TYR A N 1
ATOM 2652 C CA . TYR A 1 331 ? -3.889 7.364 -6.035 1.00 91.38 331 TYR A CA 1
ATOM 2653 C C . TYR A 1 331 ? -3.740 8.520 -5.032 1.00 91.38 331 TYR A C 1
ATOM 2655 O O . TYR A 1 331 ? -3.850 8.320 -3.829 1.00 91.38 331 TYR A O 1
ATOM 2663 N N . PHE A 1 332 ? -3.454 9.731 -5.516 1.00 90.44 332 PHE A N 1
ATOM 2664 C CA . PHE A 1 332 ? -3.133 10.898 -4.689 1.00 90.44 332 PHE A CA 1
ATOM 2665 C C . PHE A 1 332 ? -4.218 11.973 -4.726 1.00 90.44 332 PHE A C 1
ATOM 2667 O O . PHE A 1 332 ? -4.036 13.066 -4.192 1.00 90.44 332 PHE A O 1
ATOM 2674 N N . ASN A 1 333 ? -5.327 11.711 -5.418 1.00 86.75 333 ASN A N 1
ATOM 2675 C CA . ASN A 1 333 ? -6.408 12.672 -5.523 1.00 86.75 333 ASN A CA 1
ATOM 2676 C C . ASN A 1 333 ? -7.226 12.670 -4.228 1.00 86.75 333 ASN A C 1
ATOM 2678 O O . ASN A 1 333 ? -7.932 11.716 -3.939 1.00 86.75 333 ASN A O 1
ATOM 2682 N N . GLU A 1 334 ? -7.205 13.765 -3.473 1.00 78.31 334 GLU A N 1
ATOM 2683 C CA . GLU A 1 334 ? -7.948 13.870 -2.208 1.00 78.31 334 GLU A CA 1
ATOM 2684 C C . GLU A 1 334 ? -9.446 13.553 -2.358 1.00 78.31 334 GLU A C 1
ATOM 2686 O O . GLU A 1 334 ? -10.056 13.015 -1.438 1.00 78.31 334 GLU A O 1
ATOM 2691 N N . LYS A 1 335 ? -10.036 13.796 -3.539 1.00 79.88 335 LYS A N 1
ATOM 2692 C CA . LYS A 1 335 ? -11.458 13.528 -3.798 1.00 79.88 335 LYS A CA 1
ATOM 2693 C C . LYS A 1 335 ? -11.821 12.046 -3.803 1.00 79.88 335 LYS A C 1
ATOM 2695 O O . LYS A 1 335 ? -12.953 11.721 -3.466 1.00 79.88 335 LYS A O 1
ATOM 2700 N N . ASN A 1 336 ? -10.911 11.163 -4.215 1.00 83.00 336 ASN A N 1
ATOM 2701 C CA . ASN A 1 336 ? -11.195 9.725 -4.260 1.00 83.00 336 ASN A CA 1
ATOM 2702 C C . ASN A 1 336 ? -10.742 8.986 -3.001 1.00 83.00 336 ASN A C 1
ATOM 2704 O O . ASN A 1 336 ? -10.917 7.776 -2.938 1.00 83.00 336 ASN A O 1
ATOM 2708 N N . ARG A 1 337 ? -10.145 9.703 -2.034 1.00 84.19 337 ARG A N 1
ATOM 2709 C CA . ARG A 1 337 ? -9.750 9.174 -0.723 1.00 84.19 337 ARG A CA 1
ATOM 2710 C C . ARG A 1 337 ? -8.908 7.896 -0.801 1.00 84.19 337 ARG A C 1
ATOM 2712 O O . ARG A 1 337 ? -8.895 7.114 0.140 1.00 84.19 337 ARG A O 1
ATOM 2719 N N . PHE A 1 338 ? -8.169 7.691 -1.893 1.00 91.31 338 PHE A N 1
ATOM 2720 C CA . PHE A 1 338 ? -7.489 6.420 -2.151 1.00 91.31 338 PHE A CA 1
ATOM 2721 C C . PHE A 1 338 ? -6.483 6.060 -1.051 1.00 91.31 338 PHE A C 1
ATOM 2723 O O . PHE A 1 338 ? -6.420 4.914 -0.612 1.00 91.31 338 PHE A O 1
ATOM 2730 N N . ILE A 1 339 ? -5.720 7.049 -0.571 1.00 89.44 339 ILE A N 1
ATOM 2731 C CA . ILE A 1 339 ? -4.794 6.858 0.550 1.00 89.44 339 ILE A CA 1
ATOM 2732 C C . ILE A 1 339 ? -5.555 6.406 1.802 1.00 89.44 339 ILE A C 1
ATOM 2734 O O . ILE A 1 339 ? -5.135 5.451 2.451 1.00 89.44 339 ILE A O 1
ATOM 2738 N N . ASP A 1 340 ? -6.671 7.064 2.119 1.00 82.81 340 ASP A N 1
ATOM 2739 C CA . ASP A 1 340 ? -7.464 6.761 3.312 1.00 82.81 340 ASP A CA 1
ATOM 2740 C C . ASP A 1 340 ? -8.105 5.372 3.233 1.00 82.81 340 ASP A C 1
ATOM 2742 O O . ASP A 1 340 ? -8.118 4.634 4.210 1.00 82.81 340 ASP A O 1
ATOM 2746 N N . GLU A 1 341 ? -8.619 5.005 2.060 1.00 84.56 341 GLU A N 1
ATOM 2747 C CA . GLU A 1 341 ? -9.361 3.760 1.867 1.00 84.56 341 GLU A CA 1
ATOM 2748 C C . GLU A 1 341 ? -8.458 2.539 1.689 1.00 84.56 341 GLU A C 1
ATOM 2750 O O . GLU A 1 341 ? -8.813 1.458 2.153 1.00 84.56 341 GLU A O 1
ATOM 2755 N N . TYR A 1 342 ? -7.305 2.683 1.026 1.00 88.69 342 TYR A N 1
ATOM 2756 C CA . TYR A 1 342 ? -6.523 1.530 0.562 1.00 88.69 342 TYR A CA 1
ATOM 2757 C C . TYR A 1 342 ? -5.091 1.472 1.083 1.00 88.69 342 TYR A C 1
ATOM 2759 O O . TYR A 1 342 ? -4.478 0.406 0.958 1.00 88.69 342 TYR A O 1
ATOM 2767 N N . TRP A 1 343 ? -4.531 2.574 1.604 1.00 91.19 343 TRP A N 1
ATOM 2768 C CA . TRP A 1 343 ? -3.151 2.622 2.114 1.00 91.19 343 TRP A CA 1
ATOM 2769 C C . TRP A 1 343 ? -3.076 2.756 3.635 1.00 91.19 343 TRP A C 1
ATOM 2771 O O . TRP A 1 343 ? -2.289 2.035 4.245 1.00 91.19 343 TRP A O 1
ATOM 2781 N N . LEU A 1 344 ? -3.898 3.608 4.259 1.00 84.94 344 LEU A N 1
ATOM 2782 C CA . LEU A 1 344 ? -3.968 3.715 5.723 1.00 84.94 344 LEU A CA 1
ATOM 2783 C C . LEU A 1 344 ? -4.274 2.377 6.418 1.00 84.94 344 LEU A C 1
ATOM 2785 O O . LEU A 1 344 ? -3.595 2.079 7.402 1.00 84.94 344 LEU A O 1
ATOM 2789 N N . PRO A 1 345 ? -5.173 1.509 5.906 1.00 84.88 345 PRO A N 1
ATOM 2790 C CA . PRO A 1 345 ? -5.485 0.249 6.581 1.00 84.88 345 PRO A CA 1
ATOM 2791 C C . PRO A 1 345 ? -4.288 -0.687 6.783 1.00 84.88 345 PRO A C 1
ATOM 2793 O O . PRO A 1 345 ? -4.310 -1.486 7.725 1.00 84.88 345 PRO A O 1
ATOM 2796 N N . PHE A 1 346 ? -3.231 -0.568 5.963 1.00 86.06 346 PHE A N 1
ATOM 2797 C CA . PHE A 1 346 ? -1.988 -1.324 6.155 1.00 86.06 346 PHE A CA 1
ATOM 2798 C C . PHE A 1 346 ? -1.320 -1.025 7.501 1.00 86.06 346 PHE A C 1
ATOM 2800 O O . PHE A 1 346 ? -0.653 -1.899 8.043 1.00 86.06 346 PHE A O 1
ATOM 2807 N N . PHE A 1 347 ? -1.520 0.175 8.046 1.00 80.38 347 PHE A N 1
ATOM 2808 C CA . PHE A 1 347 ? -0.968 0.604 9.330 1.00 80.38 347 PHE A CA 1
ATOM 2809 C C . PHE A 1 347 ? -1.915 0.334 10.511 1.00 80.38 347 PHE A C 1
ATOM 2811 O O . PHE A 1 347 ? -1.466 0.299 11.650 1.00 80.38 347 PHE A O 1
ATOM 2818 N N . GLU A 1 348 ? -3.213 0.126 10.263 1.00 67.88 348 GLU A N 1
ATOM 2819 C CA . GLU A 1 348 ? -4.228 0.004 11.323 1.00 67.88 348 GLU A CA 1
ATOM 2820 C C . GLU A 1 348 ? -4.557 -1.435 11.725 1.00 67.88 348 GLU A C 1
ATOM 2822 O O . GLU A 1 348 ? -4.878 -1.701 12.882 1.00 67.88 348 GLU A O 1
ATOM 2827 N N . THR A 1 349 ? -4.587 -2.346 10.751 1.00 58.72 349 THR A N 1
ATOM 2828 C CA . THR A 1 349 ? -5.216 -3.668 10.928 1.00 58.72 349 THR A CA 1
ATOM 2829 C C . THR A 1 349 ? -4.258 -4.834 10.725 1.00 58.72 349 THR A C 1
ATOM 2831 O O . THR A 1 349 ? -4.554 -5.942 11.161 1.00 58.72 349 THR A O 1
ATOM 2834 N N . GLY A 1 350 ? -3.108 -4.613 10.074 1.00 56.34 350 GLY A N 1
ATOM 2835 C CA . GLY A 1 350 ? -2.182 -5.686 9.687 1.00 56.34 350 GLY A CA 1
ATOM 2836 C C . GLY A 1 350 ? -2.776 -6.700 8.693 1.00 56.34 350 GLY A C 1
ATOM 2837 O O . GLY A 1 350 ? -2.125 -7.700 8.359 1.00 56.34 350 GLY A O 1
ATOM 2838 N N . ASP A 1 351 ? -3.997 -6.446 8.212 1.00 56.19 351 ASP A N 1
ATOM 2839 C CA . ASP A 1 351 ? -4.769 -7.358 7.380 1.00 56.19 351 ASP A CA 1
ATOM 2840 C C . ASP A 1 351 ? -4.084 -7.604 6.025 1.00 56.19 351 ASP A C 1
ATOM 2842 O O . ASP A 1 351 ? -3.204 -6.865 5.562 1.00 56.19 351 ASP A O 1
ATOM 2846 N N . ALA A 1 352 ? -4.435 -8.722 5.389 1.00 61.12 352 ALA A N 1
ATOM 2847 C CA . ALA A 1 352 ? -3.998 -9.003 4.028 1.00 61.12 352 ALA A CA 1
ATOM 2848 C C . ALA A 1 352 ? -4.566 -7.943 3.060 1.00 61.12 352 ALA A C 1
ATOM 2850 O O . ALA A 1 352 ? -5.698 -7.492 3.249 1.00 61.12 352 ALA A O 1
ATOM 2851 N N . PRO A 1 353 ? -3.805 -7.539 2.027 1.00 70.00 353 PRO A N 1
ATOM 2852 C CA . PRO A 1 353 ? -4.302 -6.608 1.025 1.00 70.00 353 PRO A CA 1
ATOM 2853 C C . PRO A 1 353 ? -5.568 -7.159 0.370 1.00 70.00 353 PRO A C 1
ATOM 2855 O O . PRO A 1 353 ? -5.554 -8.256 -0.189 1.00 70.00 353 PRO A O 1
ATOM 2858 N N . GLU A 1 354 ? -6.650 -6.383 0.427 1.00 78.12 354 GLU A N 1
ATOM 2859 C CA . GLU A 1 354 ? -7.917 -6.742 -0.207 1.00 78.12 354 GLU A CA 1
ATOM 2860 C C . GLU A 1 354 ? -7.722 -6.950 -1.715 1.00 78.12 354 GLU A C 1
ATOM 2862 O O . GLU A 1 354 ? -7.058 -6.157 -2.391 1.00 78.12 354 GLU A O 1
ATOM 2867 N N . MET A 1 355 ? -8.301 -8.024 -2.254 1.00 82.94 355 MET A N 1
ATOM 2868 C CA . MET A 1 355 ? -8.338 -8.239 -3.697 1.00 82.94 355 MET A CA 1
ATOM 2869 C C . MET A 1 355 ? -9.415 -7.340 -4.300 1.00 82.94 355 MET A C 1
ATOM 2871 O O . MET A 1 355 ? -10.598 -7.513 -4.023 1.00 82.94 355 MET A O 1
ATOM 2875 N N . ILE A 1 356 ? -8.999 -6.392 -5.137 1.00 89.75 356 ILE A N 1
ATOM 2876 C CA . ILE A 1 356 ? -9.893 -5.410 -5.754 1.00 89.75 356 ILE A CA 1
ATOM 2877 C C . ILE A 1 356 ? -9.731 -5.477 -7.268 1.00 89.75 356 ILE A C 1
ATOM 2879 O O . ILE A 1 356 ? -8.622 -5.347 -7.783 1.00 89.75 356 ILE A O 1
ATOM 2883 N N . ASP A 1 357 ? -10.838 -5.634 -7.989 1.00 90.50 357 ASP A N 1
ATOM 2884 C CA . ASP A 1 357 ? -10.859 -5.562 -9.448 1.00 90.50 357 ASP A CA 1
ATOM 2885 C C . ASP A 1 357 ? -12.046 -4.723 -9.924 1.00 90.50 357 ASP A C 1
ATOM 2887 O O . ASP A 1 357 ? -13.176 -5.195 -10.001 1.00 90.50 357 ASP A O 1
ATOM 2891 N N . GLN A 1 358 ? -11.777 -3.448 -10.209 1.00 91.38 358 GLN A N 1
ATOM 2892 C CA . GLN A 1 358 ? -12.758 -2.482 -10.710 1.00 91.38 358 GLN A CA 1
ATOM 2893 C C . GLN A 1 358 ? -12.537 -2.165 -12.199 1.00 91.38 358 GLN A C 1
ATOM 2895 O O . GLN A 1 358 ? -12.864 -1.071 -12.666 1.00 91.38 358 GLN A O 1
ATOM 2900 N N . ARG A 1 359 ? -11.921 -3.078 -12.963 1.00 87.50 359 ARG A N 1
ATOM 2901 C CA . ARG A 1 359 ? -11.783 -2.908 -14.417 1.00 87.50 359 ARG A CA 1
ATOM 2902 C C . ARG A 1 359 ? -13.157 -2.849 -15.071 1.00 87.50 359 ARG A C 1
ATOM 2904 O O . ARG A 1 359 ? -14.014 -3.682 -14.788 1.00 87.50 359 ARG A O 1
ATOM 2911 N N . SER A 1 360 ? -13.347 -1.897 -15.985 1.00 76.94 360 SER A N 1
ATOM 2912 C CA . SER A 1 360 ? -14.525 -1.928 -16.846 1.00 76.94 360 SER A CA 1
ATOM 2913 C C . SER A 1 360 ? -14.424 -3.095 -17.828 1.00 76.94 360 SER A C 1
ATOM 2915 O O . SER A 1 360 ? -13.336 -3.523 -18.226 1.00 76.94 360 SER A O 1
ATOM 2917 N N . THR A 1 361 ? -15.580 -3.608 -18.236 1.00 67.12 361 THR A N 1
ATOM 2918 C CA . THR A 1 361 ? -15.689 -4.594 -19.315 1.00 67.12 361 THR A CA 1
ATOM 2919 C C . THR A 1 361 ? -15.484 -3.966 -20.698 1.00 67.12 361 THR A C 1
ATOM 2921 O O . THR A 1 361 ? -15.441 -4.691 -21.692 1.00 67.12 361 THR A O 1
ATOM 2924 N N . ASP A 1 362 ? -15.314 -2.639 -20.778 1.00 64.31 362 ASP A N 1
ATOM 2925 C CA . ASP A 1 362 ? -15.077 -1.924 -22.030 1.00 64.31 362 ASP A CA 1
ATOM 2926 C C . ASP A 1 362 ? -13.766 -2.381 -22.672 1.00 64.31 362 ASP A C 1
ATOM 2928 O O . ASP A 1 362 ? -12.656 -2.075 -22.223 1.00 64.31 362 ASP A O 1
ATOM 2932 N N . GLY A 1 363 ? -13.897 -3.112 -23.778 1.00 71.44 363 GLY A N 1
ATOM 2933 C CA . GLY A 1 363 ? -12.767 -3.740 -24.453 1.00 71.44 363 GLY A CA 1
ATOM 2934 C C . GLY A 1 363 ? -11.717 -2.752 -24.965 1.00 71.44 363 GLY A C 1
ATOM 2935 O O . GLY A 1 363 ? -10.556 -3.128 -25.077 1.00 71.44 363 GLY A O 1
ATOM 2936 N N . TRP A 1 364 ? -12.075 -1.497 -25.256 1.00 79.06 364 TRP A N 1
ATOM 2937 C CA . TRP A 1 364 ? -11.188 -0.533 -25.924 1.00 79.06 364 TRP A CA 1
ATOM 2938 C C . TRP A 1 364 ? -9.871 -0.275 -25.181 1.00 79.06 364 TRP A C 1
ATOM 2940 O O . TRP A 1 364 ? -8.803 -0.330 -25.791 1.00 79.06 364 TRP A O 1
ATOM 2950 N N . SER A 1 365 ? -9.919 -0.043 -23.866 1.00 79.00 365 SER A N 1
ATOM 2951 C CA . SER A 1 365 ? -8.704 0.184 -23.064 1.00 79.00 365 SER A CA 1
ATOM 2952 C C . SER A 1 365 ? -7.810 -1.062 -23.036 1.00 79.00 365 SER A C 1
ATOM 2954 O O . SER A 1 365 ? -6.588 -0.965 -23.183 1.00 79.00 365 SER A O 1
ATOM 2956 N N . ASN A 1 366 ? -8.427 -2.243 -22.939 1.00 82.50 366 ASN A N 1
ATOM 2957 C CA . ASN A 1 366 ? -7.730 -3.527 -22.953 1.00 82.50 366 ASN A CA 1
ATOM 2958 C C . ASN A 1 366 ? -7.097 -3.819 -24.324 1.00 82.50 366 ASN A C 1
ATOM 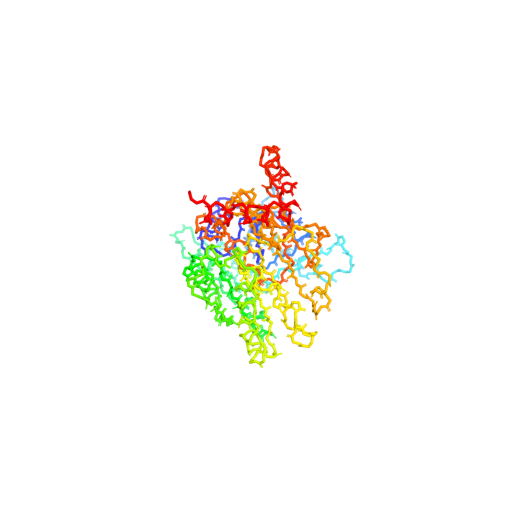2960 O O . ASN A 1 366 ? -5.959 -4.282 -24.377 1.00 82.50 366 ASN A O 1
ATOM 2964 N N . TRP A 1 367 ? -7.781 -3.486 -25.423 1.00 87.50 367 TRP A N 1
ATOM 2965 C CA . TRP A 1 367 ? -7.265 -3.601 -26.791 1.00 87.50 367 TRP A CA 1
ATOM 2966 C C . TRP A 1 367 ? -6.047 -2.707 -27.024 1.00 87.50 367 TRP A C 1
ATOM 2968 O O . TRP A 1 367 ? -5.033 -3.181 -27.537 1.00 87.50 367 TRP A O 1
ATOM 2978 N N . ILE A 1 368 ? -6.107 -1.440 -26.597 1.00 89.69 368 ILE A N 1
ATOM 2979 C CA . ILE A 1 368 ? -4.964 -0.519 -26.687 1.00 89.69 368 ILE A CA 1
ATOM 2980 C C . ILE A 1 368 ? -3.780 -1.081 -25.902 1.00 89.69 368 ILE A C 1
ATOM 2982 O O . ILE A 1 368 ? -2.673 -1.160 -26.431 1.00 89.69 368 ILE A O 1
ATOM 2986 N N . SER A 1 369 ? -4.005 -1.517 -24.661 1.00 90.31 369 SER A N 1
ATOM 2987 C CA . SER A 1 369 ? -2.962 -2.143 -23.851 1.00 90.31 369 SER A CA 1
ATOM 2988 C C . SER A 1 369 ? -2.388 -3.403 -24.501 1.00 90.31 369 SER A C 1
ATOM 2990 O O . SER A 1 369 ? -1.175 -3.591 -24.469 1.00 90.31 369 SER A O 1
ATOM 2992 N N . ALA A 1 370 ? -3.208 -4.243 -25.135 1.00 90.38 370 ALA A N 1
ATOM 2993 C CA . ALA A 1 370 ? -2.737 -5.437 -25.831 1.00 90.38 370 ALA A CA 1
ATOM 2994 C C . ALA A 1 370 ? -1.832 -5.088 -27.026 1.00 90.38 370 ALA A C 1
ATOM 2996 O O . ALA A 1 370 ? -0.721 -5.608 -27.121 1.00 90.38 370 ALA A O 1
ATOM 2997 N N . ILE A 1 371 ? -2.261 -4.162 -27.892 1.00 93.62 371 ILE A N 1
ATOM 2998 C CA . ILE A 1 371 ? -1.474 -3.692 -29.045 1.00 93.62 371 ILE A CA 1
ATOM 2999 C C . ILE A 1 371 ? -0.161 -3.065 -28.578 1.00 93.62 371 ILE A C 1
ATOM 3001 O O . ILE A 1 371 ? 0.910 -3.418 -29.070 1.00 93.62 371 ILE A O 1
ATOM 3005 N N . VAL A 1 372 ? -0.228 -2.175 -27.586 1.00 93.88 372 VAL A N 1
ATOM 3006 C CA . VAL A 1 372 ? 0.956 -1.538 -27.003 1.00 93.88 372 VAL A CA 1
ATOM 3007 C C . VAL A 1 372 ? 1.888 -2.571 -26.374 1.00 93.88 372 VAL A C 1
ATOM 3009 O O . VAL A 1 372 ? 3.098 -2.444 -26.519 1.00 93.88 372 VAL A O 1
ATOM 3012 N N . GLY A 1 373 ? 1.361 -3.618 -25.737 1.00 91.38 373 GLY A N 1
ATOM 3013 C CA . GLY A 1 373 ? 2.162 -4.718 -25.203 1.00 91.38 373 GLY A CA 1
ATOM 3014 C C . GLY A 1 373 ? 2.891 -5.516 -26.290 1.00 91.38 373 GLY A C 1
ATOM 3015 O O . GLY A 1 373 ? 4.060 -5.853 -26.115 1.00 91.38 373 GLY A O 1
ATOM 3016 N N . ILE A 1 374 ? 2.237 -5.777 -27.429 1.00 92.56 374 ILE A N 1
ATOM 3017 C CA . ILE A 1 374 ? 2.852 -6.458 -28.582 1.00 92.56 374 ILE A CA 1
ATOM 3018 C C . ILE A 1 374 ? 3.969 -5.595 -29.172 1.00 92.56 374 ILE A C 1
ATOM 3020 O O . ILE A 1 374 ? 5.098 -6.066 -29.310 1.00 92.56 374 ILE A O 1
ATOM 3024 N N . ILE A 1 375 ? 3.677 -4.324 -29.469 1.00 93.31 375 ILE A N 1
ATOM 3025 C CA . ILE A 1 375 ? 4.665 -3.385 -30.016 1.00 93.31 375 ILE A CA 1
ATOM 3026 C C . ILE A 1 375 ? 5.813 -3.215 -29.019 1.00 93.31 375 ILE A C 1
ATOM 3028 O O . ILE A 1 375 ? 6.969 -3.406 -29.377 1.00 93.31 375 ILE A O 1
ATOM 3032 N N . GLY A 1 376 ? 5.512 -2.956 -27.747 1.00 91.12 376 GLY A N 1
ATOM 3033 C CA . GLY A 1 376 ? 6.498 -2.804 -26.679 1.00 91.12 376 GLY A CA 1
ATOM 3034 C C . GLY A 1 376 ? 7.392 -4.031 -26.486 1.00 91.12 376 GLY A C 1
ATOM 3035 O O . GLY A 1 376 ? 8.556 -3.882 -26.116 1.00 91.12 376 GLY A O 1
ATOM 3036 N N . GLY A 1 377 ? 6.924 -5.237 -26.820 1.00 89.75 377 GLY A N 1
ATOM 3037 C CA . GLY A 1 377 ? 7.754 -6.444 -26.871 1.00 89.75 377 GLY A CA 1
ATOM 3038 C C . GLY A 1 377 ? 8.900 -6.364 -27.891 1.00 89.75 377 GLY A C 1
ATOM 3039 O O . GLY A 1 377 ? 9.966 -6.938 -27.666 1.00 89.75 377 GLY A O 1
ATOM 3040 N N . LEU A 1 378 ? 8.725 -5.592 -28.966 1.00 92.25 378 LEU A N 1
ATOM 3041 C CA . LEU A 1 378 ? 9.692 -5.406 -30.053 1.00 92.25 378 LEU A CA 1
ATOM 3042 C C . LEU A 1 378 ? 10.631 -4.206 -29.840 1.00 92.25 378 LEU A C 1
ATOM 3044 O O . LEU A 1 378 ? 11.489 -3.939 -30.683 1.00 92.25 378 LEU A O 1
ATOM 3048 N N . LYS A 1 379 ? 10.533 -3.486 -28.712 1.00 92.75 379 LYS A N 1
ATOM 3049 C CA . LYS A 1 379 ? 11.319 -2.259 -28.462 1.00 92.75 379 LYS A CA 1
ATOM 3050 C C . LYS A 1 379 ? 12.828 -2.438 -28.481 1.00 92.75 379 LYS A C 1
ATOM 3052 O O . LYS A 1 379 ? 13.547 -1.505 -28.820 1.00 92.75 379 LYS A O 1
ATOM 3057 N N . ALA A 1 380 ? 13.317 -3.636 -28.167 1.00 89.88 380 ALA A N 1
ATOM 3058 C CA . ALA A 1 380 ? 14.738 -3.956 -28.277 1.00 89.88 380 ALA A CA 1
ATOM 3059 C C . ALA A 1 380 ? 15.247 -3.944 -29.732 1.00 89.88 380 ALA A C 1
ATOM 3061 O O . ALA A 1 380 ? 16.449 -3.834 -29.938 1.00 89.88 380 ALA A O 1
ATOM 3062 N N . ILE A 1 381 ? 14.348 -4.032 -30.720 1.00 91.75 381 ILE A N 1
ATOM 3063 C CA . ILE A 1 381 ? 14.663 -4.002 -32.152 1.00 91.75 381 ILE A CA 1
ATOM 3064 C C . ILE A 1 381 ? 14.541 -2.572 -32.685 1.00 91.75 381 ILE A C 1
ATOM 3066 O O . ILE A 1 381 ? 15.498 -2.036 -33.243 1.00 91.75 381 ILE A O 1
ATOM 3070 N N . TYR A 1 382 ? 13.386 -1.924 -32.496 1.00 93.25 382 TYR A N 1
ATOM 3071 C CA . TYR A 1 382 ? 13.148 -0.628 -33.139 1.00 93.25 382 TYR A CA 1
ATOM 3072 C C . TYR A 1 382 ? 13.828 0.552 -32.439 1.00 93.25 382 TYR A C 1
ATOM 3074 O O . TYR A 1 382 ? 14.163 1.518 -33.115 1.00 93.25 382 TYR A O 1
ATOM 3082 N N . ILE A 1 383 ? 14.075 0.516 -31.121 1.00 91.75 383 ILE A N 1
ATOM 3083 C CA . ILE A 1 383 ? 14.738 1.649 -30.449 1.00 91.75 383 ILE A CA 1
ATOM 3084 C C . ILE A 1 383 ? 16.178 1.833 -30.947 1.00 91.75 383 ILE A C 1
ATOM 3086 O O . ILE A 1 383 ? 16.512 2.955 -31.331 1.00 91.75 383 ILE A O 1
ATOM 3090 N N . PRO A 1 384 ? 17.026 0.785 -31.018 1.00 90.81 384 PRO A N 1
ATOM 3091 C CA . PRO A 1 384 ? 18.345 0.916 -31.633 1.00 90.81 384 PRO A CA 1
ATOM 3092 C C . PRO A 1 384 ? 18.279 1.399 -33.085 1.00 90.81 384 PRO A C 1
ATOM 3094 O O . PRO A 1 384 ? 19.049 2.278 -33.456 1.00 90.81 384 PRO A O 1
ATOM 3097 N N . ALA A 1 385 ? 17.332 0.892 -33.884 1.00 91.69 385 ALA A N 1
ATOM 3098 C CA . ALA A 1 385 ? 17.158 1.316 -35.274 1.00 91.69 385 ALA A CA 1
ATOM 3099 C C . ALA A 1 385 ? 16.810 2.812 -35.396 1.00 91.69 385 ALA A C 1
ATOM 3101 O O . ALA A 1 385 ? 17.394 3.510 -36.225 1.00 91.69 385 ALA A O 1
ATOM 3102 N N . ILE A 1 386 ? 15.918 3.326 -34.540 1.00 90.94 386 ILE A N 1
ATOM 3103 C CA . ILE A 1 386 ? 15.573 4.756 -34.480 1.00 90.94 386 ILE A CA 1
ATOM 3104 C C . ILE A 1 386 ? 16.803 5.590 -34.107 1.00 90.94 386 ILE A C 1
ATOM 3106 O O . ILE A 1 386 ? 17.063 6.605 -34.746 1.00 90.94 386 ILE A O 1
ATOM 3110 N N . ILE A 1 387 ? 17.580 5.156 -33.109 1.00 89.44 387 ILE A N 1
ATOM 3111 C CA . ILE A 1 387 ? 18.795 5.863 -32.678 1.00 89.44 387 ILE A CA 1
ATOM 3112 C C . ILE A 1 387 ? 19.830 5.898 -33.809 1.00 89.44 387 ILE A C 1
ATOM 3114 O O . ILE A 1 387 ? 20.366 6.961 -34.104 1.00 89.44 387 ILE A O 1
ATOM 3118 N N . ILE A 1 388 ? 20.083 4.765 -34.473 1.00 92.00 388 ILE A N 1
ATOM 3119 C CA . ILE A 1 388 ? 21.019 4.679 -35.604 1.00 92.00 388 ILE A CA 1
ATOM 3120 C C . ILE A 1 388 ? 20.560 5.586 -36.748 1.00 92.00 388 ILE A C 1
ATOM 3122 O O . ILE A 1 388 ? 21.360 6.352 -37.275 1.00 92.00 388 ILE A O 1
ATOM 3126 N N . THR A 1 389 ? 19.273 5.551 -37.096 1.00 91.81 389 THR A N 1
ATOM 3127 C CA . THR A 1 389 ? 18.710 6.397 -38.159 1.00 91.81 389 THR A CA 1
ATOM 3128 C C . THR A 1 389 ? 18.868 7.880 -37.822 1.00 91.81 389 THR A C 1
ATOM 3130 O O . THR A 1 389 ? 19.323 8.652 -38.660 1.00 91.81 389 THR A O 1
ATOM 3133 N N . ALA A 1 390 ? 18.563 8.278 -36.583 1.00 90.25 390 ALA A N 1
ATOM 3134 C CA . ALA A 1 390 ? 18.736 9.654 -36.126 1.00 90.25 390 ALA A CA 1
ATOM 3135 C C . ALA A 1 390 ? 20.206 10.105 -36.172 1.00 90.25 390 ALA A C 1
ATOM 3137 O O . ALA A 1 390 ? 20.482 11.240 -36.551 1.00 90.25 390 ALA A O 1
ATOM 3138 N N . LEU A 1 391 ? 21.150 9.219 -35.832 1.00 91.44 391 LEU A N 1
ATOM 3139 C CA . LEU A 1 391 ? 22.585 9.496 -35.942 1.00 91.44 391 LEU A CA 1
ATOM 3140 C C . LEU A 1 391 ? 23.029 9.649 -37.402 1.00 91.44 391 LEU A C 1
ATOM 3142 O O . LEU A 1 391 ? 23.778 10.571 -37.699 1.00 91.44 391 LEU A O 1
ATOM 3146 N N . ILE A 1 392 ? 22.548 8.797 -38.314 1.00 92.19 392 ILE A N 1
ATOM 3147 C CA . ILE A 1 392 ? 22.855 8.901 -39.751 1.00 92.19 392 ILE A CA 1
ATOM 3148 C C . ILE A 1 392 ? 22.354 10.237 -40.310 1.00 92.19 392 ILE A C 1
ATOM 3150 O O . ILE A 1 392 ? 23.123 10.943 -40.954 1.00 92.19 392 ILE A O 1
ATOM 3154 N N . VAL A 1 393 ? 21.104 10.612 -40.018 1.00 91.69 393 VAL A N 1
ATOM 3155 C CA . VAL A 1 393 ? 20.524 11.898 -40.450 1.00 91.69 393 VAL A CA 1
ATOM 3156 C C . VAL A 1 393 ? 21.295 13.085 -39.866 1.00 91.69 393 VAL A C 1
ATOM 3158 O O . VAL A 1 393 ? 21.513 14.072 -40.553 1.00 91.69 393 VAL A O 1
ATOM 3161 N N . ALA A 1 394 ? 21.757 12.996 -38.616 1.00 88.62 394 ALA A N 1
ATOM 3162 C CA . ALA A 1 394 ? 22.549 14.062 -38.004 1.00 88.62 394 ALA A CA 1
ATOM 3163 C C . ALA A 1 394 ? 23.955 14.215 -38.619 1.00 88.62 394 ALA A C 1
ATOM 3165 O O . ALA A 1 394 ? 24.535 15.296 -38.544 1.00 88.62 394 ALA A O 1
ATOM 3166 N N . ILE A 1 395 ? 24.511 13.144 -39.196 1.00 90.44 395 ILE A N 1
ATOM 3167 C CA . ILE A 1 395 ? 25.829 13.142 -39.855 1.00 90.44 395 ILE A CA 1
ATOM 3168 C C . ILE A 1 395 ? 25.720 13.586 -41.324 1.00 90.44 395 ILE A C 1
ATOM 3170 O O . ILE A 1 395 ? 26.662 14.182 -41.843 1.00 90.44 395 ILE A O 1
ATOM 3174 N N . TYR A 1 396 ? 24.580 13.332 -41.971 1.00 80.69 396 TYR A N 1
ATOM 3175 C CA . TYR A 1 396 ? 24.284 13.713 -43.356 1.00 80.69 396 TYR A CA 1
ATOM 3176 C C . TYR A 1 396 ? 23.091 14.691 -43.413 1.00 80.69 396 TYR A C 1
ATOM 3178 O O . TYR A 1 396 ? 21.991 14.260 -43.770 1.00 80.69 396 TYR A O 1
ATOM 3186 N N . PRO A 1 397 ? 23.286 15.965 -43.009 1.00 63.75 397 PRO A N 1
ATOM 3187 C CA . PRO A 1 397 ? 22.242 16.992 -43.023 1.00 63.75 397 PRO A CA 1
ATOM 3188 C C . PRO A 1 397 ? 21.760 17.377 -44.426 1.00 63.75 397 PRO A C 1
ATOM 3190 O O . PRO A 1 397 ? 22.557 17.278 -45.390 1.00 63.75 397 PRO A O 1
#